Protein 1TXN (pdb70)

Solvent-accessible surface area: 22100 Å² total

Nearest PDB structures (foldseek):
  1txn-assembly1_A  TM=1.004E+00  e=2.581E-48  Saccharomyces cerevisiae
  1txn-assembly1_B  TM=9.729E-01  e=2.925E-44  Saccharomyces cerevisiae
  1tkl-assembly1_B  TM=8.774E-01  e=3.357E-36  Saccharomyces cerevisiae
  1tk1-assembly1_A  TM=9.554E-01  e=1.231E-33  Saccharomyces cerevisiae
  5eo6-assembly1_B  TM=8.050E-01  e=6.998E-17  Acinetobacter baumannii

B-factor: mean 20.1, std 9.76, range [6.48, 50.09]

InterPro domains:
  IPR001260 Coproporphyrinogen III oxidase, aerobic [PF01218] (15-326)
  IPR001260 Coproporphyrinogen III oxidase, aerobic [PIRSF000166] (9-328)
  IPR001260 Coproporphyrinogen III oxidase, aerobic [PR00073] (37-53)
  IPR001260 Coproporphyrinogen III oxidase, aerobic [PR00073] (55-76)
  IPR001260 Coproporphyrinogen III oxidase, aerobic [PR00073] (113-137)
  IPR001260 Coproporphyrinogen III oxidase, aerobic [PR00073] (149-171)
  IPR001260 Coproporphyrinogen III oxidase, aerobic [PR00073] (186-215)
  IPR001260 Coproporphyrinogen III oxidase, aerobic [PR00073] (258-285)
  IPR001260 Coproporphyrinogen III oxidase, aerobic [PR00073] (287-313)
  IPR001260 Coproporphyrinogen III oxidase, aerobic [PTHR10755] (9-327)
  IPR018375 Coproporphyrinogen III oxidase, conserved site [PS01021] (190-214)
  IPR036406 Oxygen-dependent coproporphyrinogen III oxidase superfamily [G3DSA:3.40.1500.10] (4-328)
  IPR036406 Oxygen-dependent coproporphyrinogen III oxidase superfamily [SSF102886] (9-327)

Secondary structure (DSSP, 8-state):
------TTS-TTT--HHHHHHHHHHHHHHHTTSSS---------S---SSS---EES-SSEEEE---EEEEEEEE-HHHHH--TT-TT------EEEEEEEE--EEESSTTSPEEEEEEEEEEEE-TTSSEEEEEEEEEEEEE-SS--HHHHHHHHHHHHHHHHTT-TTHHHHHEE-GGGGGGGGT-------EEEEEEEE-SS-HHHHH--HHHHHHHHHHHHHHHHTT-----HHHHHHHHHHHTHHHHH-/------SSS-TTT--HHHHHHHHHHHHHHHTTSSS---------S----SS---EES-SSEEEE---EEEEEEEE-HHHHH--TT-TT------EEEEEEEE--EEESSTTSPEEEEEEEEEEEE-TTSSEEEEEEEEEEEEE-SS--HHHHHHHHHHHHHHHHTT-TTHHHHHB--HHHHHHHH-----EEEEEEEE-SS-HHHHH--HHHHHHHHHHHHHHHHTT-----HHHHHHHHHHHTHHHHT-

Structure (mmCIF, N/CA/C/O backbone):
data_1TXN
#
_entry.id   1TXN
#
_cell.length_a   71.754
_cell.length_b   71.754
_cell.length_c   117.741
_cell.angle_alpha   90.00
_cell.angle_beta   90.00
_cell.angle_gamma   90.00
#
_symmetry.space_group_name_H-M   'P 41'
#
loop_
_entity.id
_entity.type
_entity.pdbx_description
1 polymer 'Coproporphyrinogen III oxidase'
2 non-polymer GLYCEROL
3 water water
#
loop_
_atom_site.group_PDB
_atom_site.id
_atom_site.type_symbol
_atom_site.label_atom_id
_atom_site.label_alt_id
_atom_site.label_comp_id
_atom_site.label_asym_id
_atom_site.label_entity_id
_atom_site.label_seq_id
_atom_site.pdbx_PDB_ins_code
_atom_site.Cartn_x
_atom_site.Cartn_y
_atom_site.Cartn_z
_atom_site.occupancy
_atom_site.B_iso_or_equiv
_atom_site.auth_seq_id
_atom_site.auth_comp_id
_atom_site.auth_asym_id
_atom_site.auth_atom_id
_atom_site.pdbx_PDB_model_num
ATOM 1 N N . PRO A 1 2 ? 55.258 13.796 28.583 1.00 37.62 2 PRO A N 1
ATOM 2 C CA . PRO A 1 2 ? 54.363 12.620 28.540 1.00 37.31 2 PRO A CA 1
ATOM 3 C C . PRO A 1 2 ? 53.832 12.385 27.126 1.00 37.81 2 PRO A C 1
ATOM 4 O O . PRO A 1 2 ? 54.565 12.549 26.149 1.00 38.47 2 PRO A O 1
ATOM 8 N N . ALA A 1 3 ? 52.558 12.018 27.010 1.00 38.04 3 ALA A N 1
ATOM 9 C CA . ALA A 1 3 ? 51.997 11.750 25.691 1.00 38.24 3 ALA A CA 1
ATOM 10 C C . ALA A 1 3 ? 50.502 12.008 25.485 1.00 38.33 3 ALA A C 1
ATOM 11 O O . ALA A 1 3 ? 49.918 11.498 24.529 1.00 40.38 3 ALA A O 1
ATOM 13 N N . PRO A 1 4 ? 49.857 12.801 26.360 1.00 38.27 4 PRO A N 1
ATOM 14 C CA . PRO A 1 4 ? 48.424 13.026 26.133 1.00 37.86 4 PRO A CA 1
ATOM 15 C C . PRO A 1 4 ? 48.125 14.006 24.994 1.00 38.11 4 PRO A C 1
ATOM 16 O O . PRO A 1 4 ? 48.977 14.810 24.605 1.00 38.20 4 PRO A O 1
ATOM 20 N N . GLN A 1 5 ? 46.907 13.927 24.464 1.00 38.06 5 GLN A N 1
ATOM 21 C CA . GLN A 1 5 ? 46.478 14.796 23.369 1.00 37.80 5 GLN A CA 1
ATOM 22 C C . GLN A 1 5 ? 45.619 15.939 23.906 1.00 37.64 5 GLN A C 1
ATOM 23 O O . GLN A 1 5 ? 45.221 15.924 25.070 1.00 38.98 5 GLN A O 1
ATOM 29 N N . ASP A 1 6 ? 45.332 16.925 23.060 1.00 37.70 6 ASP A N 1
ATOM 30 C CA . ASP A 1 6 ? 44.528 18.070 23.480 1.00 37.66 6 ASP A CA 1
ATOM 31 C C . ASP A 1 6 ? 43.724 18.799 22.397 1.00 38.02 6 ASP A C 1
ATOM 32 O O . ASP A 1 6 ? 42.701 19.414 22.702 1.00 38.58 6 ASP A O 1
ATOM 37 N N . PRO A 1 7 ? 44.167 18.750 21.128 1.00 38.07 7 PRO A N 1
ATOM 38 C CA . PRO A 1 7 ? 43.403 19.450 20.088 1.00 37.75 7 PRO A CA 1
ATOM 39 C C . PRO A 1 7 ? 41.955 18.992 19.881 1.00 38.46 7 PRO A C 1
ATOM 40 O O . PRO A 1 7 ? 41.623 17.813 20.036 1.00 39.57 7 PRO A O 1
ATOM 44 N N . ARG A 1 8 ? 41.102 19.952 19.532 1.00 38.38 8 ARG A N 1
ATOM 45 C CA . ARG A 1 8 ? 39.686 19.707 19.285 1.00 37.59 8 ARG A CA 1
ATOM 46 C C . ARG A 1 8 ? 39.471 19.266 17.844 1.00 36.66 8 ARG A C 1
ATOM 47 O O . ARG A 1 8 ? 38.723 19.892 17.093 1.00 37.98 8 ARG A O 1
ATOM 55 N N . ASN A 1 9 ? 40.138 18.179 17.472 1.00 34.68 9 ASN A N 1
ATOM 56 C CA . ASN A 1 9 ? 40.056 17.634 16.124 1.00 32.98 9 ASN A CA 1
ATOM 57 C C . ASN A 1 9 ? 39.607 16.176 16.180 1.00 30.04 9 ASN A C 1
ATOM 58 O O . ASN A 1 9 ? 38.784 15.735 15.379 1.00 31.21 9 ASN A O 1
ATOM 63 N N . LEU A 1 10 ? 40.155 15.435 17.136 1.00 27.11 10 LEU A N 1
ATOM 64 C CA . LEU A 1 10 ? 39.825 14.027 17.306 1.00 23.34 10 LEU A CA 1
ATOM 65 C C . LEU A 1 10 ? 38.418 13.846 17.856 1.00 20.42 10 LEU A C 1
ATOM 66 O O . LEU A 1 10 ? 37.833 14.779 18.399 1.00 18.65 10 LEU A O 1
ATOM 71 N N . PRO A 1 11 ? 37.855 12.636 17.718 1.00 18.07 11 PRO A N 1
ATOM 72 C CA . PRO A 1 11 ? 36.505 12.393 18.228 1.00 16.70 11 PRO A CA 1
ATOM 73 C C . PRO A 1 11 ? 36.478 12.635 19.733 1.00 15.07 11 PRO A C 1
ATOM 74 O O . PRO A 1 11 ? 37.488 12.452 20.415 1.00 14.93 11 PRO A O 1
ATOM 78 N N . ILE A 1 12 ? 35.325 13.051 20.241 1.00 15.27 12 ILE A N 1
ATOM 79 C CA . ILE A 1 12 ? 35.186 13.307 21.667 1.00 13.22 12 ILE A CA 1
ATOM 80 C C . ILE A 1 12 ? 35.589 12.093 22.493 1.00 12.46 12 ILE A C 1
ATOM 81 O O . ILE A 1 12 ? 36.244 12.233 23.530 1.00 12.12 12 ILE A O 1
ATOM 86 N N . ARG A 1 13 ? 35.217 10.899 22.039 1.00 11.83 13 ARG A N 1
ATOM 87 C CA . ARG A 1 13 ? 35.547 9.696 22.796 1.00 12.40 13 ARG A CA 1
ATOM 88 C C . ARG A 1 13 ? 37.037 9.515 23.021 1.00 12.07 13 ARG A C 1
ATOM 89 O O . ARG A 1 13 ? 37.446 9.077 24.096 1.00 12.44 13 ARG A O 1
ATOM 97 N N . GLN A 1 14 ? 37.848 9.850 22.019 1.00 13.10 14 GLN A N 1
ATOM 98 C CA . GLN A 1 14 ? 39.297 9.718 22.153 1.00 12.25 14 GLN A CA 1
ATOM 99 C C . GLN A 1 14 ? 39.876 10.827 23.017 1.00 11.67 14 GLN A C 1
ATOM 100 O O . GLN A 1 14 ? 40.804 10.590 23.782 1.00 11.86 14 GLN A O 1
ATOM 106 N N . GLN A 1 15 ? 39.326 12.034 22.904 1.00 11.59 15 GLN A N 1
ATOM 107 C CA . GLN A 1 15 ? 39.816 13.152 23.704 1.00 9.98 15 GLN A CA 1
ATOM 108 C C . GLN A 1 15 ? 39.510 12.920 25.180 1.00 8.71 15 GLN A C 1
ATOM 109 O O . GLN A 1 15 ? 40.339 13.196 26.050 1.00 9.56 15 GLN A O 1
ATOM 123 N N . GLU A 1 17 ? 38.989 9.967 26.693 1.00 9.67 17 GLU A N 1
ATOM 124 C CA . GLU A 1 17 ? 39.793 8.888 27.239 1.00 10.38 17 GLU A CA 1
ATOM 125 C C . GLU A 1 17 ? 41.187 9.410 27.557 1.00 10.22 17 GLU A C 1
ATOM 126 O O . GLU A 1 17 ? 41.750 9.089 28.597 1.00 9.88 17 GLU A O 1
ATOM 132 N N . ALA A 1 18 ? 41.737 10.230 26.668 1.00 10.13 18 ALA A N 1
ATOM 133 C CA . ALA A 1 18 ? 43.065 10.787 26.888 1.00 11.42 18 ALA A CA 1
ATOM 134 C C . ALA A 1 18 ? 43.077 11.666 28.134 1.00 9.84 18 ALA A C 1
ATOM 135 O O . ALA A 1 18 ? 44.015 11.615 28.931 1.00 12.65 18 ALA A O 1
ATOM 137 N N . LEU A 1 19 ? 42.030 12.467 28.298 1.00 9.94 19 LEU A N 1
ATOM 138 C CA . LEU A 1 19 ? 41.925 13.362 29.442 1.00 9.43 19 LEU A CA 1
ATOM 139 C C . LEU A 1 19 ? 41.917 12.607 30.770 1.00 8.89 19 LEU A C 1
ATOM 140 O O . LEU A 1 19 ? 42.705 12.907 31.669 1.00 10.50 19 LEU A O 1
ATOM 145 N N . ILE A 1 20 ? 41.038 11.619 30.901 1.00 9.91 20 ILE A N 1
ATOM 146 C CA . ILE A 1 20 ? 40.979 10.890 32.161 1.00 9.95 20 ILE A CA 1
ATOM 147 C C . ILE A 1 20 ? 42.241 10.101 32.457 1.00 9.20 20 ILE A C 1
ATOM 148 O O . ILE A 1 20 ? 42.634 9.981 33.611 1.00 10.91 20 ILE A O 1
ATOM 153 N N . ARG A 1 21 ? 42.895 9.572 31.427 1.00 10.55 21 ARG A N 1
ATOM 154 C CA . ARG A 1 21 ? 44.124 8.834 31.679 1.00 10.06 21 ARG A CA 1
ATOM 155 C C . ARG A 1 21 ? 45.204 9.799 32.153 1.00 11.32 21 ARG A C 1
ATOM 156 O O . ARG A 1 21 ? 45.991 9.466 33.036 1.00 12.04 21 ARG A O 1
ATOM 164 N N . ARG A 1 22 ? 45.225 11.003 31.586 1.00 12.49 22 ARG A N 1
ATOM 165 C CA . ARG A 1 22 ? 46.211 12.008 31.983 1.00 13.32 22 ARG A CA 1
ATOM 166 C C . ARG A 1 22 ? 45.950 12.441 33.421 1.00 11.98 22 ARG A C 1
ATOM 167 O O . ARG A 1 22 ? 46.873 12.573 34.227 1.00 11.35 22 ARG A O 1
ATOM 175 N N . LYS A 1 23 ? 44.680 12.663 33.744 1.00 10.83 23 LYS A N 1
ATOM 176 C CA . LYS A 1 23 ? 44.326 13.099 35.088 1.00 11.56 23 LYS A CA 1
ATOM 177 C C . LYS A 1 23 ? 44.535 12.016 36.137 1.00 11.21 23 LYS A C 1
ATOM 178 O O . LYS A 1 23 ? 44.815 12.319 37.298 1.00 11.62 23 LYS A O 1
ATOM 184 N N . GLN A 1 24 ? 44.397 10.753 35.740 1.00 11.29 24 GLN A N 1
ATOM 185 C CA . GLN A 1 24 ? 44.616 9.664 36.684 1.00 12.37 24 GLN A CA 1
ATOM 186 C C . GLN A 1 24 ? 46.068 9.741 37.133 1.00 12.90 24 GLN A C 1
ATOM 187 O O . GLN A 1 24 ? 46.362 9.609 38.316 1.00 12.25 24 GLN A O 1
ATOM 193 N N . ALA A 1 25 ? 46.970 9.969 36.182 1.00 12.38 25 ALA A N 1
ATOM 194 C CA . ALA A 1 25 ? 48.392 10.062 36.497 1.00 12.77 25 ALA A CA 1
ATOM 195 C C . ALA A 1 25 ? 48.701 11.327 37.289 1.00 13.33 25 ALA A C 1
ATOM 196 O O . ALA A 1 25 ? 49.470 11.290 38.250 1.00 14.10 25 ALA A O 1
ATOM 198 N N . GLU A 1 26 ? 48.102 12.446 36.890 1.00 13.00 26 GLU A N 1
ATOM 199 C CA . GLU A 1 26 ? 48.319 13.710 37.594 1.00 13.26 26 GLU A CA 1
ATOM 200 C C . GLU A 1 26 ? 47.858 13.613 39.041 1.00 12.43 26 GLU A C 1
ATOM 201 O O . GLU A 1 26 ? 48.560 14.035 39.964 1.00 12.41 26 GLU A O 1
ATOM 207 N N . ILE A 1 27 ? 46.662 13.063 39.228 1.00 12.03 27 ILE A N 1
ATOM 208 C CA . ILE A 1 27 ? 46.078 12.934 40.558 1.00 12.25 27 ILE A CA 1
ATOM 209 C C . ILE A 1 27 ? 46.837 11.987 41.476 1.00 12.88 27 ILE A C 1
ATOM 210 O O . ILE A 1 27 ? 47.063 12.304 42.639 1.00 14.21 27 ILE A O 1
ATOM 215 N N . THR A 1 28 ? 47.229 10.821 40.975 1.00 12.26 28 THR A N 1
ATOM 216 C CA . THR A 1 28 ? 47.970 9.907 41.832 1.00 13.38 28 THR A CA 1
ATOM 217 C C . THR A 1 28 ? 49.311 10.536 42.214 1.00 12.84 28 THR A C 1
ATOM 218 O O . THR A 1 28 ? 49.731 10.441 43.360 1.00 13.43 28 THR A O 1
ATOM 222 N N . GLN A 1 29 ? 49.972 11.198 41.267 1.00 14.79 29 GLN A N 1
ATOM 223 C CA . GLN A 1 29 ? 51.247 11.841 41.578 1.00 16.15 29 GLN A CA 1
ATOM 224 C C . GLN A 1 29 ? 51.040 12.956 42.605 1.00 16.55 29 GLN A C 1
ATOM 225 O O . GLN A 1 29 ? 51.840 13.124 43.535 1.00 15.05 29 GLN A O 1
ATOM 231 N N . GLY A 1 30 ? 49.959 13.712 42.433 1.00 14.53 30 GLY A N 1
ATOM 232 C CA . GLY A 1 30 ? 49.648 14.802 43.346 1.00 14.46 30 GLY A CA 1
ATOM 233 C C . GLY A 1 30 ? 49.425 14.330 44.769 1.00 12.68 30 GLY A C 1
ATOM 234 O O . GLY A 1 30 ? 49.936 14.919 45.721 1.00 13.70 30 GLY A O 1
ATOM 235 N N . LEU A 1 31 ? 48.655 13.261 44.918 1.00 12.47 31 LEU A N 1
ATOM 236 C CA . LEU A 1 31 ? 48.374 12.703 46.231 1.00 11.84 31 LEU A CA 1
ATOM 237 C C . LEU A 1 31 ? 49.647 12.121 46.844 1.00 12.91 31 LEU A C 1
ATOM 238 O O . LEU A 1 31 ? 49.885 12.262 48.041 1.00 12.83 31 LEU A O 1
ATOM 243 N N . GLU A 1 32 ? 50.466 11.476 46.017 1.00 13.02 32 GLU A N 1
ATOM 244 C CA . GLU A 1 32 ? 51.713 10.889 46.500 1.00 14.69 32 GLU A CA 1
ATOM 245 C C . GLU A 1 32 ? 52.670 11.974 46.991 1.00 15.20 32 GLU A C 1
ATOM 246 O O . GLU A 1 32 ? 53.512 11.719 47.848 1.00 16.29 32 GLU A O 1
ATOM 252 N N . SER A 1 33 ? 52.530 13.187 46.461 1.00 15.34 33 SER A N 1
ATOM 253 C CA . SER A 1 33 ? 53.416 14.280 46.855 1.00 16.07 33 SER A CA 1
ATOM 254 C C . SER A 1 33 ? 53.301 14.647 48.335 1.00 17.02 33 SER A C 1
ATOM 255 O O . SER A 1 33 ? 54.206 15.266 48.899 1.00 16.05 33 SER A O 1
ATOM 258 N N . ILE A 1 34 ? 52.194 14.277 48.969 1.00 15.05 34 ILE A N 1
ATOM 259 C CA . ILE A 1 34 ? 52.029 14.579 50.382 1.00 15.96 34 ILE A CA 1
ATOM 260 C C . ILE A 1 34 ? 51.881 13.323 51.234 1.00 16.59 34 ILE A C 1
ATOM 261 O O . ILE A 1 34 ? 51.318 13.361 52.328 1.00 16.59 34 ILE A O 1
ATOM 266 N N . ASP A 1 35 ? 52.397 12.210 50.717 1.00 17.29 35 ASP A N 1
ATOM 267 C CA . ASP A 1 35 ? 52.372 10.935 51.425 1.00 17.57 35 ASP A CA 1
ATOM 268 C C . ASP A 1 35 ? 53.782 10.352 51.308 1.00 18.00 35 ASP A C 1
ATOM 269 O O . ASP A 1 35 ? 54.671 10.993 50.744 1.00 18.16 35 ASP A O 1
ATOM 274 N N . THR A 1 36 ? 53.982 9.149 51.840 1.00 19.52 36 THR A N 1
ATOM 275 C CA . THR A 1 36 ? 55.285 8.493 51.784 1.00 19.85 36 THR A CA 1
ATOM 276 C C . THR A 1 36 ? 55.234 7.180 51.014 1.00 20.45 36 THR A C 1
ATOM 277 O O . THR A 1 36 ? 56.254 6.515 50.842 1.00 20.44 36 THR A O 1
ATOM 281 N N . VAL A 1 37 ? 54.042 6.806 50.561 1.00 20.87 37 VAL A N 1
ATOM 282 C CA . VAL A 1 37 ? 53.861 5.579 49.798 1.00 20.83 37 VAL A CA 1
ATOM 283 C C . VAL A 1 37 ? 53.383 5.926 48.396 1.00 20.14 37 VAL A C 1
ATOM 284 O O . VAL A 1 37 ? 52.986 7.063 48.132 1.00 21.47 37 VAL A O 1
ATOM 288 N N . LYS A 1 38 ? 53.411 4.939 47.506 1.00 20.73 38 LYS A N 1
ATOM 289 C CA . LYS A 1 38 ? 52.993 5.144 46.127 1.00 20.95 38 LYS A CA 1
ATOM 290 C C . LYS A 1 38 ? 51.794 4.281 45.761 1.00 20.98 38 LYS A C 1
ATOM 291 O O . LYS A 1 38 ? 51.533 3.254 46.390 1.00 21.02 38 LYS A O 1
ATOM 297 N N . PHE A 1 39 ? 51.057 4.708 44.744 1.00 21.06 39 PHE A N 1
ATOM 298 C CA . PHE A 1 39 ? 49.916 3.935 44.275 1.00 20.39 39 PHE A CA 1
ATOM 299 C C . PHE A 1 39 ? 50.483 2.757 43.497 1.00 21.41 39 PHE A C 1
ATOM 300 O O . PHE A 1 39 ? 51.546 2.872 42.893 1.00 21.28 39 PHE A O 1
ATOM 308 N N . HIS A 1 40 ? 49.771 1.637 43.504 1.00 23.19 40 HIS A N 1
ATOM 309 C CA . HIS A 1 40 ? 50.202 0.448 42.775 1.00 25.27 40 HIS A CA 1
ATOM 310 C C . HIS A 1 40 ? 48.992 -0.144 42.055 1.00 25.70 40 HIS A C 1
ATOM 311 O O . HIS A 1 40 ? 47.852 0.121 42.433 1.00 22.98 40 HIS A O 1
ATOM 318 N N . ALA A 1 41 ? 49.239 -0.945 41.023 1.00 27.30 41 ALA A N 1
ATOM 319 C CA . ALA A 1 41 ? 48.154 -1.553 40.258 1.00 29.93 41 ALA A CA 1
ATOM 320 C C . ALA A 1 41 ? 47.294 -2.498 41.091 1.00 32.01 41 ALA A C 1
ATOM 321 O O . ALA A 1 41 ? 47.779 -3.146 42.020 1.00 33.14 41 ALA A O 1
ATOM 323 N N . ASP A 1 42 ? 46.011 -2.565 40.746 1.00 34.09 42 ASP A N 1
ATOM 324 C CA . ASP A 1 42 ? 45.051 -3.423 41.433 1.00 36.57 42 ASP A CA 1
ATOM 325 C C . ASP A 1 42 ? 44.985 -4.752 40.687 1.00 37.38 42 ASP A C 1
ATOM 326 O O . ASP A 1 42 ? 44.109 -4.957 39.847 1.00 38.18 42 ASP A O 1
ATOM 331 N N . THR A 1 43 ? 45.921 -5.647 40.994 1.00 38.55 43 THR A N 1
ATOM 332 C CA . THR A 1 43 ? 45.986 -6.953 40.340 1.00 38.70 43 THR A CA 1
ATOM 333 C C . THR A 1 43 ? 45.301 -8.049 41.154 1.00 39.00 43 THR A C 1
ATOM 334 O O . THR A 1 43 ? 45.964 -8.926 41.713 1.00 40.42 43 THR A O 1
ATOM 338 N N . TRP A 1 44 ? 43.974 -8.000 41.214 1.00 38.92 44 TRP A N 1
ATOM 339 C CA . TRP A 1 44 ? 43.201 -8.995 41.952 1.00 39.00 44 TRP A CA 1
ATOM 340 C C . TRP A 1 44 ? 42.457 -9.942 41.013 1.00 39.49 44 TRP A C 1
ATOM 341 O O . TRP A 1 44 ? 41.861 -9.512 40.024 1.00 40.40 44 TRP A O 1
ATOM 352 N N . THR A 1 45 ? 42.488 -11.231 41.341 1.00 39.62 45 THR A N 1
ATOM 353 C CA . THR A 1 45 ? 41.837 -12.257 40.531 1.00 39.30 45 THR A CA 1
ATOM 354 C C . THR A 1 45 ? 40.384 -12.454 40.959 1.00 38.88 45 THR A C 1
ATOM 355 O O . THR A 1 45 ? 40.074 -13.359 41.738 1.00 39.39 45 THR A O 1
ATOM 359 N N . ARG A 1 46 ? 39.495 -11.608 40.445 1.00 38.81 46 ARG A N 1
ATOM 360 C CA . ARG A 1 46 ? 38.079 -11.689 40.788 1.00 38.38 46 ARG A CA 1
ATOM 361 C C . ARG A 1 46 ? 37.253 -12.255 39.632 1.00 38.56 46 ARG A C 1
ATOM 362 O O . ARG A 1 46 ? 37.794 -12.870 38.712 1.00 39.24 46 ARG A O 1
ATOM 370 N N . GLY A 1 47 ? 35.940 -12.044 39.689 1.00 38.64 47 GLY A N 1
ATOM 371 C CA . GLY A 1 47 ? 35.062 -12.537 38.643 1.00 37.79 47 GLY A CA 1
ATOM 372 C C . GLY A 1 47 ? 35.307 -11.839 37.319 1.00 37.72 47 GLY A C 1
ATOM 373 O O . GLY A 1 47 ? 35.629 -12.483 36.320 1.00 37.68 47 GLY A O 1
ATOM 374 N N . ASN A 1 48 ? 35.147 -10.518 37.312 1.00 37.76 48 ASN A N 1
ATOM 375 C CA . ASN A 1 48 ? 35.356 -9.712 36.114 1.00 38.25 48 ASN A CA 1
ATOM 376 C C . ASN A 1 48 ? 36.030 -8.391 36.458 1.00 38.54 48 ASN A C 1
ATOM 377 O O . ASN A 1 48 ? 35.539 -7.627 37.294 1.00 38.40 48 ASN A O 1
ATOM 382 N N . ASP A 1 49 ? 37.157 -8.130 35.803 1.00 39.10 49 ASP A N 1
ATOM 383 C CA . ASP A 1 49 ? 37.917 -6.906 36.022 1.00 39.55 49 ASP A CA 1
ATOM 384 C C . ASP A 1 49 ? 37.216 -5.702 35.400 1.00 39.92 49 ASP A C 1
ATOM 385 O O . ASP A 1 49 ? 37.220 -4.606 35.967 1.00 40.27 49 ASP A O 1
ATOM 390 N N . GLY A 1 50 ? 36.620 -5.911 34.230 1.00 40.14 50 GLY A N 1
ATOM 391 C CA . GLY A 1 50 ? 35.936 -4.833 33.542 1.00 39.67 50 GLY A CA 1
ATOM 392 C C . GLY A 1 50 ? 36.906 -3.739 33.137 1.00 39.41 50 GLY A C 1
ATOM 393 O O . GLY A 1 50 ? 38.122 -3.915 33.225 1.00 40.97 50 GLY A O 1
ATOM 394 N N . GLY A 1 51 ? 36.368 -2.610 32.685 1.00 39.55 51 GLY A N 1
ATOM 395 C CA . GLY A 1 51 ? 37.197 -1.485 32.286 1.00 38.92 51 GLY A CA 1
ATOM 396 C C . GLY A 1 51 ? 38.200 -1.746 31.177 1.00 39.15 51 GLY A C 1
ATOM 397 O O . GLY A 1 51 ? 38.447 -2.890 30.791 1.00 38.51 51 GLY A O 1
ATOM 398 N N . GLY A 1 52 ? 38.780 -0.665 30.665 1.00 38.55 52 GLY A N 1
ATOM 399 C CA . GLY A 1 52 ? 39.764 -0.774 29.603 1.00 39.50 52 GLY A CA 1
ATOM 400 C C . GLY A 1 52 ? 41.043 -0.044 29.968 1.00 39.36 52 GLY A C 1
ATOM 401 O O . GLY A 1 52 ? 41.942 0.114 29.140 1.00 40.92 52 GLY A O 1
ATOM 402 N N . GLY A 1 53 ? 41.118 0.405 31.218 1.00 38.19 53 GLY A N 1
ATOM 403 C CA . GLY A 1 53 ? 42.289 1.118 31.687 1.00 37.53 53 GLY A CA 1
ATOM 404 C C . GLY A 1 53 ? 42.929 0.416 32.867 1.00 37.50 53 GLY A C 1
ATOM 405 O O . GLY A 1 53 ? 43.100 -0.805 32.853 1.00 38.83 53 GLY A O 1
ATOM 406 N N . THR A 1 54 ? 43.272 1.179 33.898 1.00 35.08 54 THR A N 1
ATOM 407 C CA . THR A 1 54 ? 43.904 0.609 35.078 1.00 32.70 54 THR A CA 1
ATOM 408 C C . THR A 1 54 ? 43.308 1.111 36.386 1.00 29.81 54 THR A C 1
ATOM 409 O O . THR A 1 54 ? 42.692 2.178 36.441 1.00 25.81 54 THR A O 1
ATOM 413 N N . SER A 1 55 ? 43.499 0.320 37.437 1.00 27.06 55 SER A N 1
ATOM 414 C CA . SER A 1 55 ? 43.010 0.655 38.769 1.00 24.67 55 SER A CA 1
ATOM 415 C C . SER A 1 55 ? 44.207 0.807 39.704 1.00 23.85 55 SER A C 1
ATOM 416 O O . SER A 1 55 ? 44.835 -0.182 40.086 1.00 24.15 55 SER A O 1
ATOM 427 N N . VAL A 1 57 ? 45.816 1.732 43.286 1.00 17.49 57 VAL A N 1
ATOM 428 C CA . VAL A 1 57 ? 45.396 1.721 44.680 1.00 17.16 57 VAL A CA 1
ATOM 429 C C . VAL A 1 57 ? 46.517 2.120 45.631 1.00 16.84 57 VAL A C 1
ATOM 430 O O . VAL A 1 57 ? 47.679 1.777 45.416 1.00 18.10 57 VAL A O 1
ATOM 434 N N . ILE A 1 58 ? 46.160 2.857 46.675 1.00 16.50 58 ILE A N 1
ATOM 435 C CA . ILE A 1 58 ? 47.128 3.275 47.678 1.00 17.41 58 ILE A CA 1
ATOM 436 C C . ILE A 1 58 ? 46.645 2.684 48.995 1.00 18.96 58 ILE A C 1
ATOM 437 O O . ILE A 1 58 ? 45.444 2.585 49.233 1.00 19.92 58 ILE A O 1
ATOM 442 N N . GLN A 1 59 ? 47.573 2.274 49.849 1.00 20.59 59 GLN A N 1
ATOM 443 C CA . GLN A 1 59 ? 47.180 1.696 51.122 1.00 23.04 59 GLN A CA 1
ATOM 444 C C . GLN A 1 59 ? 48.261 1.797 52.184 1.00 23.20 59 GLN A C 1
ATOM 445 O O . GLN A 1 59 ? 49.452 1.739 51.883 1.00 23.29 59 GLN A O 1
ATOM 451 N N . ASP A 1 60 ? 47.823 1.953 53.428 1.00 23.73 60 ASP A N 1
ATOM 452 C CA . ASP A 1 60 ? 48.723 2.052 54.564 1.00 24.55 60 ASP A CA 1
ATOM 453 C C . ASP A 1 60 ? 49.774 3.145 54.402 1.00 22.72 60 ASP A C 1
ATOM 454 O O . ASP A 1 60 ? 50.948 2.942 54.714 1.00 21.92 60 ASP A O 1
ATOM 459 N N . GLY A 1 61 ? 49.357 4.302 53.898 1.00 20.73 61 GLY A N 1
ATOM 460 C CA . GLY A 1 61 ? 50.290 5.403 53.744 1.00 20.15 61 GLY A CA 1
ATOM 461 C C . GLY A 1 61 ? 50.356 6.163 55.055 1.00 19.39 61 GLY A C 1
ATOM 462 O O . GLY A 1 61 ? 49.666 5.812 56.010 1.00 18.98 61 GLY A O 1
ATOM 463 N N . THR A 1 62 ? 51.190 7.192 55.123 1.00 18.87 62 THR A N 1
ATOM 464 C CA . THR A 1 62 ? 51.283 7.983 56.339 1.00 19.04 62 THR A CA 1
ATOM 465 C C . THR A 1 62 ? 50.212 9.063 56.277 1.00 18.02 62 THR A C 1
ATOM 466 O O . THR A 1 62 ? 49.828 9.651 57.289 1.00 17.52 62 THR A O 1
ATOM 470 N N . THR A 1 63 ? 49.710 9.303 55.071 1.00 17.74 63 THR A N 1
ATOM 471 C CA . THR A 1 63 ? 48.679 10.306 54.868 1.00 14.61 63 THR A CA 1
ATOM 472 C C . THR A 1 63 ? 47.361 9.677 54.444 1.00 14.96 63 THR A C 1
ATOM 473 O O . THR A 1 63 ? 46.305 10.023 54.963 1.00 14.06 63 THR A O 1
ATOM 477 N N . PHE A 1 64 ? 47.427 8.744 53.502 1.00 13.63 64 PHE A N 1
ATOM 478 C CA . PHE A 1 64 ? 46.224 8.080 53.010 1.00 15.01 64 PHE A CA 1
ATOM 479 C C . PHE A 1 64 ? 46.194 6.608 53.402 1.00 16.62 64 PHE A C 1
ATOM 480 O O . PHE A 1 64 ? 47.090 5.840 53.048 1.00 16.89 64 PHE A O 1
ATOM 488 N N . GLU A 1 65 ? 45.148 6.237 54.136 1.00 16.42 65 GLU A N 1
ATOM 489 C CA . GLU A 1 65 ? 44.952 4.877 54.631 1.00 17.88 65 GLU A CA 1
ATOM 490 C C . GLU A 1 65 ? 44.537 3.893 53.541 1.00 17.47 65 GLU A C 1
ATOM 491 O O . GLU A 1 65 ? 45.079 2.794 53.449 1.00 16.80 65 GLU A O 1
ATOM 497 N N . LYS A 1 66 ? 43.567 4.290 52.726 1.00 15.55 66 LYS A N 1
ATOM 498 C CA . LYS A 1 66 ? 43.085 3.447 51.639 1.00 16.34 66 LYS A CA 1
ATOM 499 C C . LYS A 1 66 ? 42.610 4.391 50.540 1.00 15.88 66 LYS A C 1
ATOM 500 O O . LYS A 1 66 ? 42.121 5.482 50.822 1.00 16.21 66 LYS A O 1
ATOM 506 N N . GLY A 1 67 ? 42.763 3.981 49.290 1.00 14.88 67 GLY A N 1
ATOM 507 C CA . GLY A 1 67 ? 42.328 4.838 48.207 1.00 14.24 67 GLY A CA 1
ATOM 508 C C . GLY A 1 67 ? 42.519 4.216 46.846 1.00 13.88 67 GLY A C 1
ATOM 509 O O . GLY A 1 67 ? 43.368 3.342 46.659 1.00 13.15 67 GLY A O 1
ATOM 510 N N . GLY A 1 68 ? 41.722 4.662 45.885 1.00 12.15 68 GLY A N 1
ATOM 511 C CA . GLY A 1 68 ? 41.851 4.127 44.548 1.00 11.32 68 GLY A CA 1
ATOM 512 C C . GLY A 1 68 ? 41.445 5.120 43.483 1.00 10.33 68 GLY A C 1
ATOM 513 O O . GLY A 1 68 ? 40.604 5.987 43.709 1.00 10.52 68 GLY A O 1
ATOM 514 N N . VAL A 1 69 ? 42.066 4.996 42.320 1.00 10.20 69 VAL A N 1
ATOM 515 C CA . VAL A 1 69 ? 41.763 5.854 41.185 1.00 9.99 69 VAL A CA 1
ATOM 516 C C . VAL A 1 69 ? 41.691 4.911 40.007 1.00 11.53 69 VAL A C 1
ATOM 517 O O . VAL A 1 69 ? 42.673 4.257 39.655 1.00 12.33 69 VAL A O 1
ATOM 521 N N . ASN A 1 70 ? 40.516 4.845 39.398 1.00 10.91 70 ASN A N 1
ATOM 522 C CA . ASN A 1 70 ? 40.293 3.938 38.288 1.00 11.29 70 ASN A CA 1
ATOM 523 C C . ASN A 1 70 ? 39.845 4.597 37.002 1.00 11.71 70 ASN A C 1
ATOM 524 O O . ASN A 1 70 ? 39.145 5.604 37.013 1.00 11.48 70 ASN A O 1
ATOM 529 N N . VAL A 1 71 ? 40.268 4.010 35.891 1.00 11.77 71 VAL A N 1
ATOM 530 C CA . VAL A 1 71 ? 39.872 4.474 34.568 1.00 12.06 71 VAL A CA 1
ATOM 531 C C . VAL A 1 71 ? 39.350 3.229 33.862 1.00 11.72 71 VAL A C 1
ATOM 532 O O . VAL A 1 71 ? 40.042 2.205 33.788 1.00 12.45 71 VAL A O 1
ATOM 536 N N . SER A 1 72 ? 38.116 3.308 33.378 1.00 10.80 72 SER A N 1
ATOM 537 C CA . SER A 1 72 ? 37.502 2.193 32.671 1.00 11.78 72 SER A CA 1
ATOM 538 C C . SER A 1 72 ? 36.955 2.665 31.336 1.00 11.54 72 SER A C 1
ATOM 539 O O . SER A 1 72 ? 36.474 3.789 31.210 1.00 11.18 72 SER A O 1
ATOM 542 N N . VAL A 1 73 ? 37.051 1.800 30.333 1.00 12.01 73 VAL A N 1
ATOM 543 C CA . VAL A 1 73 ? 36.566 2.113 29.002 1.00 14.02 73 VAL A CA 1
ATOM 544 C C . VAL A 1 73 ? 35.771 0.904 28.540 1.00 16.01 73 VAL A C 1
ATOM 545 O O . VAL A 1 73 ? 36.141 -0.234 28.841 1.00 17.74 73 VAL A O 1
ATOM 549 N N . VAL A 1 74 ? 34.681 1.138 27.822 1.00 14.07 74 VAL A N 1
ATOM 550 C CA . VAL A 1 74 ? 33.870 0.025 27.347 1.00 14.75 74 VAL A CA 1
ATOM 551 C C . VAL A 1 74 ? 33.264 0.277 25.981 1.00 15.83 74 VAL A C 1
ATOM 552 O O . VAL A 1 74 ? 32.821 1.384 25.678 1.00 13.55 74 VAL A O 1
ATOM 556 N N . TYR A 1 75 ? 33.268 -0.766 25.155 1.00 14.03 75 TYR A N 1
ATOM 557 C CA . TYR A 1 75 ? 32.681 -0.721 23.819 1.00 15.95 75 TYR A CA 1
ATOM 558 C C . TYR A 1 75 ? 31.695 -1.863 23.771 1.00 17.96 75 TYR A C 1
ATOM 559 O O . TYR A 1 75 ? 31.869 -2.873 24.456 1.00 16.48 75 TYR A O 1
ATOM 568 N N . GLY A 1 76 ? 30.667 -1.722 22.949 1.00 19.35 76 GLY A N 1
ATOM 569 C CA . GLY A 1 76 ? 29.702 -2.792 22.850 1.00 22.69 76 GLY A CA 1
ATOM 570 C C . GLY A 1 76 ? 28.447 -2.357 22.147 1.00 24.24 76 GLY A C 1
ATOM 571 O O . GLY A 1 76 ? 28.376 -1.262 21.587 1.00 24.16 76 GLY A O 1
ATOM 572 N N . GLN A 1 77 ? 27.450 -3.227 22.174 1.00 26.61 77 GLN A N 1
ATOM 573 C CA . GLN A 1 77 ? 26.183 -2.933 21.540 1.00 28.60 77 GLN A CA 1
ATOM 574 C C . GLN A 1 77 ? 25.074 -3.038 22.568 1.00 29.14 77 GLN A C 1
ATOM 575 O O . GLN A 1 77 ? 24.975 -4.028 23.293 1.00 30.92 77 GLN A O 1
ATOM 581 N N . LEU A 1 78 ? 24.256 -1.995 22.644 1.00 29.49 78 LEU A N 1
ATOM 582 C CA . LEU A 1 78 ? 23.133 -1.963 23.568 1.00 29.26 78 LEU A CA 1
ATOM 583 C C . LEU A 1 78 ? 21.930 -2.571 22.857 1.00 29.91 78 LEU A C 1
ATOM 584 O O . LEU A 1 78 ? 21.437 -2.020 21.870 1.00 28.57 78 LEU A O 1
ATOM 589 N N . SER A 1 79 ? 21.474 -3.720 23.342 1.00 30.60 79 SER A N 1
ATOM 590 C CA . SER A 1 79 ? 20.325 -4.383 22.741 1.00 31.17 79 SER A CA 1
ATOM 591 C C . SER A 1 79 ? 19.108 -3.487 22.920 1.00 31.46 79 SER A C 1
ATOM 592 O O . SER A 1 79 ? 19.120 -2.571 23.744 1.00 31.87 79 SER A O 1
ATOM 595 N N . PRO A 1 80 ? 18.042 -3.728 22.142 1.00 31.10 80 PRO A N 1
ATOM 596 C CA . PRO A 1 80 ? 16.840 -2.902 22.272 1.00 31.69 80 PRO A CA 1
ATOM 597 C C . PRO A 1 80 ? 16.340 -2.865 23.716 1.00 31.19 80 PRO A C 1
ATOM 598 O O . PRO A 1 80 ? 15.903 -1.825 24.206 1.00 32.10 80 PRO A O 1
ATOM 602 N N . ALA A 1 81 ? 16.419 -4.003 24.397 1.00 31.93 81 ALA A N 1
ATOM 603 C CA . ALA A 1 81 ? 15.972 -4.099 25.784 1.00 31.55 81 ALA A CA 1
ATOM 604 C C . ALA A 1 81 ? 16.915 -3.348 26.721 1.00 31.87 81 ALA A C 1
ATOM 605 O O . ALA A 1 81 ? 16.492 -2.818 27.753 1.00 31.82 81 ALA A O 1
ATOM 607 N N . ALA A 1 82 ? 18.195 -3.307 26.364 1.00 31.51 82 ALA A N 1
ATOM 608 C CA . ALA A 1 82 ? 19.181 -2.611 27.181 1.00 31.11 82 ALA A CA 1
ATOM 609 C C . ALA A 1 82 ? 18.919 -1.113 27.094 1.00 30.71 82 ALA A C 1
ATOM 610 O O . ALA A 1 82 ? 18.905 -0.410 28.105 1.00 30.82 82 ALA A O 1
ATOM 612 N N . VAL A 1 83 ? 18.702 -0.631 25.875 1.00 31.27 83 VAL A N 1
ATOM 613 C CA . VAL A 1 83 ? 18.435 0.782 25.651 1.00 30.38 83 VAL A CA 1
ATOM 614 C C . VAL A 1 83 ? 17.168 1.211 26.382 1.00 31.84 83 VAL A C 1
ATOM 615 O O . VAL A 1 83 ? 17.102 2.299 26.950 1.00 30.93 83 VAL A O 1
ATOM 619 N N . SER A 1 84 ? 16.168 0.335 26.372 1.00 32.86 84 SER A N 1
ATOM 620 C CA . SER A 1 84 ? 14.889 0.616 27.009 1.00 34.98 84 SER A CA 1
ATOM 621 C C . SER A 1 84 ? 14.966 0.724 28.531 1.00 35.46 84 SER A C 1
ATOM 622 O O . SER A 1 84 ? 14.128 1.375 29.153 1.00 35.90 84 SER A O 1
ATOM 625 N N . ALA A 1 85 ? 15.969 0.090 29.128 1.00 36.85 85 ALA A N 1
ATOM 626 C CA . ALA A 1 85 ? 16.123 0.124 30.576 1.00 37.07 85 ALA A CA 1
ATOM 627 C C . ALA A 1 85 ? 16.878 1.358 31.068 1.00 37.78 85 ALA A C 1
ATOM 628 O O . ALA A 1 85 ? 17.029 1.554 32.273 1.00 37.50 85 ALA A O 1
ATOM 638 N N . LYS A 1 87 ? 16.489 4.673 29.188 1.00 37.61 87 LYS A N 1
ATOM 639 C CA . LYS A 1 87 ? 15.772 5.871 28.751 1.00 37.80 87 LYS A CA 1
ATOM 640 C C . LYS A 1 87 ? 15.224 6.714 29.906 1.00 37.67 87 LYS A C 1
ATOM 641 O O . LYS A 1 87 ? 15.152 7.939 29.812 1.00 38.27 87 LYS A O 1
ATOM 647 N N . ALA A 1 88 ? 14.845 6.047 30.991 1.00 38.16 88 ALA A N 1
ATOM 648 C CA . ALA A 1 88 ? 14.272 6.702 32.166 1.00 37.91 88 ALA A CA 1
ATOM 649 C C . ALA A 1 88 ? 14.895 8.029 32.602 1.00 38.14 88 ALA A C 1
ATOM 650 O O . ALA A 1 88 ? 14.179 8.931 33.036 1.00 39.85 88 ALA A O 1
ATOM 652 N N . ASP A 1 89 ? 16.214 8.161 32.499 1.00 37.46 89 ASP A N 1
ATOM 653 C CA . ASP A 1 89 ? 16.865 9.399 32.926 1.00 36.17 89 ASP A CA 1
ATOM 654 C C . ASP A 1 89 ? 17.821 10.021 31.912 1.00 34.58 89 ASP A C 1
ATOM 655 O O . ASP A 1 89 ? 18.777 10.704 32.283 1.00 33.76 89 ASP A O 1
ATOM 660 N N . HIS A 1 90 ? 17.562 9.786 30.633 1.00 31.84 90 HIS A N 1
ATOM 661 C CA . HIS A 1 90 ? 18.392 10.348 29.581 1.00 30.36 90 HIS A CA 1
ATOM 662 C C . HIS A 1 90 ? 17.452 10.933 28.537 1.00 30.35 90 HIS A C 1
ATOM 663 O O . HIS A 1 90 ? 16.854 10.213 27.737 1.00 30.56 90 HIS A O 1
ATOM 670 N N . LYS A 1 91 ? 17.323 12.256 28.582 1.00 29.56 91 LYS A N 1
ATOM 671 C CA . LYS A 1 91 ? 16.431 13.017 27.712 1.00 30.05 91 LYS A CA 1
ATOM 672 C C . LYS A 1 91 ? 16.498 12.745 26.213 1.00 30.13 91 LYS A C 1
ATOM 673 O O . LYS A 1 91 ? 15.491 12.885 25.518 1.00 30.80 91 LYS A O 1
ATOM 679 N N . ASN A 1 92 ? 17.666 12.360 25.708 1.00 29.54 92 ASN A N 1
ATOM 680 C CA . ASN A 1 92 ? 17.802 12.110 24.277 1.00 29.79 92 ASN A CA 1
ATOM 681 C C . ASN A 1 92 ? 18.081 10.666 23.870 1.00 29.36 92 ASN A C 1
ATOM 682 O O . ASN A 1 92 ? 18.291 10.386 22.690 1.00 30.09 92 ASN A O 1
ATOM 687 N N . LEU A 1 93 ? 18.083 9.752 24.833 1.00 30.66 93 LEU A N 1
ATOM 688 C CA . LEU A 1 93 ? 18.327 8.344 24.531 1.00 31.54 93 LEU A CA 1
ATOM 689 C C . LEU A 1 93 ? 17.049 7.732 23.959 1.00 33.31 93 LEU A C 1
ATOM 690 O O . LEU A 1 93 ? 16.040 7.636 24.660 1.00 33.04 93 LEU A O 1
ATOM 695 N N . ARG A 1 94 ? 17.090 7.323 22.691 1.00 34.60 94 ARG A N 1
ATOM 696 C CA . ARG A 1 94 ? 15.914 6.737 22.056 1.00 37.51 94 ARG A CA 1
ATOM 697 C C . ARG A 1 94 ? 16.106 5.276 21.650 1.00 38.39 94 ARG A C 1
ATOM 698 O O . ARG A 1 94 ? 17.233 4.800 21.493 1.00 38.33 94 ARG A O 1
ATOM 706 N N . LEU A 1 95 ? 14.983 4.581 21.481 1.00 39.62 95 LEU A N 1
ATOM 707 C CA . LEU A 1 95 ? 14.942 3.165 21.115 1.00 40.08 95 LEU A CA 1
ATOM 708 C C . LEU A 1 95 ? 15.895 2.711 20.004 1.00 40.38 95 LEU A C 1
ATOM 709 O O . LEU A 1 95 ? 16.705 1.804 20.211 1.00 40.80 95 LEU A O 1
ATOM 714 N N . PRO A 1 96 ? 15.807 3.321 18.810 1.00 40.69 96 PRO A N 1
ATOM 715 C CA . PRO A 1 96 ? 16.705 2.906 17.728 1.00 40.85 96 PRO A CA 1
ATOM 716 C C . PRO A 1 96 ? 18.155 3.324 17.958 1.00 41.12 96 PRO A C 1
ATOM 717 O O . PRO A 1 96 ? 19.084 2.644 17.517 1.00 41.19 96 PRO A O 1
ATOM 721 N N . ASP A 1 107 ? 17.751 -5.372 16.860 1.00 37.88 107 ASP A N 1
ATOM 722 C CA . ASP A 1 107 ? 18.989 -4.776 16.368 1.00 37.64 107 ASP A CA 1
ATOM 723 C C . ASP A 1 107 ? 19.491 -3.713 17.340 1.00 36.48 107 ASP A C 1
ATOM 724 O O . ASP A 1 107 ? 18.878 -2.655 17.491 1.00 35.96 107 ASP A O 1
ATOM 729 N N . GLY A 1 108 ? 20.613 -4.000 17.993 1.00 34.99 108 GLY A N 1
ATOM 730 C CA . GLY A 1 108 ? 21.167 -3.066 18.955 1.00 32.12 108 GLY A CA 1
ATOM 731 C C . GLY A 1 108 ? 22.003 -1.957 18.350 1.00 30.39 108 GLY A C 1
ATOM 732 O O . GLY A 1 108 ? 22.395 -2.016 17.183 1.00 31.40 108 GLY A O 1
ATOM 733 N N . VAL A 1 109 ? 22.273 -0.936 19.155 1.00 27.28 109 VAL A N 1
ATOM 734 C CA . VAL A 1 109 ? 23.073 0.194 18.715 1.00 24.90 109 VAL A CA 1
ATOM 735 C C . VAL A 1 109 ? 24.418 0.123 19.419 1.00 22.27 109 VAL A C 1
ATOM 736 O O . VAL A 1 109 ? 24.485 -0.188 20.606 1.00 22.10 109 VAL A O 1
ATOM 740 N N . LYS A 1 110 ? 25.489 0.395 18.684 1.00 21.34 110 LYS A N 1
ATOM 741 C CA . LYS A 1 110 ? 26.824 0.361 19.265 1.00 20.07 110 LYS A CA 1
ATOM 742 C C . LYS A 1 110 ? 27.003 1.551 20.191 1.00 18.95 110 LYS A C 1
ATOM 743 O O . LYS A 1 110 ? 26.412 2.606 19.972 1.00 16.16 110 LYS A O 1
ATOM 749 N N . PHE A 1 111 ? 27.818 1.380 21.224 1.00 16.72 111 PHE A N 1
ATOM 750 C CA . PHE A 1 111 ? 28.065 2.471 22.153 1.00 16.75 111 PHE A CA 1
ATOM 751 C C . PHE A 1 111 ? 29.477 2.426 22.703 1.00 16.05 111 PHE A C 1
ATOM 752 O O . PHE A 1 111 ? 30.170 1.416 22.603 1.00 16.49 111 PHE A O 1
ATOM 760 N N . PHE A 1 112 ? 29.890 3.544 23.283 1.00 13.66 112 PHE A N 1
ATOM 761 C CA . PHE A 1 112 ? 31.201 3.683 23.888 1.00 10.82 112 PHE A CA 1
ATOM 762 C C . PHE A 1 112 ? 30.989 4.475 25.166 1.00 9.73 112 PHE A C 1
ATOM 763 O O . PHE A 1 112 ? 30.139 5.360 25.211 1.00 10.47 112 PHE A O 1
ATOM 771 N N . ALA A 1 113 ? 31.749 4.148 26.202 1.00 10.53 113 ALA A N 1
ATOM 772 C CA . ALA A 1 113 ? 31.658 4.878 27.461 1.00 9.68 113 ALA A CA 1
ATOM 773 C C . ALA A 1 113 ? 32.995 4.764 28.165 1.00 10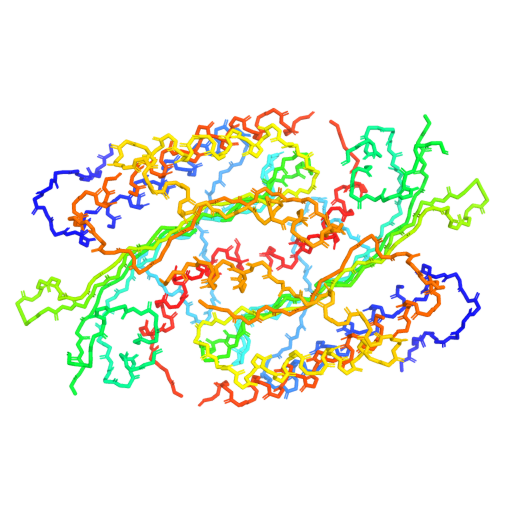.18 113 ALA A C 1
ATOM 774 O O . ALA A 1 113 ? 33.734 3.801 27.972 1.00 11.97 113 ALA A O 1
ATOM 776 N N . CYS A 1 114 ? 33.320 5.756 28.975 1.00 10.42 114 CYS A N 1
ATOM 777 C CA . CYS A 1 114 ? 34.567 5.722 29.714 1.00 9.07 114 CYS A CA 1
ATOM 778 C C . CYS A 1 114 ? 34.413 6.671 30.886 1.00 8.39 114 CYS A C 1
ATOM 779 O O . CYS A 1 114 ? 33.533 7.534 30.890 1.00 9.89 114 CYS A O 1
ATOM 782 N N . GLY A 1 115 ? 35.253 6.497 31.891 1.00 8.16 115 GLY A N 1
ATOM 783 C CA . GLY A 1 115 ? 35.161 7.368 33.042 1.00 8.77 115 GLY A CA 1
ATOM 784 C C . GLY A 1 115 ? 36.236 7.076 34.054 1.00 7.64 115 GLY A C 1
ATOM 785 O O . GLY A 1 115 ? 36.835 5.999 34.062 1.00 10.51 115 GLY A O 1
ATOM 786 N N . LEU A 1 116 ? 36.485 8.060 34.904 1.00 7.81 116 LEU A N 1
ATOM 787 C CA . LEU A 1 116 ? 37.457 7.927 35.967 1.00 7.68 116 LEU A CA 1
ATOM 788 C C . LEU A 1 116 ? 36.643 7.988 37.246 1.00 7.15 116 LEU A C 1
ATOM 789 O O . LEU A 1 116 ? 35.692 8.762 37.339 1.00 9.21 116 LEU A O 1
ATOM 794 N N . SER A 1 117 ? 36.979 7.138 38.210 1.00 9.60 117 SER A N 1
ATOM 795 C CA . SER A 1 117 ? 36.294 7.161 39.490 1.00 7.89 117 SER A CA 1
ATOM 796 C C . SER A 1 117 ? 37.366 7.015 40.550 1.00 9.32 117 SER A C 1
ATOM 797 O O . SER A 1 117 ? 38.396 6.383 40.323 1.00 10.34 117 SER A O 1
ATOM 808 N N . VAL A 1 119 ? 38.150 7.287 45.142 1.00 9.92 119 VAL A N 1
ATOM 809 C CA . VAL A 1 119 ? 37.745 7.501 46.516 1.00 8.33 119 VAL A CA 1
ATOM 810 C C . VAL A 1 119 ? 39.037 7.474 47.314 1.00 10.81 119 VAL A C 1
ATOM 811 O O . VAL A 1 119 ? 39.888 6.601 47.110 1.00 9.46 119 VAL A O 1
ATOM 815 N N . ILE A 1 120 ? 39.199 8.452 48.195 1.00 10.37 120 ILE A N 1
ATOM 816 C CA . ILE A 1 120 ? 40.402 8.544 49.016 1.00 10.20 120 ILE A CA 1
ATOM 817 C C . ILE A 1 120 ? 40.013 8.671 50.482 1.00 10.25 120 ILE A C 1
ATOM 818 O O . ILE A 1 120 ? 39.150 9.473 50.835 1.00 12.47 120 ILE A O 1
ATOM 823 N N . HIS A 1 121 ? 40.653 7.874 51.333 1.00 11.81 121 HIS A N 1
ATOM 824 C CA . HIS A 1 121 ? 40.387 7.901 52.767 1.00 12.55 121 HIS A CA 1
ATOM 825 C C . HIS A 1 121 ? 41.663 8.261 53.510 1.00 11.23 121 HIS A C 1
ATOM 826 O O . HIS A 1 121 ? 42.586 7.456 53.576 1.00 11.68 121 HIS A O 1
ATOM 833 N N . PRO A 1 122 ? 41.738 9.472 54.073 1.00 13.31 122 PRO A N 1
ATOM 834 C CA . PRO A 1 122 ? 42.964 9.821 54.797 1.00 11.57 122 PRO A CA 1
ATOM 835 C C . PRO A 1 122 ? 43.061 9.115 56.151 1.00 11.80 122 PRO A C 1
ATOM 836 O O . PRO A 1 122 ? 42.056 8.705 56.724 1.00 11.96 122 PRO A O 1
ATOM 840 N N . VAL A 1 123 ? 44.283 8.978 56.648 1.00 12.72 123 VAL A N 1
ATOM 841 C CA . VAL A 1 123 ? 44.533 8.342 57.936 1.00 13.83 123 VAL A CA 1
ATOM 842 C C . VAL A 1 123 ? 43.986 9.205 59.072 1.00 12.85 123 VAL A C 1
ATOM 843 O O . VAL A 1 123 ? 43.304 8.716 59.980 1.00 13.10 123 VAL A O 1
ATOM 847 N N . ASN A 1 124 ? 44.290 10.498 59.004 1.00 13.31 124 ASN A N 1
ATOM 848 C CA . ASN A 1 124 ? 43.880 11.455 60.022 1.00 12.91 124 ASN A CA 1
ATOM 849 C C . ASN A 1 124 ? 42.398 11.822 59.928 1.00 13.04 124 ASN A C 1
ATOM 850 O O . ASN A 1 124 ? 41.926 12.291 58.885 1.00 13.53 124 ASN A O 1
ATOM 855 N N . PRO A 1 125 ? 41.644 11.622 61.021 1.00 13.60 125 PRO A N 1
ATOM 856 C CA . PRO A 1 125 ? 40.214 11.950 61.010 1.00 13.08 125 PRO A CA 1
ATOM 857 C C . PRO A 1 125 ? 39.933 13.440 60.802 1.00 11.90 125 PRO A C 1
ATOM 858 O O . PRO A 1 125 ? 38.799 13.827 60.532 1.00 13.39 125 PRO A O 1
ATOM 862 N N . HIS A 1 126 ? 40.956 14.281 60.927 1.00 11.06 126 HIS A N 1
ATOM 863 C CA . HIS A 1 126 ? 40.756 15.710 60.719 1.00 10.02 126 HIS A CA 1
ATOM 864 C C . HIS A 1 126 ? 40.742 16.036 59.230 1.00 8.44 126 HIS A C 1
ATOM 865 O O . HIS A 1 126 ? 40.362 17.141 58.837 1.00 8.88 126 HIS A O 1
ATOM 872 N N . ALA A 1 127 ? 41.171 15.073 58.415 1.00 9.55 127 ALA A N 1
ATOM 873 C CA . ALA A 1 127 ? 41.186 15.220 56.959 1.00 9.07 127 ALA A CA 1
ATOM 874 C C . ALA A 1 127 ? 39.956 14.465 56.449 1.00 10.38 127 ALA A C 1
ATOM 875 O O . ALA A 1 127 ? 39.577 13.432 57.002 1.00 9.45 127 ALA A O 1
ATOM 877 N N . PRO A 1 128 ? 39.327 14.967 55.377 1.00 9.93 128 PRO A N 1
ATOM 878 C CA . PRO A 1 128 ? 38.132 14.340 54.818 1.00 9.81 128 PRO A CA 1
ATOM 879 C C . PRO A 1 128 ? 38.303 13.305 53.714 1.00 9.83 128 PRO A C 1
ATOM 880 O O . PRO A 1 128 ? 39.289 13.288 52.987 1.00 9.74 128 PRO A O 1
ATOM 884 N N . THR A 1 129 ? 37.298 12.447 53.603 1.00 11.14 129 THR A N 1
ATOM 885 C CA . THR A 1 129 ? 37.257 11.435 52.559 1.00 10.41 129 THR A CA 1
ATOM 886 C C . THR A 1 129 ? 36.740 12.179 51.334 1.00 9.94 129 THR A C 1
ATOM 887 O O . THR A 1 129 ? 36.009 13.165 51.470 1.00 11.63 129 THR A O 1
ATOM 891 N N . THR A 1 130 ? 37.110 11.728 50.142 1.00 8.75 130 THR A N 1
ATOM 892 C CA . THR A 1 130 ? 36.625 12.390 48.940 1.00 8.74 130 THR A CA 1
ATOM 893 C C . THR A 1 130 ? 36.260 11.361 47.880 1.00 8.17 130 THR A C 1
ATOM 894 O O . THR A 1 130 ? 36.855 10.287 47.820 1.00 9.57 130 THR A O 1
ATOM 898 N N . HIS A 1 131 ? 35.259 11.698 47.071 1.00 8.85 131 HIS A N 1
ATOM 899 C CA . HIS A 1 131 ? 34.810 10.861 45.963 1.00 10.19 131 HIS A CA 1
ATOM 900 C C . HIS A 1 131 ? 34.799 11.753 44.730 1.00 10.30 131 HIS A C 1
ATOM 901 O O . HIS A 1 131 ? 34.378 12.912 44.789 1.00 10.35 131 HIS A O 1
ATOM 908 N N . LEU A 1 132 ? 35.267 11.216 43.613 1.00 9.18 132 LEU A N 1
ATOM 909 C CA . LEU A 1 132 ? 35.281 11.978 42.371 1.00 9.17 132 LEU A CA 1
ATOM 910 C C . LEU A 1 132 ? 35.002 11.028 41.216 1.00 9.26 132 LEU A C 1
ATOM 911 O O . LEU A 1 132 ? 35.474 9.886 41.211 1.00 9.98 132 LEU A O 1
ATOM 916 N N . ASN A 1 133 ? 34.240 11.506 40.233 1.00 6.58 133 ASN A N 1
ATOM 917 C CA . ASN A 1 133 ? 33.877 10.684 39.090 1.00 6.48 133 ASN A CA 1
ATOM 918 C C . ASN A 1 133 ? 33.516 11.591 37.912 1.00 7.73 133 ASN A C 1
ATOM 919 O O . ASN A 1 133 ? 32.752 12.540 38.061 1.00 10.33 133 ASN A O 1
ATOM 924 N N . TYR A 1 134 ? 34.118 11.335 36.756 1.00 8.97 134 TYR A N 1
ATOM 925 C CA . TYR A 1 134 ? 33.797 12.089 35.545 1.00 7.75 134 TYR A CA 1
ATOM 926 C C . TYR A 1 134 ? 33.725 11.043 34.462 1.00 8.57 134 TYR A C 1
ATOM 927 O O . TYR A 1 134 ? 34.619 10.210 34.327 1.00 9.01 134 TYR A O 1
ATOM 936 N N . ARG A 1 135 ? 32.641 11.076 33.702 1.00 8.20 135 ARG A N 1
ATOM 937 C CA . ARG A 1 135 ? 32.423 10.068 32.676 1.00 8.55 135 ARG A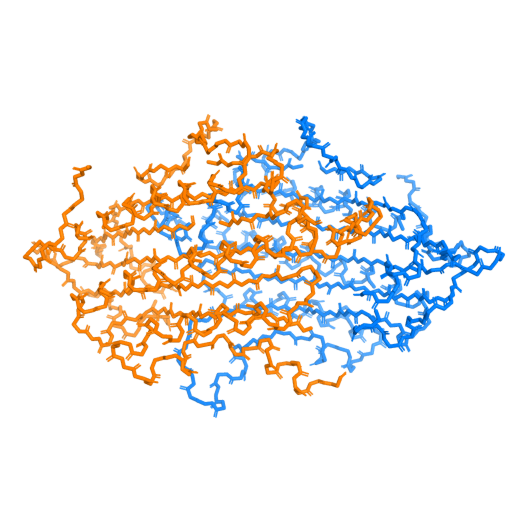 CA 1
ATOM 938 C C . ARG A 1 135 ? 31.742 10.601 31.424 1.00 7.29 135 ARG A C 1
ATOM 939 O O . ARG A 1 135 ? 31.187 11.704 31.412 1.00 10.27 135 ARG A O 1
ATOM 947 N N . TYR A 1 136 ? 31.770 9.777 30.384 1.00 9.45 136 TYR A N 1
ATOM 948 C CA . TYR A 1 136 ? 31.191 10.110 29.091 1.00 10.07 136 TYR A CA 1
ATOM 949 C C . TYR A 1 136 ? 30.561 8.858 28.490 1.00 10.55 136 TYR A C 1
ATOM 950 O O . TYR A 1 136 ? 31.093 7.756 28.641 1.00 9.79 136 TYR A O 1
ATOM 959 N N . PHE A 1 137 ? 29.438 9.043 27.805 1.00 10.23 137 PHE A N 1
ATOM 960 C CA . PHE A 1 137 ? 28.692 7.950 27.178 1.00 10.08 137 PHE A CA 1
ATOM 961 C C . PHE A 1 137 ? 28.190 8.394 25.810 1.00 10.85 137 PHE A C 1
ATOM 962 O O . PHE A 1 137 ? 27.777 9.540 25.636 1.00 9.80 137 PHE A O 1
ATOM 970 N N . GLU A 1 138 ? 28.230 7.497 24.832 1.00 9.94 138 GLU A N 1
ATOM 971 C CA . GLU A 1 138 ? 27.723 7.837 23.505 1.00 10.54 138 GLU A CA 1
ATOM 972 C C . GLU A 1 138 ? 27.295 6.603 22.737 1.00 13.24 138 GLU A C 1
ATOM 973 O O . GLU A 1 138 ? 27.939 5.554 22.816 1.00 13.00 138 GLU A O 1
ATOM 979 N N . THR A 1 139 ? 26.190 6.720 22.012 1.00 14.58 139 THR A N 1
ATOM 980 C CA . THR A 1 139 ? 25.746 5.623 21.162 1.00 14.67 139 THR A CA 1
ATOM 981 C C . THR A 1 139 ? 26.293 6.038 19.800 1.00 15.09 139 THR A C 1
ATOM 982 O O . THR A 1 139 ? 26.627 7.209 19.601 1.00 14.09 139 THR A O 1
ATOM 986 N N . TRP A 1 140 ? 26.391 5.098 18.864 1.00 13.94 140 TRP A N 1
ATOM 987 C CA . TRP A 1 140 ? 26.941 5.407 17.547 1.00 15.25 140 TRP A CA 1
ATOM 988 C C . TRP A 1 140 ? 25.967 5.386 16.379 1.00 15.04 140 TRP A C 1
ATOM 989 O O . TRP A 1 140 ? 25.007 4.617 16.364 1.00 16.41 140 TRP A O 1
ATOM 1000 N N . ASN A 1 141 ? 26.248 6.240 15.398 1.00 18.26 141 ASN A N 1
ATOM 1001 C CA . ASN A 1 141 ? 25.475 6.315 14.163 1.00 19.75 141 ASN A CA 1
ATOM 1002 C C . ASN A 1 141 ? 26.065 5.203 13.305 1.00 21.46 141 ASN A C 1
ATOM 1003 O O . ASN A 1 141 ? 27.025 4.554 13.712 1.00 19.70 141 ASN A O 1
ATOM 1008 N N . GLN A 1 142 ? 25.515 4.997 12.114 1.00 24.61 142 GLN A N 1
ATOM 1009 C CA . GLN A 1 142 ? 26.024 3.950 11.237 1.00 27.79 142 GLN A CA 1
ATOM 1010 C C . GLN A 1 142 ? 27.469 4.208 10.825 1.00 27.59 142 GLN A C 1
ATOM 1011 O O . GLN A 1 142 ? 28.255 3.270 10.668 1.00 29.12 142 GLN A O 1
ATOM 1017 N N . ASP A 1 143 ? 27.824 5.477 10.657 1.00 27.54 143 ASP A N 1
ATOM 1018 C CA . ASP A 1 143 ? 29.175 5.828 10.246 1.00 28.25 143 ASP A CA 1
ATOM 1019 C C . ASP A 1 143 ? 30.152 5.899 11.418 1.00 27.71 143 ASP A C 1
ATOM 1020 O O . ASP A 1 143 ? 31.311 6.283 11.250 1.00 28.54 143 ASP A O 1
ATOM 1025 N N . GLY A 1 144 ? 29.678 5.530 12.603 1.00 26.61 144 GLY A N 1
ATOM 1026 C CA . GLY A 1 144 ? 30.534 5.540 13.776 1.00 25.09 144 GLY A CA 1
ATOM 1027 C C . GLY A 1 144 ? 30.584 6.827 14.579 1.00 25.21 144 GLY A C 1
ATOM 1028 O O . GLY A 1 144 ? 31.268 6.887 15.599 1.00 24.67 144 GLY A O 1
ATOM 1029 N N . THR A 1 145 ? 29.872 7.859 14.139 1.00 23.08 145 THR A N 1
ATOM 1030 C CA . THR A 1 145 ? 29.877 9.125 14.861 1.00 22.46 145 THR A CA 1
ATOM 1031 C C . THR A 1 145 ? 28.875 9.087 16.015 1.00 19.97 145 THR A C 1
ATOM 1032 O O . THR A 1 145 ? 28.035 8.194 16.085 1.00 17.22 145 THR A O 1
ATOM 1036 N N . PRO A 1 146 ? 28.970 10.045 16.955 1.00 19.83 146 PRO A N 1
ATOM 1037 C CA . PRO A 1 146 ? 28.039 10.064 18.089 1.00 19.41 146 PRO A CA 1
ATOM 1038 C C . PRO A 1 146 ? 26.594 10.343 17.684 1.00 18.91 146 PRO A C 1
ATOM 1039 O O . PRO A 1 146 ? 26.335 11.224 16.865 1.00 19.36 146 PRO A O 1
ATOM 1043 N N . GLN A 1 147 ? 25.663 9.582 18.254 1.00 18.59 147 GLN A N 1
ATOM 1044 C CA . GLN A 1 147 ? 24.240 9.764 17.990 1.00 19.65 147 GLN A CA 1
ATOM 1045 C C . GLN A 1 147 ? 23.678 10.441 19.236 1.00 18.66 147 GLN A C 1
ATOM 1046 O O . GLN A 1 147 ? 23.333 11.624 19.209 1.00 21.33 147 GLN A O 1
ATOM 1052 N N . THR A 1 148 ? 23.599 9.683 20.326 1.00 17.23 148 THR A N 1
ATOM 1053 C CA . THR A 1 148 ? 23.135 10.206 21.607 1.00 16.82 148 THR A CA 1
ATOM 1054 C C . THR A 1 148 ? 24.348 10.168 22.531 1.00 16.08 148 THR A C 1
ATOM 1055 O O . THR A 1 148 ? 25.014 9.141 22.637 1.00 16.88 148 THR A O 1
ATOM 1059 N N . TRP A 1 149 ? 24.642 11.279 23.197 1.00 13.49 149 TRP A N 1
ATOM 1060 C CA . TRP A 1 149 ? 25.792 11.314 24.090 1.00 10.96 149 TRP A CA 1
ATOM 1061 C C . TRP A 1 149 ? 25.536 12.215 25.293 1.00 9.37 149 TRP A C 1
ATOM 1062 O O . TRP A 1 149 ? 24.611 13.020 25.289 1.00 11.02 149 TRP A O 1
ATOM 1073 N N . TRP A 1 150 ? 26.353 12.061 26.329 1.00 10.64 150 TRP A N 1
ATOM 1074 C CA . TRP A 1 150 ? 26.233 12.901 27.516 1.00 8.10 150 TRP A CA 1
ATOM 1075 C C . TRP A 1 150 ? 27.428 12.708 28.426 1.00 9.39 150 TRP A C 1
ATOM 1076 O O . TRP A 1 150 ? 28.147 11.719 28.323 1.00 8.11 150 TRP A O 1
ATOM 1087 N N . PHE A 1 151 ? 27.631 13.671 29.317 1.00 9.20 151 PHE A N 1
ATOM 1088 C CA . PHE A 1 151 ? 28.705 13.602 30.295 1.00 9.01 151 PHE A CA 1
ATOM 1089 C C . PHE A 1 151 ? 28.053 13.539 31.666 1.00 8.10 151 PHE A C 1
ATOM 1090 O O . PHE A 1 151 ? 26.917 13.981 31.848 1.00 9.99 151 PHE A O 1
ATOM 1098 N N . GLY A 1 152 ? 28.787 13.008 32.632 1.00 8.44 152 GLY A N 1
ATOM 1099 C CA . GLY A 1 152 ? 28.274 12.928 33.982 1.00 9.05 152 GLY A CA 1
ATOM 1100 C C . GLY A 1 152 ? 29.454 13.109 34.906 1.00 9.40 152 GLY A C 1
ATOM 1101 O O . GLY A 1 152 ? 30.594 12.875 34.513 1.00 9.37 152 GLY A O 1
ATOM 1102 N N . GLY A 1 153 ? 29.208 13.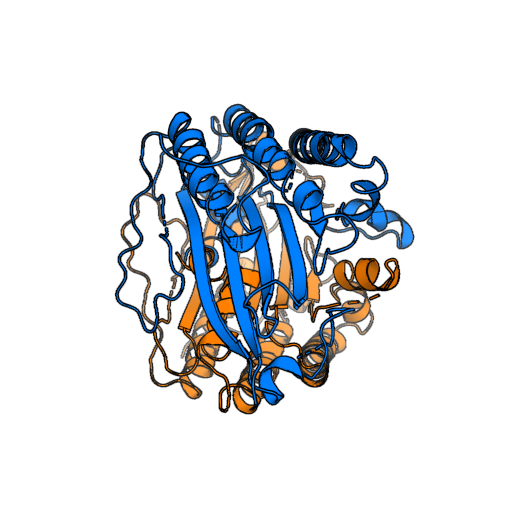544 36.130 1.00 11.25 153 GLY A N 1
ATOM 1103 C CA . GLY A 1 153 ? 30.336 13.705 37.014 1.00 11.80 153 GLY A CA 1
ATOM 1104 C C . GLY A 1 153 ? 30.027 14.373 38.326 1.00 11.28 153 GLY A C 1
ATOM 1105 O O . GLY A 1 153 ? 28.879 14.686 38.646 1.00 12.72 153 GLY A O 1
ATOM 1106 N N . GLY A 1 154 ? 31.078 14.572 39.099 1.00 13.24 154 GLY A N 1
ATOM 1107 C CA . GLY A 1 154 ? 30.915 15.208 40.384 1.00 13.90 154 GLY A CA 1
ATOM 1108 C C . GLY A 1 154 ? 32.063 14.892 41.305 1.00 12.23 154 GLY A C 1
ATOM 1109 O O . GLY A 1 154 ? 32.860 13.982 41.067 1.00 10.54 154 GLY A O 1
ATOM 1110 N N . ALA A 1 155 ? 32.151 15.665 42.372 1.00 10.64 155 ALA A N 1
ATOM 1111 C CA . ALA A 1 155 ? 33.203 15.469 43.342 1.00 7.93 155 ALA A CA 1
ATOM 1112 C C . ALA A 1 155 ? 32.662 15.994 44.639 1.00 7.75 155 ALA A C 1
ATOM 1113 O O . ALA A 1 155 ? 31.960 17.002 44.665 1.00 9.16 155 ALA A O 1
ATOM 1115 N N . ASP A 1 156 ? 32.958 15.297 45.718 1.00 8.89 156 ASP A N 1
ATOM 1116 C CA . ASP A 1 156 ? 32.483 15.745 47.006 1.00 8.79 156 ASP A CA 1
ATOM 1117 C C . ASP A 1 156 ? 33.420 15.337 48.114 1.00 8.66 156 ASP A C 1
ATOM 1118 O O . ASP A 1 156 ? 34.407 14.627 47.896 1.00 8.04 156 ASP A O 1
ATOM 1123 N N . LEU A 1 157 ? 33.122 15.827 49.309 1.00 8.22 157 LEU A N 1
ATOM 1124 C CA . LEU A 1 157 ? 33.902 15.486 50.483 1.00 8.62 157 LEU A CA 1
ATOM 1125 C C . LEU A 1 157 ? 32.937 14.921 51.513 1.00 9.64 157 LEU A C 1
ATOM 1126 O O . LEU A 1 157 ? 31.785 15.354 51.602 1.00 10.27 157 LEU A O 1
ATOM 1131 N N . THR A 1 158 ? 33.406 13.935 52.265 1.00 11.10 158 THR A N 1
ATOM 1132 C CA . THR A 1 158 ? 32.630 13.321 53.331 1.00 12.07 158 THR A CA 1
ATOM 1133 C C . THR A 1 158 ? 33.539 13.465 54.532 1.00 10.80 158 THR A C 1
ATOM 1134 O O . THR A 1 158 ? 34.512 12.730 54.675 1.00 13.55 158 THR A O 1
ATOM 1138 N N . PRO A 1 159 ? 33.239 14.421 55.412 1.00 10.98 159 PRO A N 1
ATOM 1139 C CA . PRO A 1 159 ? 34.100 14.600 56.577 1.00 11.86 159 PRO A CA 1
ATOM 1140 C C . PRO A 1 159 ? 33.888 13.629 57.716 1.00 11.43 159 PRO A C 1
ATOM 1141 O O . PRO A 1 159 ? 32.846 12.979 57.831 1.00 10.15 159 PRO A O 1
ATOM 1145 N N . SER A 1 160 ? 34.915 13.525 58.548 1.00 12.99 160 SER A N 1
ATOM 1146 C CA . SER A 1 160 ? 34.849 12.733 59.762 1.00 13.62 160 SER A CA 1
ATOM 1147 C C . SER A 1 160 ? 34.721 13.959 60.661 1.00 13.03 160 SER A C 1
ATOM 1148 O O . SER A 1 160 ? 33.606 14.400 60.942 1.00 13.83 160 SER A O 1
ATOM 1151 N N . TYR A 1 161 ? 35.838 14.547 61.081 1.00 13.91 161 TYR A N 1
ATOM 1152 C CA . TYR A 1 161 ? 35.737 15.784 61.855 1.00 12.79 161 TYR A CA 1
ATOM 1153 C C . TYR A 1 161 ? 35.432 16.836 60.797 1.00 13.97 161 TYR A C 1
ATOM 1154 O O . TYR A 1 161 ? 36.073 16.855 59.744 1.00 14.89 161 TYR A O 1
ATOM 1163 N N . LEU A 1 162 ? 34.462 17.705 61.073 1.00 13.54 162 LEU A N 1
ATOM 1164 C CA . LEU A 1 162 ? 34.048 18.732 60.118 1.00 14.00 162 LEU A CA 1
ATOM 1165 C C . LEU A 1 162 ? 34.708 20.097 60.261 1.00 13.85 162 LEU A C 1
ATOM 1166 O O . LEU A 1 162 ? 34.733 20.683 61.341 1.00 15.23 162 LEU A O 1
ATOM 1171 N N . TYR A 1 163 ? 35.227 20.599 59.149 1.00 14.52 163 TYR A N 1
ATOM 1172 C CA . TYR A 1 163 ? 35.852 21.915 59.104 1.00 14.12 163 TYR A CA 1
ATOM 1173 C C . TYR A 1 163 ? 35.152 22.689 58.001 1.00 14.41 163 TYR A C 1
ATOM 1174 O O . TYR A 1 163 ? 35.366 22.443 56.812 1.00 11.29 163 TYR A O 1
ATOM 1183 N N . GLU A 1 164 ? 34.285 23.613 58.397 1.00 15.11 164 GLU A N 1
ATOM 1184 C CA . GLU A 1 164 ? 33.539 24.394 57.425 1.00 17.21 164 GLU A CA 1
ATOM 1185 C C . GLU A 1 164 ? 34.419 25.134 56.422 1.00 15.08 164 GLU A C 1
ATOM 1186 O O . GLU A 1 164 ? 34.039 25.290 55.264 1.00 14.56 164 GLU A O 1
ATOM 1192 N N . GLU A 1 165 ? 35.594 25.581 56.858 1.00 15.04 165 GLU A N 1
ATOM 1193 C CA . GLU A 1 165 ? 36.508 26.293 55.967 1.00 14.69 165 GLU A CA 1
ATOM 1194 C C . GLU A 1 165 ? 36.974 25.391 54.829 1.00 13.33 165 GLU A C 1
ATOM 1195 O O . GLU A 1 165 ? 37.206 25.853 53.711 1.00 12.33 165 GLU A O 1
ATOM 1201 N N . ASP A 1 166 ? 37.119 24.104 55.118 1.00 11.91 166 ASP A N 1
ATOM 1202 C CA . ASP A 1 166 ? 37.571 23.169 54.098 1.00 11.03 166 ASP A CA 1
ATOM 1203 C C . ASP A 1 166 ? 36.477 22.960 53.065 1.00 10.45 166 ASP A C 1
ATOM 1204 O O . ASP A 1 166 ? 36.751 22.919 51.868 1.00 11.61 166 ASP A O 1
ATOM 1209 N N . GLY A 1 167 ? 35.235 22.843 53.529 1.00 11.27 167 GLY A N 1
ATOM 1210 C CA . GLY A 1 167 ? 34.127 22.661 52.606 1.00 12.25 167 GLY A CA 1
ATOM 1211 C C . GLY A 1 167 ? 33.984 23.884 51.721 1.00 12.18 167 GLY A C 1
ATOM 1212 O O . GLY A 1 167 ? 33.697 23.777 50.529 1.00 11.55 167 GLY A O 1
ATOM 1213 N N . GLN A 1 168 ? 34.205 25.058 52.301 1.00 12.91 168 GLN A N 1
ATOM 1214 C CA . GLN A 1 168 ? 34.099 26.295 51.546 1.00 13.07 168 GLN A CA 1
ATOM 1215 C C . GLN A 1 168 ? 35.135 26.372 50.431 1.00 12.26 168 GLN A C 1
ATOM 1216 O O . GLN A 1 168 ? 34.823 26.805 49.324 1.00 12.81 168 GLN A O 1
ATOM 1222 N N . LEU A 1 169 ? 36.363 25.950 50.720 1.00 11.10 169 LEU A N 1
ATOM 1223 C CA . LEU A 1 169 ? 37.428 25.988 49.720 1.00 10.90 169 LEU A CA 1
ATOM 1224 C C . LEU A 1 169 ? 37.135 25.019 48.588 1.00 8.75 169 LEU A C 1
ATOM 1225 O O . LEU A 1 169 ? 37.295 25.352 47.410 1.00 10.37 169 LEU A O 1
ATOM 1230 N N . PHE A 1 170 ? 36.720 23.813 48.955 1.00 9.15 170 PHE A N 1
ATOM 1231 C CA . PHE A 1 170 ? 36.403 22.792 47.971 1.00 8.59 170 PHE A CA 1
ATOM 1232 C C . PHE A 1 170 ? 35.337 23.333 47.020 1.00 7.06 170 PHE A C 1
ATOM 1233 O O . PHE A 1 170 ? 35.500 23.301 45.806 1.00 10.05 170 PHE A O 1
ATOM 1241 N N . HIS A 1 171 ? 34.251 23.845 47.584 1.00 9.70 171 HIS A N 1
ATOM 1242 C CA . HIS A 1 171 ? 33.167 24.401 46.780 1.00 10.03 171 HIS A CA 1
ATOM 1243 C C . HIS A 1 171 ? 33.623 25.605 45.962 1.00 10.16 171 HIS A C 1
ATOM 1244 O O . HIS A 1 171 ? 33.282 25.729 44.785 1.00 11.28 171 HIS A O 1
ATOM 1251 N N . GLN A 1 172 ? 34.406 26.486 46.575 1.00 11.86 172 GLN A N 1
ATOM 1252 C CA . GLN A 1 172 ? 34.871 27.678 45.872 1.00 12.32 172 GLN A CA 1
ATOM 1253 C C . GLN A 1 172 ? 35.678 27.369 44.613 1.00 13.15 172 GLN A C 1
ATOM 1254 O O . GLN A 1 172 ? 35.461 27.989 43.573 1.00 13.59 172 GLN A O 1
ATOM 1260 N N . LEU A 1 173 ? 36.598 26.410 44.693 1.00 12.01 173 LEU A N 1
ATOM 1261 C CA . LEU A 1 173 ? 37.406 26.084 43.525 1.00 12.25 173 LEU A CA 1
ATOM 1262 C C . LEU A 1 173 ? 36.606 25.389 42.427 1.00 11.36 173 LEU A C 1
ATOM 1263 O O . LEU A 1 173 ? 36.900 25.552 41.243 1.00 11.35 173 LEU A O 1
ATOM 1268 N N . HIS A 1 174 ? 35.591 24.618 42.807 1.00 9.48 174 HIS A N 1
ATOM 1269 C CA . HIS A 1 174 ? 34.771 23.966 41.796 1.00 10.19 174 HIS A CA 1
ATOM 1270 C C . HIS A 1 174 ? 33.854 25.012 41.176 1.00 10.44 174 HIS A C 1
ATOM 1271 O O . HIS A 1 174 ? 33.551 24.957 39.986 1.00 11.16 174 HIS A O 1
ATOM 1278 N N . LYS A 1 175 ? 33.421 25.976 41.981 1.00 10.22 175 LYS A N 1
ATOM 1279 C CA . LYS A 1 175 ? 32.580 27.048 41.463 1.00 11.68 175 LYS A CA 1
ATOM 1280 C C . LYS A 1 175 ? 33.417 27.839 40.448 1.00 14.19 175 LYS A C 1
ATOM 1281 O O . LYS A 1 175 ? 32.938 28.177 39.362 1.00 13.89 175 LYS A O 1
ATOM 1287 N N . ASP A 1 176 ? 34.673 28.121 40.795 1.00 14.07 176 ASP A N 1
ATOM 1288 C CA . ASP A 1 176 ? 35.551 28.865 39.892 1.00 15.06 176 ASP A CA 1
ATOM 1289 C C . ASP A 1 176 ? 35.696 28.136 38.558 1.00 14.26 176 ASP A C 1
ATOM 1290 O O . ASP A 1 176 ? 35.693 28.760 37.499 1.00 15.02 176 ASP A O 1
ATOM 1295 N N . ALA A 1 177 ? 35.834 26.814 38.609 1.00 13.52 177 ALA A N 1
ATOM 1296 C CA . ALA A 1 177 ? 35.987 26.030 37.388 1.00 12.67 177 ALA A CA 1
ATOM 1297 C C . ALA A 1 177 ? 34.751 26.132 36.498 1.00 12.37 177 ALA A C 1
ATOM 1298 O O . ALA A 1 177 ? 34.861 26.334 35.285 1.00 12.52 177 ALA A O 1
ATOM 1300 N N . LEU A 1 178 ? 33.573 26.003 37.099 1.00 12.74 178 LEU A N 1
ATOM 1301 C CA . LEU A 1 178 ? 32.333 26.073 36.336 1.00 11.17 178 LEU A CA 1
ATOM 1302 C C . LEU A 1 178 ? 32.066 27.490 35.835 1.00 14.07 178 LEU A C 1
ATOM 1303 O O . LEU A 1 178 ? 31.548 27.680 34.731 1.00 13.79 178 LEU A O 1
ATOM 1308 N N . ASP A 1 179 ? 32.431 28.483 36.638 1.00 14.38 179 ASP A N 1
ATOM 1309 C CA . ASP A 1 179 ? 32.218 29.875 36.255 1.00 16.28 179 ASP A CA 1
ATOM 1310 C C . ASP A 1 179 ? 32.939 30.250 34.964 1.00 17.45 179 ASP A C 1
ATOM 1311 O O . ASP A 1 179 ? 32.522 31.175 34.266 1.00 16.84 179 ASP A O 1
ATOM 1316 N N . LYS A 1 180 ? 34.009 29.528 34.641 1.00 17.70 180 LYS A N 1
ATOM 1317 C CA . LYS A 1 180 ? 34.764 29.801 33.419 1.00 19.66 180 LYS A CA 1
ATOM 1318 C C . LYS A 1 180 ? 33.938 29.495 32.175 1.00 20.51 180 LYS A C 1
ATOM 1319 O O . LYS A 1 180 ? 34.297 29.888 31.066 1.00 20.79 180 LYS A O 1
ATOM 1325 N N . HIS A 1 181 ? 32.832 28.788 32.368 1.00 18.37 181 HIS A N 1
ATOM 1326 C CA . HIS A 1 181 ? 31.966 28.412 31.260 1.00 18.49 181 HIS A CA 1
ATOM 1327 C C . HIS A 1 181 ? 30.608 29.098 31.323 1.00 19.48 181 HIS A C 1
ATOM 1328 O O . HIS A 1 181 ? 30.132 29.656 30.331 1.00 17.56 181 HIS A O 1
ATOM 1335 N N . ASP A 1 182 ? 29.989 29.059 32.496 1.00 18.86 182 ASP A N 1
ATOM 1336 C CA . ASP A 1 182 ? 28.682 29.669 32.687 1.00 18.39 182 ASP A CA 1
ATOM 1337 C C . ASP A 1 182 ? 28.412 29.770 34.179 1.00 18.38 182 ASP A C 1
ATOM 1338 O O . ASP A 1 182 ? 28.292 28.755 34.860 1.00 18.00 182 ASP A O 1
ATOM 1343 N N . THR A 1 183 ? 28.315 30.994 34.682 1.00 17.52 183 THR A N 1
ATOM 1344 C CA . THR A 1 183 ? 28.050 31.215 36.099 1.00 16.99 183 THR A CA 1
ATOM 1345 C C . THR A 1 183 ? 26.732 30.601 36.562 1.00 15.39 183 THR A C 1
ATOM 1346 O O . THR A 1 183 ? 26.452 30.550 37.761 1.00 14.65 183 THR A O 1
ATOM 1350 N N . ALA A 1 184 ? 25.921 30.134 35.620 1.00 15.63 184 ALA A N 1
ATOM 1351 C CA . ALA A 1 184 ? 24.641 29.530 35.966 1.00 14.76 184 ALA A CA 1
ATOM 1352 C C . ALA A 1 184 ? 24.789 28.052 36.326 1.00 14.41 184 ALA A C 1
ATOM 1353 O O . ALA A 1 184 ? 23.880 27.455 36.900 1.00 16.71 184 ALA A O 1
ATOM 1355 N N . LEU A 1 185 ? 25.938 27.468 36.001 1.00 13.50 185 LEU A N 1
ATOM 1356 C CA . LEU A 1 185 ? 26.159 26.050 36.267 1.00 12.20 185 LEU A CA 1
ATOM 1357 C C . LEU A 1 185 ? 26.374 25.642 37.723 1.00 11.97 185 LEU A C 1
ATOM 1358 O O . LEU A 1 185 ? 25.738 24.702 38.198 1.00 10.97 185 LEU A O 1
ATOM 1363 N N . TYR A 1 186 ? 27.250 26.336 38.440 1.00 12.72 186 TYR A N 1
ATOM 1364 C CA . TYR A 1 186 ? 27.508 25.964 39.825 1.00 12.02 186 TYR A CA 1
ATOM 1365 C C . TYR A 1 186 ? 26.269 25.946 40.739 1.00 13.44 186 TYR A C 1
ATOM 1366 O O . TYR A 1 186 ? 26.049 24.979 41.465 1.00 12.39 186 TYR A O 1
ATOM 1375 N N . PRO A 1 187 ? 25.456 27.019 40.732 1.00 14.39 187 PRO A N 1
ATOM 1376 C CA . PRO A 1 187 ? 24.263 27.039 41.588 1.00 15.07 187 PRO A CA 1
ATOM 1377 C C . PRO A 1 187 ? 23.352 25.850 41.304 1.00 14.16 187 PRO A C 1
ATOM 1378 O O . PRO A 1 187 ? 22.584 25.409 42.156 1.00 15.09 187 PRO A O 1
ATOM 1382 N N . ARG A 1 188 ? 23.459 25.337 40.086 1.00 14.60 188 ARG A N 1
ATOM 1383 C CA . ARG A 1 188 ? 22.661 24.221 39.629 1.00 15.46 188 ARG A CA 1
ATOM 1384 C C . ARG A 1 188 ? 23.255 22.854 39.986 1.00 15.25 188 ARG A C 1
ATOM 1385 O O . ARG A 1 188 ? 22.534 21.939 40.403 1.00 13.74 188 ARG A O 1
ATOM 1393 N N . PHE A 1 189 ? 24.569 22.725 39.825 1.00 13.85 189 PHE A N 1
ATOM 1394 C CA . PHE A 1 189 ? 25.269 21.473 40.103 1.00 12.35 189 PHE A CA 1
ATOM 1395 C C . PHE A 1 189 ? 25.612 21.285 41.578 1.00 12.95 189 PHE A C 1
ATOM 1396 O O . PHE A 1 189 ? 25.894 20.173 42.019 1.00 12.09 189 PHE A O 1
ATOM 1404 N N . LYS A 1 190 ? 25.596 22.375 42.334 1.00 11.26 190 LYS A N 1
ATOM 1405 C CA . LYS A 1 190 ? 25.917 22.322 43.753 1.00 13.09 190 LYS A CA 1
ATOM 1406 C C . LYS A 1 190 ? 24.938 21.445 44.517 1.00 13.46 190 LYS A C 1
ATOM 1407 O O . LYS A 1 190 ? 23.732 21.554 44.329 1.00 15.50 190 LYS A O 1
ATOM 1413 N N . LYS A 1 191 ? 25.458 20.582 45.384 1.00 13.77 191 LYS A N 1
ATOM 1414 C CA . LYS A 1 191 ? 24.600 19.740 46.208 1.00 14.78 191 LYS A CA 1
ATOM 1415 C C . LYS A 1 191 ? 25.125 19.768 47.645 1.00 15.34 191 LYS A C 1
ATOM 1416 O O . LYS A 1 191 ? 26.072 19.060 47.988 1.00 15.17 191 LYS A O 1
ATOM 1422 N N . TRP A 1 192 ? 24.510 20.610 48.474 1.00 14.07 192 TRP A N 1
ATOM 1423 C CA . TRP A 1 192 ? 24.894 20.747 49.877 1.00 13.79 192 TRP A CA 1
ATOM 1424 C C . TRP A 1 192 ? 23.602 20.798 50.685 1.00 15.66 192 TRP A C 1
ATOM 1425 O O . TRP A 1 192 ? 23.015 21.861 50.881 1.00 15.99 192 TRP A O 1
ATOM 1436 N N . CYS A 1 193 ? 23.169 19.628 51.142 1.00 15.57 193 CYS A N 1
ATOM 1437 C CA . CYS A 1 193 ? 21.929 19.485 51.894 1.00 15.37 193 CYS A CA 1
ATOM 1438 C C . CYS A 1 193 ? 21.762 20.449 53.058 1.00 16.46 193 CYS A C 1
ATOM 1439 O O . CYS A 1 193 ? 20.649 20.905 53.340 1.00 16.96 193 CYS A O 1
ATOM 1442 N N . ASP A 1 194 ? 22.867 20.755 53.729 1.00 16.35 194 ASP A N 1
ATOM 1443 C CA . ASP A 1 194 ? 22.864 21.664 54.867 1.00 16.97 194 ASP A CA 1
ATOM 1444 C C . ASP A 1 194 ? 22.156 22.981 54.548 1.00 18.27 194 ASP A C 1
ATOM 1445 O O . ASP A 1 194 ? 21.511 23.569 55.419 1.00 18.80 194 ASP A O 1
ATOM 1450 N N . GLU A 1 195 ? 22.284 23.443 53.306 1.00 18.94 195 GLU A N 1
ATOM 1451 C CA . GLU A 1 195 ? 21.652 24.692 52.876 1.00 20.71 195 GLU A CA 1
ATOM 1452 C C . GLU A 1 195 ? 20.136 24.683 53.007 1.00 19.82 195 GLU A C 1
ATOM 1453 O O . GLU A 1 195 ? 19.508 25.742 53.048 1.00 20.57 195 GLU A O 1
ATOM 1459 N N . TYR A 1 196 ? 19.537 23.501 53.056 1.00 19.41 196 TYR A N 1
ATOM 1460 C CA . TYR A 1 196 ? 18.085 23.440 53.128 1.00 20.38 196 TYR A CA 1
ATOM 1461 C C . TYR A 1 196 ? 17.521 22.929 54.439 1.00 18.77 196 TYR A C 1
ATOM 1462 O O . TYR A 1 196 ? 16.324 22.657 54.539 1.00 20.49 196 TYR A O 1
ATOM 1471 N N . PHE A 1 197 ? 18.376 22.814 55.449 1.00 17.91 197 PHE A N 1
ATOM 1472 C CA . PHE A 1 197 ? 17.926 22.359 56.757 1.00 17.25 197 PHE A CA 1
ATOM 1473 C C . PHE A 1 197 ? 16.893 23.351 57.286 1.00 18.79 197 PHE A C 1
ATOM 1474 O O . PHE A 1 197 ? 15.919 22.962 57.924 1.00 17.42 197 PHE A O 1
ATOM 1482 N N . TYR A 1 198 ? 17.109 24.632 56.999 1.00 19.85 198 TYR A N 1
ATOM 1483 C CA . TYR A 1 198 ? 16.229 25.701 57.482 1.00 23.01 198 TYR A CA 1
ATOM 1484 C C . TYR A 1 198 ? 14.741 25.599 57.149 1.00 23.14 198 TYR A C 1
ATOM 1485 O O . TYR A 1 198 ? 13.896 25.982 57.963 1.00 23.72 198 TYR A O 1
ATOM 1494 N N . ILE A 1 199 ? 14.418 25.087 55.968 1.00 22.34 199 ILE A N 1
ATOM 1495 C CA . ILE A 1 199 ? 13.028 24.980 55.541 1.00 23.60 199 ILE A CA 1
ATOM 1496 C C . ILE A 1 199 ? 12.125 24.223 56.509 1.00 23.27 199 ILE A C 1
ATOM 1497 O O . ILE A 1 199 ? 10.954 24.565 56.668 1.00 23.21 199 ILE A O 1
ATOM 1502 N N . THR A 1 200 ? 12.664 23.197 57.157 1.00 21.61 200 THR A N 1
ATOM 1503 C CA . THR A 1 200 ? 11.873 22.411 58.099 1.00 20.56 200 THR A CA 1
ATOM 1504 C C . THR A 1 200 ? 12.512 22.369 59.487 1.00 19.51 200 THR A C 1
ATOM 1505 O O . THR A 1 200 ? 12.251 21.455 60.271 1.00 20.43 200 THR A O 1
ATOM 1509 N N . HIS A 1 201 ? 13.327 23.373 59.794 1.00 18.38 201 HIS A N 1
ATOM 1510 C CA . HIS A 1 201 ? 14.017 23.449 61.079 1.00 18.95 201 HIS A C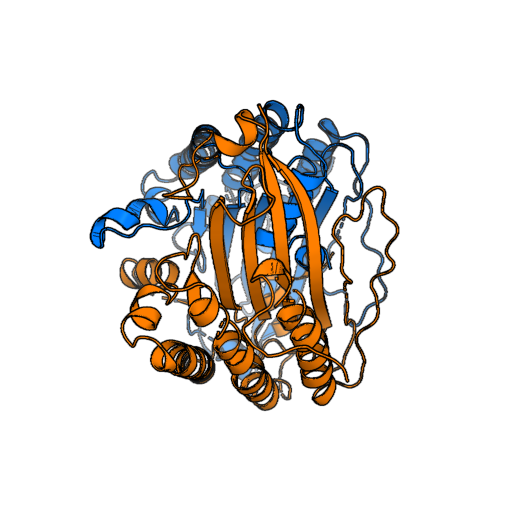A 1
ATOM 1511 C C . HIS A 1 201 ? 14.670 22.108 61.391 1.00 18.17 201 HIS A C 1
ATOM 1512 O O . HIS A 1 201 ? 14.661 21.633 62.528 1.00 18.36 201 HIS A O 1
ATOM 1519 N N . ARG A 1 202 ? 15.250 21.511 60.357 1.00 17.29 202 ARG A N 1
ATOM 1520 C CA . ARG A 1 202 ? 15.909 20.221 60.476 1.00 19.98 202 ARG A CA 1
ATOM 1521 C C . ARG A 1 202 ? 17.193 20.339 61.294 1.00 19.84 202 ARG A C 1
ATOM 1522 O O . ARG A 1 202 ? 18.030 21.208 61.046 1.00 19.18 202 ARG A O 1
ATOM 1530 N N . LYS A 1 203 ? 17.332 19.459 62.279 1.00 21.39 203 LYS A N 1
ATOM 1531 C CA . LYS A 1 203 ? 18.504 19.434 63.142 1.00 23.79 203 LYS A CA 1
ATOM 1532 C C . LYS A 1 203 ? 19.219 18.132 62.821 1.00 24.43 203 LYS A C 1
ATOM 1533 O O . LYS A 1 203 ? 18.910 17.090 63.401 1.00 26.47 203 LYS A O 1
ATOM 1539 N N . GLU A 1 204 ? 20.159 18.181 61.883 1.00 22.44 204 GLU A N 1
ATOM 1540 C CA . GLU A 1 204 ? 20.876 16.976 61.496 1.00 22.12 204 GLU A CA 1
ATOM 1541 C C . GLU A 1 204 ? 22.373 17.189 61.408 1.00 20.57 204 GLU A C 1
ATOM 1542 O O . GLU A 1 204 ? 22.854 18.321 61.417 1.00 19.84 204 GLU A O 1
ATOM 1548 N N . THR A 1 205 ? 23.104 16.085 61.318 1.00 19.67 205 THR A N 1
ATOM 1549 C CA . THR A 1 205 ? 24.553 16.135 61.239 1.00 19.08 205 THR A CA 1
ATOM 1550 C C . THR A 1 205 ? 25.012 16.929 60.029 1.00 18.20 205 THR A C 1
ATOM 1551 O O . THR A 1 205 ? 24.510 16.742 58.921 1.00 18.11 205 THR A O 1
ATOM 1555 N N . ARG A 1 206 ? 25.975 17.813 60.259 1.00 17.24 206 ARG A N 1
ATOM 1556 C CA . ARG A 1 206 ? 26.519 18.670 59.212 1.00 16.58 206 ARG A CA 1
ATOM 1557 C C . ARG A 1 206 ? 27.307 17.893 58.169 1.00 16.53 206 ARG A C 1
ATOM 1558 O O . ARG A 1 206 ? 27.857 16.830 58.459 1.00 17.03 206 ARG A O 1
ATOM 1566 N N . GLY A 1 207 ? 27.360 18.441 56.957 1.00 14.06 207 GLY A N 1
ATOM 1567 C CA . GLY A 1 207 ? 28.100 17.810 55.878 1.00 14.56 207 GLY A CA 1
ATOM 1568 C C . GLY A 1 207 ? 28.756 18.848 54.986 1.00 12.72 207 GLY A C 1
ATOM 1569 O O . GLY A 1 207 ? 28.657 20.048 55.249 1.00 13.19 207 GLY A O 1
ATOM 1570 N N . ILE A 1 208 ? 29.426 18.398 53.927 1.00 11.29 208 ILE A N 1
ATOM 1571 C CA . ILE A 1 208 ? 30.090 19.315 53.000 1.00 11.11 208 ILE A CA 1
ATOM 1572 C C . ILE A 1 208 ? 29.476 19.261 51.603 1.00 11.73 208 ILE A C 1
ATOM 1573 O O . ILE A 1 208 ? 29.292 20.288 50.953 1.00 12.16 208 ILE A O 1
ATOM 1578 N N . GLY A 1 209 ? 29.152 18.059 51.147 1.00 11.96 209 GLY A N 1
ATOM 1579 C CA . GLY A 1 209 ? 28.583 17.916 49.817 1.00 13.47 209 GLY A CA 1
ATOM 1580 C C . GLY A 1 209 ? 29.599 18.202 48.721 1.00 11.30 209 GLY A C 1
ATOM 1581 O O . GLY A 1 209 ? 30.796 17.986 48.893 1.00 12.29 209 GLY A O 1
ATOM 1582 N N . GLY A 1 210 ? 29.123 18.695 47.584 1.00 10.99 210 GLY A N 1
ATOM 1583 C CA . GLY A 1 210 ? 30.017 18.996 46.477 1.00 10.68 210 GLY A CA 1
ATOM 1584 C C . GLY A 1 210 ? 29.239 19.395 45.237 1.00 11.64 210 GLY A C 1
ATOM 1585 O O . GLY A 1 210 ? 28.229 20.097 45.344 1.00 10.98 210 GLY A O 1
ATOM 1586 N N . ILE A 1 211 ? 29.700 18.963 44.063 1.00 9.00 211 ILE A N 1
ATOM 1587 C CA . ILE A 1 211 ? 29.005 19.263 42.804 1.00 9.19 211 ILE A CA 1
ATOM 1588 C C . ILE A 1 211 ? 28.697 17.965 42.069 1.00 9.44 211 ILE A C 1
ATOM 1589 O O . ILE A 1 211 ? 29.476 17.015 42.121 1.00 10.98 211 ILE A O 1
ATOM 1594 N N . PHE A 1 212 ? 27.565 17.936 41.373 1.00 9.51 212 PHE A N 1
ATOM 1595 C CA . PHE A 1 212 ? 27.139 16.737 40.654 1.00 9.96 212 PHE A CA 1
ATOM 1596 C C . PHE A 1 212 ? 26.306 17.097 39.445 1.00 10.38 212 PHE A C 1
ATOM 1597 O O . PHE A 1 212 ? 25.490 18.012 39.501 1.00 9.00 212 PHE A O 1
ATOM 1605 N N . PHE A 1 213 ? 26.514 16.370 38.354 1.00 9.35 213 PHE A N 1
ATOM 1606 C CA . PHE A 1 213 ? 25.739 16.575 37.143 1.00 8.96 213 PHE A CA 1
ATOM 1607 C C . PHE A 1 213 ? 25.688 15.250 36.397 1.00 9.50 213 PHE A C 1
ATOM 1608 O O . PHE A 1 213 ? 26.574 14.411 36.556 1.00 10.28 213 PHE A O 1
ATOM 1616 N N . ASP A 1 214 ? 24.630 15.035 35.623 1.00 10.46 214 ASP A N 1
ATOM 1617 C CA . ASP A 1 214 ? 24.522 13.807 34.850 1.00 11.33 214 ASP A CA 1
ATOM 1618 C C . ASP A 1 214 ? 23.635 14.041 33.639 1.00 11.87 214 ASP A C 1
ATOM 1619 O O . ASP A 1 214 ? 22.854 14.994 33.616 1.00 10.63 214 ASP A O 1
ATOM 1624 N N . ASP A 1 215 ? 23.765 13.164 32.643 1.00 10.73 215 ASP A N 1
ATOM 1625 C CA . ASP A 1 215 ? 23.005 13.255 31.397 1.00 11.44 215 ASP A CA 1
ATOM 1626 C C . ASP A 1 215 ? 23.177 14.666 30.835 1.00 10.58 215 ASP A C 1
ATOM 1627 O O . ASP A 1 215 ? 22.276 15.221 30.203 1.00 11.37 215 ASP A O 1
ATOM 1632 N N . TYR A 1 216 ? 24.357 15.230 31.052 1.00 10.78 216 TYR A N 1
ATOM 1633 C CA . TYR A 1 216 ? 24.640 16.583 30.611 1.00 10.05 216 TYR A CA 1
ATOM 1634 C C . TYR A 1 216 ? 25.107 16.623 29.165 1.00 9.92 216 TYR A C 1
ATOM 1635 O O . TYR A 1 216 ? 26.198 16.153 28.838 1.00 9.87 216 TYR A O 1
ATOM 1644 N N . ASP A 1 217 ? 24.268 17.203 28.309 1.00 8.92 217 ASP A N 1
ATOM 1645 C CA . ASP A 1 217 ? 24.526 17.306 26.875 1.00 11.28 217 ASP A CA 1
ATOM 1646 C C . ASP A 1 217 ? 24.037 18.668 26.370 1.00 12.31 217 ASP A C 1
ATOM 1647 O O . ASP A 1 217 ? 23.754 18.838 25.186 1.00 12.23 217 ASP A O 1
ATOM 1652 N N . GLU A 1 218 ? 23.960 19.631 27.280 1.00 12.33 218 GLU A N 1
ATOM 1653 C CA . GLU A 1 218 ? 23.427 20.956 26.979 1.00 14.07 218 GLU A CA 1
ATOM 1654 C C . GLU A 1 218 ? 24.243 21.938 26.160 1.00 14.57 218 GLU A C 1
ATOM 1655 O O . GLU A 1 218 ? 23.692 22.923 25.659 1.00 14.92 218 GLU A O 1
ATOM 1661 N N . ARG A 1 219 ? 25.542 21.686 26.024 1.00 14.92 219 ARG A N 1
ATOM 1662 C CA . ARG A 1 219 ? 26.424 22.560 25.261 1.00 15.70 219 ARG A CA 1
ATOM 1663 C C . ARG A 1 219 ? 27.236 21.729 24.276 1.00 14.87 219 ARG A C 1
ATOM 1664 O O . ARG A 1 219 ? 27.102 20.508 24.240 1.00 15.70 219 ARG A O 1
ATOM 1672 N N . ASP A 1 220 ? 28.061 22.381 23.462 1.00 14.57 220 ASP A N 1
ATOM 1673 C CA . ASP A 1 220 ? 28.889 21.654 22.503 1.00 14.99 220 ASP A CA 1
ATOM 1674 C C . ASP A 1 220 ? 29.764 20.699 23.316 1.00 13.00 220 ASP A C 1
ATOM 1675 O O . ASP A 1 220 ? 30.319 21.085 24.349 1.00 11.85 220 ASP A O 1
ATOM 1680 N N . PRO A 1 221 ? 29.882 19.433 22.877 1.00 12.83 221 PRO A N 1
ATOM 1681 C CA . PRO A 1 221 ? 30.702 18.462 23.611 1.00 11.64 221 PRO A CA 1
ATOM 1682 C C . PRO A 1 221 ? 32.156 18.870 23.792 1.00 12.64 221 PRO A C 1
ATOM 1683 O O . PRO A 1 221 ? 32.802 18.459 24.755 1.00 12.75 221 PRO A O 1
ATOM 1687 N N . GLN A 1 222 ? 32.673 19.677 22.871 1.00 13.10 222 GLN A N 1
ATOM 1688 C CA . GLN A 1 222 ? 34.053 20.124 22.979 1.00 12.99 222 GLN A CA 1
ATOM 1689 C C . GLN A 1 222 ? 34.154 21.081 24.161 1.00 12.96 222 GLN A C 1
ATOM 1690 O O . GLN A 1 222 ? 35.164 21.108 24.858 1.00 13.49 222 GLN A O 1
ATOM 1696 N N . GLU A 1 223 ? 33.104 21.865 24.393 1.00 12.70 223 GLU A N 1
ATOM 1697 C CA . GLU A 1 223 ? 33.124 22.798 25.516 1.00 14.18 223 GLU A CA 1
ATOM 1698 C C . GLU A 1 223 ? 32.939 22.042 26.826 1.00 11.68 223 GLU A C 1
ATOM 1699 O O . GLU A 1 223 ? 33.562 22.380 27.832 1.00 11.81 223 GLU A O 1
ATOM 1705 N N . ILE A 1 224 ? 32.082 21.024 26.818 1.00 11.74 224 ILE A N 1
ATOM 1706 C CA . ILE A 1 224 ? 31.851 20.251 28.032 1.00 9.24 224 ILE A CA 1
ATOM 1707 C C . ILE A 1 224 ? 33.124 19.485 28.387 1.00 9.73 224 ILE A C 1
ATOM 1708 O O . ILE A 1 224 ? 33.433 19.305 29.561 1.00 10.68 224 ILE A O 1
ATOM 1713 N N . LEU A 1 225 ? 33.865 19.035 27.377 1.00 11.09 225 LEU A N 1
ATOM 1714 C CA . LEU A 1 225 ? 35.109 18.327 27.638 1.00 11.75 225 LEU A CA 1
ATOM 1715 C C . LEU A 1 225 ? 36.028 19.273 28.406 1.00 13.30 225 LEU A C 1
ATOM 1716 O O . LEU A 1 225 ? 36.692 18.872 29.357 1.00 12.93 225 LEU A O 1
ATOM 1721 N N . LYS A 1 226 ? 36.055 20.538 27.991 1.00 13.39 226 LYS A N 1
ATOM 1722 C CA . LYS A 1 226 ? 36.896 21.525 28.660 1.00 13.43 226 LYS A CA 1
ATOM 1723 C C . LYS A 1 226 ? 36.365 21.769 30.066 1.00 11.43 226 LYS A C 1
ATOM 1724 O O . LYS A 1 226 ? 37.137 21.941 31.015 1.00 11.58 226 LYS A O 1
ATOM 1738 N N . VAL A 1 228 ? 34.909 19.647 31.936 1.00 9.55 228 VAL A N 1
ATOM 1739 C CA . VAL A 1 228 ? 35.331 18.490 32.726 1.00 8.41 228 VAL A CA 1
ATOM 1740 C C . VAL A 1 228 ? 36.799 18.634 33.120 1.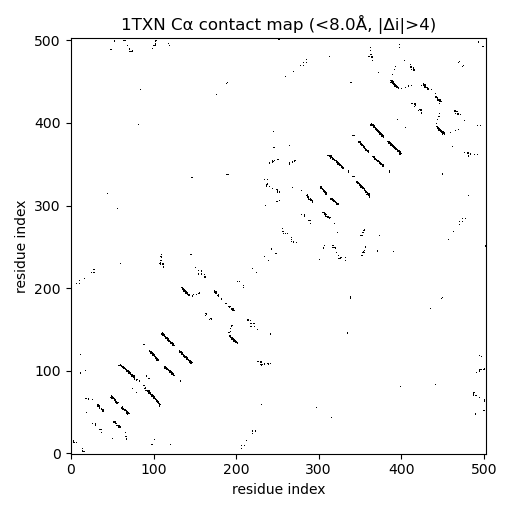00 8.36 228 VAL A C 1
ATOM 1741 O O . VAL A 1 228 ? 37.178 18.348 34.254 1.00 9.46 228 VAL A O 1
ATOM 1745 N N . GLU A 1 229 ? 37.624 19.081 32.181 1.00 9.05 229 GLU A N 1
ATOM 1746 C CA . GLU A 1 229 ? 39.037 19.270 32.479 1.00 9.42 229 GLU A CA 1
ATOM 1747 C C . GLU A 1 229 ? 39.184 20.324 33.581 1.00 9.01 229 GLU A C 1
ATOM 1748 O O . GLU A 1 229 ? 39.964 20.150 34.522 1.00 10.61 229 GLU A O 1
ATOM 1754 N N . ASP A 1 230 ? 38.426 21.412 33.477 1.00 10.51 230 ASP A N 1
ATOM 1755 C CA . ASP A 1 230 ? 38.495 22.461 34.488 1.00 11.49 230 ASP A CA 1
ATOM 1756 C C . ASP A 1 230 ? 38.038 21.946 35.850 1.00 11.16 230 ASP A C 1
ATOM 1757 O O . ASP A 1 230 ? 38.598 22.318 36.884 1.00 10.53 230 ASP A O 1
ATOM 1762 N N . CYS A 1 231 ? 37.016 21.095 35.857 1.00 10.62 231 CYS A N 1
ATOM 1763 C CA . CYS A 1 231 ? 36.529 20.535 37.112 1.00 10.64 231 CYS A CA 1
ATOM 1764 C C . CYS A 1 231 ? 37.612 19.638 37.706 1.00 10.66 231 CYS A C 1
ATOM 1765 O O . CYS A 1 231 ? 37.859 19.675 38.908 1.00 9.24 231 CYS A O 1
ATOM 1768 N N . PHE A 1 232 ? 38.262 18.840 36.862 1.00 10.68 232 PHE A N 1
ATOM 1769 C CA . PHE A 1 232 ? 39.349 17.976 37.324 1.00 10.10 232 PHE A CA 1
ATOM 1770 C C . PHE A 1 232 ? 40.409 18.828 38.018 1.00 10.79 232 PHE A C 1
ATOM 1771 O O . PHE A 1 232 ? 40.922 18.470 39.081 1.00 10.83 232 PHE A O 1
ATOM 1779 N N . ASP A 1 233 ? 40.737 19.960 37.407 1.00 8.88 233 ASP A N 1
ATOM 1780 C CA . ASP A 1 233 ? 41.766 20.841 37.947 1.00 12.44 233 ASP A CA 1
ATOM 1781 C C . ASP A 1 233 ? 41.370 21.594 39.208 1.00 11.07 233 ASP A C 1
ATOM 1782 O O . ASP A 1 233 ? 42.158 22.369 39.742 1.00 13.93 233 ASP A O 1
ATOM 1787 N N . ALA A 1 234 ? 40.154 21.376 39.691 1.00 11.43 234 ALA A N 1
ATOM 1788 C CA . ALA A 1 234 ? 39.734 22.036 40.919 1.00 11.21 234 ALA A CA 1
ATOM 1789 C C . ALA A 1 234 ? 40.025 21.083 42.068 1.00 11.16 234 ALA A C 1
ATOM 1790 O O . ALA A 1 234 ? 40.079 21.493 43.226 1.00 10.97 234 ALA A O 1
ATOM 1792 N N . PHE A 1 235 ? 40.239 19.811 41.732 1.00 12.00 235 PHE A N 1
ATOM 1793 C CA . PHE A 1 235 ? 40.491 18.787 42.740 1.00 10.21 235 PHE A CA 1
ATOM 1794 C C . PHE A 1 235 ? 41.770 18.882 43.568 1.00 10.63 235 PHE A C 1
ATOM 1795 O O . PHE A 1 235 ? 41.699 19.019 44.785 1.00 11.45 235 PHE A O 1
ATOM 1803 N N . LEU A 1 236 ? 42.932 18.771 42.926 1.00 10.61 236 LEU A N 1
ATOM 1804 C CA . LEU A 1 236 ? 44.195 18.823 43.661 1.00 13.11 236 LEU A CA 1
ATOM 1805 C C . LEU A 1 236 ? 44.425 20.111 44.431 1.00 14.74 236 LEU A C 1
ATOM 1806 O O . LEU A 1 236 ? 44.849 20.071 45.586 1.00 14.35 236 LEU A O 1
ATOM 1811 N N . PRO A 1 237 ? 44.156 21.271 43.807 1.00 12.90 237 PRO A N 1
ATOM 1812 C CA . PRO A 1 237 ? 44.368 22.536 44.514 1.00 15.32 237 PRO A CA 1
ATOM 1813 C C . PRO A 1 237 ? 43.533 22.624 45.781 1.00 15.47 237 PRO A C 1
ATOM 1814 O O . PRO A 1 237 ? 43.972 23.187 46.781 1.00 17.73 237 PRO A O 1
ATOM 1818 N N . SER A 1 238 ? 42.326 22.070 45.750 1.00 12.69 238 SER A N 1
ATOM 1819 C CA . SER A 1 238 ? 41.491 22.117 46.937 1.00 11.00 238 SER A CA 1
ATOM 1820 C C . SER A 1 238 ? 41.808 20.964 47.888 1.00 11.16 238 SER A C 1
ATOM 1821 O O . SER A 1 238 ? 42.079 21.196 49.068 1.00 9.37 238 SER A O 1
ATOM 1824 N N . TYR A 1 239 ? 41.803 19.729 47.387 1.00 8.70 239 TYR A N 1
ATOM 1825 C CA . TYR A 1 239 ? 42.059 18.590 48.259 1.00 9.95 239 TYR A CA 1
ATOM 1826 C C . TYR A 1 239 ? 43.452 18.543 48.886 1.00 9.32 239 TYR A C 1
ATOM 1827 O O . TYR A 1 239 ? 43.577 18.270 50.074 1.00 9.21 239 TYR A O 1
ATOM 1836 N N . LEU A 1 240 ? 44.502 18.801 48.112 1.00 10.77 240 LEU A N 1
ATOM 1837 C CA . LEU A 1 240 ? 45.843 18.765 48.701 1.00 11.29 240 LEU A CA 1
ATOM 1838 C C . LEU A 1 240 ? 45.971 19.867 49.748 1.00 10.60 240 LEU A C 1
ATOM 1839 O O . LEU A 1 240 ? 46.589 19.676 50.796 1.00 12.30 240 LEU A O 1
ATOM 1844 N N . THR A 1 241 ? 45.373 21.020 49.467 1.00 10.36 241 THR A N 1
ATOM 1845 C CA . THR A 1 241 ? 45.427 22.134 50.407 1.00 8.98 241 THR A CA 1
ATOM 1846 C C . THR A 1 241 ? 44.735 21.746 51.710 1.00 8.13 241 THR A C 1
ATOM 1847 O O . THR A 1 241 ? 45.257 21.974 52.800 1.00 9.45 241 THR A O 1
ATOM 1851 N N . ILE A 1 242 ? 43.558 21.147 51.588 1.00 7.85 242 ILE A N 1
ATOM 1852 C CA . ILE A 1 242 ? 42.806 20.713 52.756 1.00 8.91 242 ILE A CA 1
ATOM 1853 C C . ILE A 1 242 ? 43.552 19.645 53.554 1.00 7.42 242 ILE A C 1
ATOM 1854 O O . ILE A 1 242 ? 43.719 19.775 54.768 1.00 8.07 242 ILE A O 1
ATOM 1859 N N . VAL A 1 243 ? 44.015 18.592 52.881 1.00 8.49 243 VAL A N 1
ATOM 1860 C CA . VAL A 1 243 ? 44.706 17.517 53.588 1.00 9.42 243 VAL A CA 1
ATOM 1861 C C . VAL A 1 243 ? 45.975 18.009 54.276 1.00 10.72 243 VAL A C 1
ATOM 1862 O O . VAL A 1 243 ? 46.270 17.610 55.398 1.00 10.97 243 VAL A O 1
ATOM 1866 N N . LYS A 1 244 ? 46.719 18.883 53.612 1.00 11.17 244 LYS A N 1
ATOM 1867 C CA . LYS A 1 244 ? 47.945 19.401 54.210 1.00 13.49 244 LYS A CA 1
ATOM 1868 C C . LYS A 1 244 ? 47.694 20.139 55.530 1.00 12.23 244 LYS A C 1
ATOM 1869 O O . LYS A 1 244 ? 48.480 20.013 56.469 1.00 12.71 244 LYS A O 1
ATOM 1875 N N . ARG A 1 245 ? 46.600 20.893 55.605 1.00 10.58 245 ARG A N 1
ATOM 1876 C CA . ARG A 1 245 ? 46.275 21.656 56.811 1.00 11.71 245 ARG A CA 1
ATOM 1877 C C . ARG A 1 245 ? 45.584 20.830 57.901 1.00 10.59 245 ARG A C 1
ATOM 1878 O O . ARG A 1 245 ? 45.239 21.366 58.955 1.00 10.62 245 ARG A O 1
ATOM 1886 N N . ARG A 1 246 ? 45.382 19.539 57.655 1.00 9.61 246 ARG A N 1
ATOM 1887 C CA . ARG A 1 246 ? 44.713 18.677 58.635 1.00 9.73 246 ARG A CA 1
ATOM 1888 C C . ARG A 1 246 ? 45.465 17.392 58.979 1.00 11.03 246 ARG A C 1
ATOM 1889 O O . ARG A 1 246 ? 45.326 16.867 60.086 1.00 11.88 246 ARG A O 1
ATOM 1897 N N . LYS A 1 247 ? 46.256 16.884 58.039 1.00 8.81 247 LYS A N 1
ATOM 1898 C CA . LYS A 1 247 ? 46.946 15.610 58.234 1.00 9.60 247 LYS A CA 1
ATOM 1899 C C . LYS A 1 247 ? 47.901 15.494 59.407 1.00 11.15 247 LYS A C 1
ATOM 1900 O O . LYS A 1 247 ? 48.191 14.384 59.854 1.00 12.40 247 LYS A O 1
ATOM 1906 N N . ASP A 1 248 ? 48.384 16.616 59.918 1.00 10.90 248 ASP A N 1
ATOM 1907 C CA . ASP A 1 248 ? 49.306 16.542 61.040 1.00 14.14 248 ASP A CA 1
ATOM 1908 C C . ASP A 1 248 ? 48.710 17.000 62.363 1.00 14.53 248 ASP A C 1
ATOM 1909 O O . ASP A 1 248 ? 49.424 17.215 63.349 1.00 15.43 248 ASP A O 1
ATOM 1922 N N . PRO A 1 250 ? 46.897 16.557 65.843 1.00 15.63 250 PRO A N 1
ATOM 1923 C CA . PRO A 1 250 ? 46.899 15.457 66.807 1.00 15.77 250 PRO A CA 1
ATOM 1924 C C . PRO A 1 250 ? 45.561 14.744 66.918 1.00 15.98 250 PRO A C 1
ATOM 1925 O O . PRO A 1 250 ? 44.502 15.359 66.797 1.00 16.69 250 PRO A O 1
ATOM 1929 N N . TYR A 1 251 ? 45.625 13.437 67.140 1.00 15.25 251 TYR A N 1
ATOM 1930 C CA . TYR A 1 251 ? 44.432 12.623 67.321 1.00 16.26 251 TYR A CA 1
ATOM 1931 C C . TYR A 1 251 ? 44.860 11.298 67.925 1.00 15.70 251 TYR A C 1
ATOM 1932 O O . TYR A 1 251 ? 45.995 10.857 67.731 1.00 18.40 251 TYR A O 1
ATOM 1941 N N . THR A 1 252 ? 43.956 10.669 68.669 1.00 16.86 252 THR A N 1
ATOM 1942 C CA . THR A 1 252 ? 44.252 9.385 69.287 1.00 17.51 252 THR A CA 1
ATOM 1943 C C . THR A 1 252 ? 43.699 8.254 68.434 1.00 19.06 252 THR A C 1
ATOM 1944 O O . THR A 1 252 ? 42.803 8.455 67.609 1.00 17.72 252 THR A O 1
ATOM 1948 N N . LYS A 1 253 ? 44.244 7.062 68.633 1.00 18.63 253 LYS A N 1
ATOM 1949 C CA . LYS A 1 253 ? 43.803 5.892 67.896 1.00 19.75 253 LYS A CA 1
ATOM 1950 C C . LYS A 1 253 ? 42.294 5.723 68.064 1.00 19.46 253 LYS A C 1
ATOM 1951 O O . LYS A 1 253 ? 41.580 5.447 67.098 1.00 17.96 253 LYS A O 1
ATOM 1957 N N . GLU A 1 254 ? 41.822 5.904 69.293 1.00 18.59 254 GLU A N 1
ATOM 1958 C CA . GLU A 1 254 ? 40.404 5.765 69.608 1.00 19.46 254 GLU A CA 1
ATOM 1959 C C . GLU A 1 254 ? 39.517 6.751 68.841 1.00 18.28 254 GLU A C 1
ATOM 1960 O O . GLU A 1 254 ? 38.414 6.397 68.420 1.00 15.85 254 GLU A O 1
ATOM 1966 N N . GLU A 1 255 ? 39.984 7.986 68.672 1.00 16.31 255 GLU A N 1
ATOM 1967 C CA . GLU A 1 255 ? 39.213 8.986 67.929 1.00 18.12 255 GLU A CA 1
ATOM 1968 C C . GLU A 1 255 ? 39.042 8.506 66.499 1.00 17.62 255 GLU A C 1
ATOM 1969 O O . GLU A 1 255 ? 37.973 8.633 65.906 1.00 16.52 255 GLU A O 1
ATOM 1975 N N . GLN A 1 256 ? 40.123 7.969 65.946 1.00 16.69 256 GLN A N 1
ATOM 1976 C CA . GLN A 1 256 ? 40.119 7.455 64.588 1.00 17.58 256 GLN A CA 1
ATOM 1977 C C . GLN A 1 256 ? 39.130 6.298 64.492 1.00 16.53 256 GLN A C 1
ATOM 1978 O O . GLN A 1 256 ? 38.364 6.202 63.530 1.00 15.26 256 GLN A O 1
ATOM 1984 N N . GLN A 1 257 ? 39.141 5.427 65.500 1.00 16.09 257 GLN A N 1
ATOM 1985 C CA . GLN A 1 257 ? 38.245 4.274 65.517 1.00 16.40 257 GLN A CA 1
ATOM 1986 C C . GLN A 1 257 ? 36.774 4.687 65.547 1.00 14.83 257 GLN A C 1
ATOM 1987 O O . GLN A 1 257 ? 35.942 4.094 64.851 1.00 16.36 257 GLN A O 1
ATOM 1993 N N . TRP A 1 258 ? 36.450 5.698 66.348 1.00 13.76 258 TRP A N 1
ATOM 1994 C CA . TRP A 1 258 ? 35.068 6.171 66.423 1.00 13.16 258 TRP A CA 1
ATOM 1995 C C . TRP A 1 258 ? 34.638 6.728 65.070 1.00 14.06 258 TRP A C 1
ATOM 1996 O O . TRP A 1 258 ? 33.552 6.421 64.577 1.00 13.52 258 TRP A O 1
ATOM 2007 N N . GLN A 1 259 ? 35.492 7.540 64.456 1.00 14.48 259 GLN A N 1
ATOM 2008 C CA . GLN A 1 259 ? 35.143 8.105 63.157 1.00 14.16 259 GLN A CA 1
ATOM 2009 C C . GLN A 1 259 ? 34.924 6.994 62.139 1.00 15.85 259 GLN A C 1
ATOM 2010 O O . GLN A 1 259 ? 34.104 7.128 61.230 1.00 15.93 259 GLN A O 1
ATOM 2016 N N . ALA A 1 260 ? 35.649 5.892 62.304 1.00 15.33 260 ALA A N 1
ATOM 2017 C CA . ALA A 1 260 ? 35.513 4.752 61.404 1.00 14.71 260 ALA A CA 1
ATOM 2018 C C . ALA A 1 260 ? 34.169 4.071 61.657 1.00 16.27 260 ALA A C 1
ATOM 2019 O O . ALA A 1 260 ? 33.543 3.544 60.737 1.00 15.78 260 ALA A O 1
ATOM 2021 N N . ILE A 1 261 ? 33.732 4.086 62.911 1.00 15.63 261 ILE A N 1
ATOM 2022 C CA . ILE A 1 261 ? 32.460 3.477 63.273 1.00 16.74 261 ILE A CA 1
ATOM 2023 C C . ILE A 1 261 ? 31.276 4.277 62.729 1.00 17.94 261 ILE A C 1
ATOM 2024 O O . ILE A 1 261 ? 30.285 3.701 62.280 1.00 15.89 261 ILE A O 1
ATOM 2029 N N . ARG A 1 262 ? 31.364 5.601 62.764 1.00 18.38 262 ARG A N 1
ATOM 2030 C CA . ARG A 1 262 ? 30.251 6.398 62.267 1.00 21.78 262 ARG A CA 1
ATOM 2031 C C . ARG A 1 262 ? 30.212 6.480 60.748 1.00 23.09 262 ARG A C 1
ATOM 2032 O O . ARG A 1 262 ? 29.159 6.727 60.167 1.00 24.37 262 ARG A O 1
ATOM 2040 N N . ARG A 1 263 ? 31.355 6.254 60.106 1.00 23.86 263 ARG A N 1
ATOM 2041 C CA . ARG A 1 263 ? 31.426 6.300 58.651 1.00 25.13 263 ARG A CA 1
ATOM 2042 C C . ARG A 1 263 ? 31.533 4.919 58.008 1.00 26.28 263 ARG A C 1
ATOM 2043 O O . ARG A 1 263 ? 31.487 4.799 56.787 1.00 27.44 263 ARG A O 1
ATOM 2051 N N . GLY A 1 264 ? 31.672 3.879 58.826 1.00 27.92 264 GLY A N 1
ATOM 2052 C CA . GLY A 1 264 ? 31.794 2.530 58.292 1.00 29.61 264 GLY A CA 1
ATOM 2053 C C . GLY A 1 264 ? 32.981 2.402 57.351 1.00 32.01 264 GLY A C 1
ATOM 2054 O O . GLY A 1 264 ? 32.856 1.894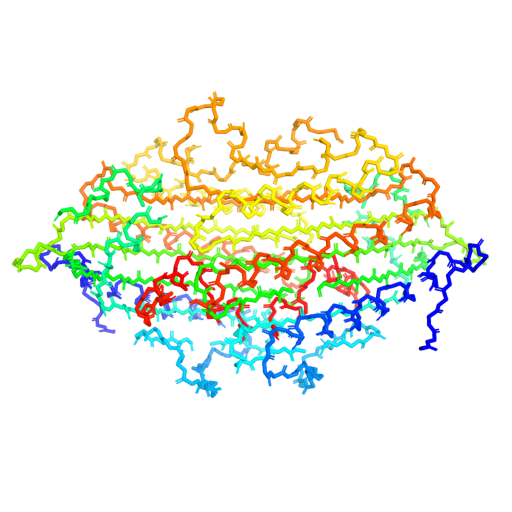 56.233 1.00 31.94 264 GLY A O 1
ATOM 2055 N N . ARG A 1 265 ? 34.142 2.855 57.814 1.00 32.19 265 ARG A N 1
ATOM 2056 C CA . ARG A 1 265 ? 35.367 2.823 57.023 1.00 34.00 265 ARG A CA 1
ATOM 2057 C C . ARG A 1 265 ? 35.875 1.454 56.583 1.00 34.70 265 ARG A C 1
ATOM 2058 O O . ARG A 1 265 ? 36.108 1.225 55.395 1.00 35.33 265 ARG A O 1
ATOM 2066 N N . TYR A 1 266 ? 36.064 0.555 57.543 1.00 34.96 266 TYR A N 1
ATOM 2067 C CA . TYR A 1 266 ? 36.580 -0.782 57.263 1.00 35.56 266 TYR A CA 1
ATOM 2068 C C . TYR A 1 266 ? 35.881 -1.497 56.109 1.00 35.63 266 TYR A C 1
ATOM 2069 O O . TYR A 1 266 ? 36.544 -2.103 55.262 1.00 36.28 266 TYR A O 1
ATOM 2078 N N . VAL A 1 267 ? 34.552 -1.426 56.069 1.00 35.35 267 VAL A N 1
ATOM 2079 C CA . VAL A 1 267 ? 33.795 -2.076 55.002 1.00 34.64 267 VAL A CA 1
ATOM 2080 C C . VAL A 1 267 ? 33.874 -1.275 53.708 1.00 35.52 267 VAL A C 1
ATOM 2081 O O . VAL A 1 267 ? 33.793 -1.840 52.620 1.00 35.57 267 VAL A O 1
ATOM 2085 N N . GLU A 1 268 ? 34.031 0.040 53.834 1.00 35.39 268 GLU A N 1
ATOM 2086 C CA . GLU A 1 268 ? 34.152 0.909 52.668 1.00 36.75 268 GLU A CA 1
ATOM 2087 C C . GLU A 1 268 ? 35.437 0.546 51.935 1.00 37.83 268 GLU A C 1
ATOM 2088 O O . GLU A 1 268 ? 35.531 0.675 50.711 1.00 38.44 268 GLU A O 1
ATOM 2094 N N . PHE A 1 269 ? 36.427 0.092 52.699 1.00 38.15 269 PHE A N 1
ATOM 2095 C CA . PHE A 1 269 ? 37.703 -0.321 52.135 1.00 38.93 269 PHE A CA 1
ATOM 2096 C C . PHE A 1 269 ? 37.485 -1.596 51.339 1.00 39.84 269 PHE A C 1
ATOM 2097 O O . PHE A 1 269 ? 37.944 -1.721 50.203 1.00 41.37 269 PHE A O 1
ATOM 2105 N N . ASN A 1 270 ? 36.782 -2.540 51.962 1.00 41.20 270 ASN A N 1
ATOM 2106 C CA . ASN A 1 270 ? 36.487 -3.841 51.368 1.00 41.95 270 ASN A CA 1
ATOM 2107 C C . ASN A 1 270 ? 37.745 -4.671 51.131 1.00 42.21 270 ASN A C 1
ATOM 2108 O O . ASN A 1 270 ? 37.840 -5.768 51.721 1.00 42.96 270 ASN A O 1
ATOM 2113 N N . PRO B 1 2 ? 22.895 -20.328 70.332 1.00 36.83 2 PRO B N 1
ATOM 2114 C CA . PRO B 1 2 ? 23.951 -19.304 70.511 1.00 37.02 2 PRO B CA 1
ATOM 2115 C C . PRO B 1 2 ? 23.964 -18.776 71.944 1.00 36.48 2 PRO B C 1
ATOM 2116 O O . PRO B 1 2 ? 23.616 -19.501 72.876 1.00 38.96 2 PRO B O 1
ATOM 2120 N N . ALA B 1 3 ? 24.353 -17.518 72.129 1.00 37.15 3 ALA B N 1
ATOM 2121 C CA . ALA B 1 3 ? 24.403 -16.960 73.475 1.00 37.44 3 ALA B CA 1
ATOM 2122 C C . ALA B 1 3 ? 24.255 -15.441 73.596 1.00 38.71 3 ALA B C 1
ATOM 2123 O O . ALA B 1 3 ? 24.936 -14.816 74.409 1.00 38.84 3 ALA B O 1
ATOM 2125 N N . PRO B 1 4 ? 23.370 -14.820 72.798 1.00 37.88 4 PRO B N 1
ATOM 2126 C CA . PRO B 1 4 ? 23.237 -13.365 72.931 1.00 37.50 4 PRO B CA 1
ATOM 2127 C C . PRO B 1 4 ? 22.312 -12.991 74.096 1.00 37.37 4 PRO B C 1
ATOM 2128 O O . PRO B 1 4 ? 21.285 -13.641 74.313 1.00 39.40 4 PRO B O 1
ATOM 2132 N N . GLN B 1 5 ? 22.678 -11.955 74.850 1.00 36.73 5 GLN B N 1
ATOM 2133 C CA . GLN B 1 5 ? 21.872 -11.510 75.990 1.00 37.29 5 GLN B CA 1
ATOM 2134 C C . GLN B 1 5 ? 20.728 -10.607 75.534 1.00 38.22 5 GLN B C 1
ATOM 2135 O O . GLN B 1 5 ? 20.886 -9.851 74.574 1.00 38.68 5 GLN B O 1
ATOM 2141 N N . ASP B 1 6 ? 19.587 -10.680 76.222 1.00 38.90 6 ASP B N 1
ATOM 2142 C CA . ASP B 1 6 ? 18.417 -9.882 75.851 1.00 39.43 6 ASP B CA 1
ATOM 2143 C C . ASP B 1 6 ? 17.528 -9.325 76.977 1.00 38.89 6 ASP B C 1
ATOM 2144 O O . ASP B 1 6 ? 16.334 -9.097 76.756 1.00 40.96 6 ASP B O 1
ATOM 2149 N N . PRO B 1 7 ? 18.075 -9.089 78.182 1.00 38.60 7 PRO B N 1
ATOM 2150 C CA . PRO B 1 7 ? 17.191 -8.553 79.229 1.00 38.04 7 PRO B CA 1
ATOM 2151 C C . PRO B 1 7 ? 16.947 -7.036 79.146 1.00 36.79 7 PRO B C 1
ATOM 2152 O O . PRO B 1 7 ? 16.499 -6.515 78.116 1.00 37.44 7 PRO B O 1
ATOM 2156 N N . ARG B 1 8 ? 17.241 -6.338 80.242 1.00 35.90 8 ARG B N 1
ATOM 2157 C CA . ARG B 1 8 ? 17.070 -4.891 80.337 1.00 34.93 8 ARG B CA 1
ATOM 2158 C C . ARG B 1 8 ? 17.868 -4.329 81.513 1.00 33.84 8 ARG B C 1
ATOM 2159 O O . ARG B 1 8 ? 17.849 -3.122 81.755 1.00 34.11 8 ARG B O 1
ATOM 2167 N N . ASN B 1 9 ? 18.558 -5.200 82.243 1.00 32.09 9 ASN B N 1
ATOM 2168 C CA . ASN B 1 9 ? 19.327 -4.778 83.409 1.00 30.44 9 ASN B CA 1
ATOM 2169 C C . ASN B 1 9 ? 20.767 -4.343 83.125 1.00 27.96 9 ASN B C 1
ATOM 2170 O O . ASN B 1 9 ? 21.296 -3.457 83.796 1.00 27.22 9 ASN B O 1
ATOM 2175 N N . LEU B 1 10 ? 21.410 -4.970 82.147 1.00 24.89 10 LEU B N 1
ATOM 2176 C CA . LEU B 1 10 ? 22.788 -4.619 81.828 1.00 21.42 10 LEU B CA 1
ATOM 2177 C C . LEU B 1 10 ? 22.921 -3.206 81.277 1.00 19.15 10 LEU B C 1
ATOM 2178 O O . LEU B 1 10 ? 21.966 -2.645 80.749 1.00 17.79 10 LEU B O 1
ATOM 2183 N N . PRO B 1 11 ? 24.114 -2.605 81.412 1.00 16.35 11 PRO B N 1
ATOM 2184 C CA . PRO B 1 11 ? 24.323 -1.250 80.893 1.00 15.82 11 PRO B CA 1
ATOM 2185 C C . PRO B 1 11 ? 24.030 -1.266 79.394 1.00 13.46 11 PRO B C 1
ATOM 2186 O O . PRO B 1 11 ? 24.215 -2.290 78.733 1.00 12.24 11 PRO B O 1
ATOM 2190 N N . ILE B 1 12 ? 23.581 -0.135 78.866 1.00 11.83 12 ILE B N 1
ATOM 2191 C CA . ILE B 1 12 ? 23.264 -0.025 77.447 1.00 11.85 12 ILE B CA 1
ATOM 2192 C C . ILE B 1 12 ? 24.437 -0.449 76.568 1.00 11.96 12 ILE B C 1
ATOM 2193 O O . ILE B 1 12 ? 24.250 -1.131 75.555 1.00 11.37 12 ILE B O 1
ATOM 2198 N N . ARG B 1 13 ? 25.646 -0.049 76.953 1.00 11.85 13 ARG B N 1
ATOM 2199 C CA . ARG B 1 13 ? 26.823 -0.393 76.171 1.00 12.21 13 ARG B CA 1
ATOM 2200 C C . ARG B 1 13 ? 26.982 -1.900 75.970 1.00 11.44 13 ARG B C 1
ATOM 2201 O O . ARG B 1 13 ? 27.361 -2.339 74.888 1.00 12.85 13 ARG B O 1
ATOM 2209 N N . GLN B 1 14 ? 26.695 -2.693 76.999 1.00 11.37 14 GLN B N 1
ATOM 2210 C CA . GLN B 1 14 ? 26.815 -4.142 76.879 1.00 10.30 14 GLN B CA 1
ATOM 2211 C C . GLN B 1 14 ? 25.696 -4.749 76.035 1.00 10.25 14 GLN B C 1
ATOM 2212 O O . GLN B 1 14 ? 25.934 -5.671 75.248 1.00 12.46 14 GLN B O 1
ATOM 2218 N N . GLN B 1 15 ? 24.479 -4.235 76.192 1.00 10.19 15 GLN B N 1
ATOM 2219 C CA . GLN B 1 15 ? 23.341 -4.743 75.429 1.00 10.86 15 GLN B CA 1
ATOM 2220 C C . GLN B 1 15 ? 23.530 -4.458 73.948 1.00 11.63 15 GLN B C 1
ATOM 2221 O O . GLN B 1 15 ? 23.234 -5.300 73.095 1.00 10.26 15 GLN B O 1
ATOM 2235 N N . GLU B 1 17 ? 26.415 -3.972 72.291 1.00 10.16 17 GLU B N 1
ATOM 2236 C CA . GLU B 1 17 ? 27.470 -4.782 71.693 1.00 10.05 17 GLU B CA 1
ATOM 2237 C C . GLU B 1 17 ? 26.947 -6.180 71.405 1.00 8.28 17 GLU B C 1
ATOM 2238 O O . GLU B 1 17 ? 27.240 -6.766 70.361 1.00 10.42 17 GLU B O 1
ATOM 2244 N N . ALA B 1 18 ? 26.170 -6.717 72.339 1.00 9.87 18 ALA B N 1
ATOM 2245 C CA . ALA B 1 18 ? 25.613 -8.048 72.167 1.00 10.59 18 ALA B CA 1
ATOM 2246 C C . ALA B 1 18 ? 24.667 -8.045 70.971 1.00 10.83 18 ALA B C 1
ATOM 2247 O O . ALA B 1 18 ? 24.675 -8.967 70.159 1.00 11.09 18 ALA B O 1
ATOM 2249 N N . LEU B 1 19 ? 23.863 -6.992 70.863 1.00 11.70 19 LEU B N 1
ATOM 2250 C CA . LEU B 1 19 ? 22.914 -6.878 69.760 1.00 11.44 19 LEU B CA 1
ATOM 2251 C C . LEU B 1 19 ? 23.596 -6.867 68.396 1.00 10.15 19 LEU B C 1
ATOM 2252 O O . LEU B 1 19 ? 23.196 -7.605 67.496 1.00 10.54 19 LEU B O 1
ATOM 2257 N N . ILE B 1 20 ? 24.621 -6.036 68.234 1.00 10.43 20 ILE B N 1
ATOM 2258 C CA . ILE B 1 20 ? 25.288 -5.960 66.940 1.00 9.89 20 ILE B CA 1
ATOM 2259 C C . ILE B 1 20 ? 26.076 -7.212 66.585 1.00 11.64 20 ILE B C 1
ATOM 2260 O O . ILE B 1 20 ? 26.160 -7.576 65.411 1.00 12.74 20 ILE B O 1
ATOM 2265 N N . ARG B 1 21 ? 26.643 -7.889 67.580 1.00 11.21 21 ARG B N 1
ATOM 2266 C CA . ARG B 1 21 ? 27.384 -9.112 67.285 1.00 12.23 21 ARG B CA 1
ATOM 2267 C C . ARG B 1 21 ? 26.404 -10.186 66.821 1.00 10.68 21 ARG B C 1
ATOM 2268 O O . ARG B 1 21 ? 26.708 -10.975 65.931 1.00 12.30 21 ARG B O 1
ATOM 2276 N N . ARG B 1 22 ? 25.222 -10.203 67.423 1.00 11.28 22 ARG B N 1
ATOM 2277 C CA . ARG B 1 22 ? 24.202 -11.176 67.054 1.00 13.46 22 ARG B CA 1
ATOM 2278 C C . ARG B 1 22 ? 23.715 -10.896 65.632 1.00 12.08 22 ARG B C 1
ATOM 2279 O O . ARG B 1 22 ? 23.597 -11.813 64.819 1.00 10.85 22 ARG B O 1
ATOM 2287 N N . LYS B 1 23 ? 23.441 -9.628 65.333 1.00 11.50 23 LYS B N 1
ATOM 2288 C CA . LYS B 1 23 ? 22.951 -9.272 64.007 1.00 11.14 23 LYS B CA 1
ATOM 2289 C C . LYS B 1 23 ? 23.982 -9.473 62.910 1.00 11.24 23 LYS B C 1
ATOM 2290 O O . LYS B 1 23 ? 23.624 -9.756 61.764 1.00 12.17 23 LYS B O 1
ATOM 2296 N N . GLN B 1 24 ? 25.260 -9.321 63.244 1.00 10.24 24 GLN B N 1
ATOM 2297 C CA . GLN B 1 24 ? 26.301 -9.536 62.249 1.00 11.63 24 GLN B CA 1
ATOM 2298 C C . GLN B 1 24 ? 26.205 -10.993 61.791 1.00 12.90 24 GLN B C 1
ATOM 2299 O O . GLN B 1 24 ? 26.265 -11.281 60.599 1.00 11.87 24 GLN B O 1
ATOM 2305 N N . ALA B 1 25 ? 26.033 -11.909 62.741 1.00 14.08 25 ALA B N 1
ATOM 2306 C CA . ALA B 1 25 ? 25.931 -13.330 62.409 1.00 13.73 25 ALA B CA 1
ATOM 2307 C C . ALA B 1 25 ? 24.648 -13.631 61.639 1.00 15.00 25 ALA B C 1
ATOM 2308 O O . ALA B 1 25 ? 24.656 -14.401 60.676 1.00 15.02 25 ALA B O 1
ATOM 2310 N N . GLU B 1 26 ? 23.547 -13.022 62.066 1.00 12.73 26 GLU B N 1
ATOM 2311 C CA . GLU B 1 26 ? 22.260 -13.232 61.415 1.00 13.62 26 GLU B CA 1
ATOM 2312 C C . GLU B 1 26 ? 22.254 -12.710 59.992 1.00 12.72 26 GLU B C 1
ATOM 2313 O O . GLU B 1 26 ? 21.744 -13.364 59.079 1.00 11.82 26 GLU B O 1
ATOM 2319 N N . ILE B 1 27 ? 22.825 -11.526 59.807 1.00 10.97 27 ILE B N 1
ATOM 2320 C CA . ILE B 1 27 ? 22.877 -10.914 58.486 1.00 11.76 27 ILE B CA 1
ATOM 2321 C C . ILE B 1 27 ? 23.780 -11.673 57.517 1.00 10.58 27 ILE B C 1
ATOM 2322 O O . ILE B 1 27 ? 23.388 -11.922 56.378 1.00 11.83 27 ILE B O 1
ATOM 2327 N N . THR B 1 28 ? 24.982 -12.043 57.950 1.00 11.48 28 THR B N 1
ATOM 2328 C CA . THR B 1 28 ? 25.867 -12.779 57.056 1.00 12.25 28 THR B CA 1
ATOM 2329 C C . THR B 1 28 ? 25.208 -14.098 56.664 1.00 12.36 28 THR B C 1
ATOM 2330 O O . THR B 1 28 ? 25.231 -14.483 55.495 1.00 13.45 28 THR B O 1
ATOM 2334 N N . GLN B 1 29 ? 24.606 -14.778 57.636 1.00 12.88 29 GLN B N 1
ATOM 2335 C CA . GLN B 1 29 ? 23.929 -16.040 57.355 1.00 15.23 29 GLN B CA 1
ATOM 2336 C C . GLN B 1 29 ? 22.797 -15.826 56.349 1.00 15.22 29 GLN B C 1
ATOM 2337 O O . GLN B 1 29 ? 22.633 -16.605 55.407 1.00 13.27 29 GLN B O 1
ATOM 2343 N N . GLY B 1 30 ? 22.017 -14.769 56.558 1.00 12.84 30 GLY B N 1
ATOM 2344 C CA . GLY B 1 30 ? 20.914 -14.469 55.663 1.00 12.82 30 GLY B CA 1
ATOM 2345 C C . GLY B 1 30 ? 21.360 -14.198 54.238 1.00 14.19 30 GLY B C 1
ATOM 2346 O O . GLY B 1 30 ? 20.775 -14.710 53.284 1.00 13.18 30 GLY B O 1
ATOM 2347 N N . LEU B 1 31 ? 22.397 -13.385 54.086 1.00 11.96 31 LEU B N 1
ATOM 2348 C CA . LEU B 1 31 ? 22.912 -13.062 52.764 1.00 12.66 31 LEU B CA 1
ATOM 2349 C C . LEU B 1 31 ? 23.457 -14.323 52.099 1.00 12.97 31 LEU B C 1
ATOM 2350 O O . LEU B 1 31 ? 23.250 -14.542 50.909 1.00 12.96 31 LEU B O 1
ATOM 2355 N N . GLU B 1 32 ? 24.138 -15.157 52.876 1.00 13.82 32 GLU B N 1
ATOM 2356 C CA . GLU B 1 32 ? 24.694 -16.398 52.346 1.00 15.64 32 GLU B CA 1
ATOM 2357 C C . GLU B 1 32 ? 23.606 -17.359 51.863 1.00 15.64 32 GLU B C 1
ATOM 2358 O O . GLU B 1 32 ? 23.857 -18.195 50.991 1.00 16.24 32 GLU B O 1
ATOM 2364 N N . SER B 1 33 ? 22.397 -17.232 52.408 1.00 15.94 33 SER B N 1
ATOM 2365 C CA . SER B 1 33 ? 21.308 -18.126 52.014 1.00 16.80 33 SER B CA 1
ATOM 2366 C C . SER B 1 33 ? 20.885 -17.934 50.562 1.00 16.95 33 SER B C 1
ATOM 2367 O O . SER B 1 33 ? 20.216 -18.797 49.990 1.00 19.11 33 SER B O 1
ATOM 2370 N N . ILE B 1 34 ? 21.258 -16.808 49.962 1.00 16.06 34 ILE B N 1
ATOM 2371 C CA . ILE B 1 34 ? 20.908 -16.583 48.568 1.00 15.71 34 ILE B CA 1
ATOM 2372 C C . ILE B 1 34 ? 22.127 -16.431 47.657 1.00 15.35 34 ILE B C 1
ATOM 2373 O O . ILE B 1 34 ? 22.031 -15.863 46.573 1.00 15.59 34 ILE B O 1
ATOM 2378 N N . ASP B 1 35 ? 23.268 -16.948 48.105 1.00 16.23 35 ASP B N 1
ATOM 2379 C CA . ASP B 1 35 ? 24.496 -16.913 47.317 1.00 17.14 35 ASP B CA 1
ATOM 2380 C C . ASP B 1 35 ? 25.087 -18.321 47.317 1.00 19.01 35 ASP B C 1
ATOM 2381 O O . ASP B 1 35 ? 24.478 -19.253 47.843 1.00 19.25 35 ASP B O 1
ATOM 2386 N N . THR B 1 36 ? 26.269 -18.473 46.731 1.00 20.13 36 THR B N 1
ATOM 2387 C CA . THR B 1 36 ? 26.922 -19.776 46.671 1.00 22.04 36 THR B CA 1
ATOM 2388 C C . THR B 1 36 ? 28.251 -19.780 47.410 1.00 22.11 36 THR B C 1
ATOM 2389 O O . THR B 1 36 ? 28.918 -20.813 47.495 1.00 24.19 36 THR B O 1
ATOM 2393 N N . VAL B 1 37 ? 28.641 -18.619 47.929 1.00 21.61 37 VAL B N 1
ATOM 2394 C CA . VAL B 1 37 ? 29.888 -18.487 48.678 1.00 21.16 37 VAL B CA 1
ATOM 2395 C C . VAL B 1 37 ? 29.583 -18.015 50.101 1.00 21.30 37 VAL B C 1
ATOM 2396 O O . VAL B 1 37 ? 28.451 -17.634 50.402 1.00 19.78 37 VAL B O 1
ATOM 2400 N N . LYS B 1 38 ? 30.591 -18.037 50.969 1.00 21.55 38 LYS B N 1
ATOM 2401 C CA . LYS B 1 38 ? 30.411 -17.634 52.363 1.00 21.82 38 LYS B CA 1
ATOM 2402 C C . LYS B 1 38 ? 31.285 -16.449 52.753 1.00 21.15 38 LYS B C 1
ATOM 2403 O O . LYS B 1 38 ? 32.270 -16.140 52.083 1.00 20.94 38 LYS B O 1
ATOM 2409 N N . PHE B 1 39 ? 30.917 -15.791 53.849 1.00 21.13 39 PHE B N 1
ATOM 2410 C CA . PHE B 1 39 ? 31.693 -14.672 54.360 1.00 20.28 39 PHE B CA 1
ATOM 2411 C C . PHE B 1 39 ? 32.899 -15.276 55.063 1.00 22.03 39 PHE B C 1
ATOM 2412 O O . PHE B 1 39 ? 32.837 -16.407 55.546 1.00 22.60 39 PHE B O 1
ATOM 2420 N N . HIS B 1 40 ? 33.985 -14.517 55.131 1.00 23.78 40 HIS B N 1
ATOM 2421 C CA . HIS B 1 40 ? 35.198 -14.975 55.794 1.00 26.81 40 HIS B CA 1
ATOM 2422 C C . HIS B 1 40 ? 35.818 -13.807 56.545 1.00 27.39 40 HIS B C 1
ATOM 2423 O O . HIS B 1 40 ? 35.677 -12.657 56.135 1.00 25.20 40 HIS B O 1
ATOM 2430 N N . ALA B 1 41 ? 36.497 -14.105 57.649 1.00 28.85 41 ALA B N 1
ATOM 2431 C CA . ALA B 1 41 ? 37.142 -13.073 58.452 1.00 31.19 41 ALA B CA 1
ATOM 2432 C C . ALA B 1 41 ? 38.153 -12.307 57.608 1.00 32.98 41 ALA B C 1
ATOM 2433 O O . ALA B 1 41 ? 38.890 -12.898 56.815 1.00 32.14 41 ALA B O 1
ATOM 2435 N N . ASP B 1 42 ? 38.181 -10.990 57.783 1.00 34.21 42 ASP B N 1
ATOM 2436 C CA . ASP B 1 42 ? 39.095 -10.128 57.043 1.00 36.63 42 ASP B CA 1
ATOM 2437 C C . ASP B 1 42 ? 40.427 -10.050 57.780 1.00 37.64 42 ASP B C 1
ATOM 2438 O O . ASP B 1 42 ? 40.611 -9.214 58.664 1.00 38.01 42 ASP B O 1
ATOM 2443 N N . THR B 1 43 ? 41.350 -10.935 57.413 1.00 39.13 43 THR B N 1
ATOM 2444 C CA . THR B 1 43 ? 42.670 -10.976 58.035 1.00 39.79 43 THR B CA 1
ATOM 2445 C C . THR B 1 43 ? 43.688 -10.250 57.159 1.00 40.54 43 THR B C 1
ATOM 2446 O O . THR B 1 43 ? 44.751 -10.785 56.832 1.00 41.31 43 THR B O 1
ATOM 2450 N N . TRP B 1 44 ? 43.341 -9.026 56.778 1.00 40.88 44 TRP B N 1
ATOM 2451 C CA . TRP B 1 44 ? 44.197 -8.186 55.946 1.00 40.50 44 TRP B CA 1
ATOM 2452 C C . TRP B 1 44 ? 45.310 -7.622 56.824 1.00 41.03 44 TRP B C 1
ATOM 2453 O O . TRP B 1 44 ? 45.078 -7.278 57.984 1.00 41.73 44 TRP B O 1
ATOM 2464 N N . THR B 1 45 ? 46.516 -7.530 56.268 1.00 40.65 45 THR B N 1
ATOM 2465 C CA . THR B 1 45 ? 47.659 -7.015 57.013 1.00 40.23 45 THR B CA 1
ATOM 2466 C C . THR B 1 45 ? 47.695 -5.490 57.060 1.00 39.84 45 THR B C 1
ATOM 2467 O O . THR B 1 45 ? 47.894 -4.831 56.038 1.00 40.21 45 THR B O 1
ATOM 2471 N N . ARG B 1 46 ? 47.501 -4.941 58.255 1.00 39.21 46 ARG B N 1
ATOM 2472 C CA . ARG B 1 46 ? 47.526 -3.497 58.461 1.00 38.99 46 ARG B CA 1
ATOM 2473 C C . ARG B 1 46 ? 48.536 -3.192 59.566 1.00 39.66 46 ARG B C 1
ATOM 2474 O O . ARG B 1 46 ? 49.252 -4.083 60.027 1.00 40.03 46 ARG B O 1
ATOM 2482 N N . GLY B 1 47 ? 48.593 -1.930 59.981 1.00 39.55 47 GLY B N 1
ATOM 2483 C CA . GLY B 1 47 ? 49.498 -1.540 61.047 1.00 39.09 47 GLY B CA 1
ATOM 2484 C C . GLY B 1 47 ? 48.665 -1.286 62.287 1.00 39.38 47 GLY B C 1
ATOM 2485 O O . GLY B 1 47 ? 49.040 -1.656 63.401 1.00 39.93 47 GLY B O 1
ATOM 2486 N N . ASN B 1 48 ? 47.516 -0.652 62.070 1.00 39.33 48 ASN B N 1
ATOM 2487 C CA . ASN B 1 48 ? 46.571 -0.326 63.133 1.00 39.60 48 ASN B CA 1
ATOM 2488 C C . ASN B 1 48 ? 45.161 -0.537 62.577 1.00 40.23 48 ASN B C 1
ATOM 2489 O O . ASN B 1 48 ? 44.437 0.424 62.305 1.00 40.46 48 ASN B O 1
ATOM 2494 N N . ASP B 1 49 ? 44.786 -1.802 62.405 1.00 40.71 49 ASP B N 1
ATOM 2495 C CA . ASP B 1 49 ? 43.475 -2.162 61.868 1.00 41.20 49 ASP B CA 1
ATOM 2496 C C . ASP B 1 49 ? 42.313 -1.542 62.639 1.00 42.06 49 ASP B C 1
ATOM 2497 O O . ASP B 1 49 ? 41.212 -1.395 62.104 1.00 43.03 49 ASP B O 1
ATOM 2502 N N . GLY B 1 50 ? 42.560 -1.180 63.895 1.00 41.94 50 GLY B N 1
ATOM 2503 C CA . GLY B 1 50 ? 41.520 -0.574 64.709 1.00 41.85 50 GLY B CA 1
ATOM 2504 C C . GLY B 1 50 ? 40.358 -1.503 65.006 1.00 42.04 50 GLY B C 1
ATOM 2505 O O . GLY B 1 50 ? 40.417 -2.699 64.715 1.00 42.47 50 GLY B O 1
ATOM 2506 N N . GLY B 1 51 ? 39.301 -0.952 65.597 1.00 42.21 51 GLY B N 1
ATOM 2507 C CA . GLY B 1 51 ? 38.130 -1.746 65.926 1.00 42.15 51 GLY B CA 1
ATOM 2508 C C . GLY B 1 51 ? 38.361 -2.751 67.039 1.00 42.51 51 GLY B C 1
ATOM 2509 O O . GLY B 1 51 ? 39.501 -3.004 67.437 1.00 42.05 51 GLY B O 1
ATOM 2510 N N . GLY B 1 52 ? 37.273 -3.325 67.547 1.00 41.96 52 GLY B N 1
ATOM 2511 C CA . GLY B 1 52 ? 37.381 -4.304 68.614 1.00 41.68 52 GLY B CA 1
ATOM 2512 C C . GLY B 1 52 ? 36.762 -5.634 68.228 1.00 40.77 52 GLY B C 1
ATOM 2513 O O . GLY B 1 52 ? 37.208 -6.693 68.675 1.00 42.82 52 GLY B O 1
ATOM 2514 N N . GLY B 1 53 ? 35.731 -5.579 67.392 1.00 39.71 53 GLY B N 1
ATOM 2515 C CA . GLY B 1 53 ? 35.067 -6.793 66.958 1.00 36.51 53 GLY B CA 1
ATOM 2516 C C . GLY B 1 53 ? 35.754 -7.454 65.777 1.00 35.45 53 GLY B C 1
ATOM 2517 O O . GLY B 1 53 ? 36.984 -7.541 65.726 1.00 35.50 53 GLY B O 1
ATOM 2518 N N . THR B 1 54 ? 34.957 -7.917 64.820 1.00 32.37 54 THR B N 1
ATOM 2519 C CA . THR B 1 54 ? 35.492 -8.582 63.639 1.00 29.49 54 THR B CA 1
ATOM 2520 C C . THR B 1 54 ? 34.897 -8.072 62.330 1.00 26.94 54 THR B C 1
ATOM 2521 O O . THR B 1 54 ? 33.784 -7.541 62.293 1.00 20.84 54 THR B O 1
ATOM 2525 N N . SER B 1 55 ? 35.657 -8.245 61.256 1.00 25.11 55 SER B N 1
ATOM 2526 C CA . SER B 1 55 ? 35.236 -7.823 59.930 1.00 24.82 55 SER B CA 1
ATOM 2527 C C . SER B 1 55 ? 35.024 -9.049 59.047 1.00 24.24 55 SER B C 1
ATOM 2528 O O . SER B 1 55 ? 35.948 -9.832 58.821 1.00 23.83 55 SER B O 1
ATOM 2539 N N . VAL B 1 57 ? 34.025 -10.545 55.346 1.00 20.65 57 VAL B N 1
ATOM 2540 C CA . VAL B 1 57 ? 33.991 -10.145 53.947 1.00 19.06 57 VAL B CA 1
ATOM 2541 C C . VAL B 1 57 ? 33.518 -11.262 53.024 1.00 18.29 57 VAL B C 1
ATOM 2542 O O . VAL B 1 57 ? 33.800 -12.436 53.254 1.00 17.16 57 VAL B O 1
ATOM 2546 N N . ILE B 1 58 ? 32.784 -10.883 51.985 1.00 17.03 58 ILE B N 1
ATOM 2547 C CA . ILE B 1 58 ? 32.295 -11.837 51.001 1.00 18.03 58 ILE B CA 1
ATOM 2548 C C . ILE B 1 58 ? 32.815 -11.336 49.661 1.00 19.00 58 ILE B C 1
ATOM 2549 O O . ILE B 1 58 ? 32.884 -10.129 49.426 1.00 18.45 58 ILE B O 1
ATOM 2554 N N . GLN B 1 59 ? 33.204 -12.250 48.785 1.00 20.10 59 GLN B N 1
ATOM 2555 C CA . GLN B 1 59 ? 33.712 -11.827 47.497 1.00 22.87 59 GLN B CA 1
ATOM 2556 C C . GLN B 1 59 ? 33.594 -12.885 46.422 1.00 22.26 59 GLN B C 1
ATOM 2557 O O . GLN B 1 59 ? 33.655 -14.081 46.700 1.00 21.88 59 GLN B O 1
ATOM 2563 N N . ASP B 1 60 ? 33.401 -12.419 45.195 1.00 23.46 60 ASP B N 1
ATOM 2564 C CA . ASP B 1 60 ? 33.299 -13.285 44.031 1.00 24.53 60 ASP B CA 1
ATOM 2565 C C . ASP B 1 60 ? 32.211 -14.345 44.143 1.00 23.71 60 ASP B C 1
ATOM 2566 O O . ASP B 1 60 ? 32.414 -15.499 43.759 1.00 24.57 60 ASP B O 1
ATOM 2571 N N . GLY B 1 61 ? 31.057 -13.956 44.676 1.00 20.80 61 GLY B N 1
ATOM 2572 C CA . GLY B 1 61 ? 29.957 -14.896 44.793 1.00 20.66 61 GLY B CA 1
ATOM 2573 C C . GLY B 1 61 ? 29.118 -14.836 43.531 1.00 19.45 61 GLY B C 1
ATOM 2574 O O . GLY B 1 61 ? 29.404 -14.034 42.643 1.00 20.62 61 GLY B O 1
ATOM 2575 N N . THR B 1 62 ? 28.095 -15.681 43.434 1.00 19.19 62 THR B N 1
ATOM 2576 C CA . THR B 1 62 ? 27.228 -15.668 42.264 1.00 17.98 62 THR B CA 1
ATOM 2577 C C . THR B 1 62 ? 26.158 -14.588 42.402 1.00 16.51 62 THR B C 1
ATOM 2578 O O . THR B 1 62 ? 25.564 -14.152 41.416 1.00 17.16 62 THR B O 1
ATOM 2582 N N . THR B 1 63 ? 25.923 -14.152 43.633 1.00 14.43 63 THR B N 1
ATOM 2583 C CA . THR B 1 63 ? 24.926 -13.117 43.887 1.00 13.85 63 THR B CA 1
ATOM 2584 C C . THR B 1 63 ? 25.562 -11.803 44.328 1.00 13.72 63 THR B C 1
ATOM 2585 O O . THR B 1 63 ? 25.172 -10.729 43.858 1.00 13.19 63 THR B O 1
ATOM 2589 N N . PHE B 1 64 ? 26.531 -11.894 45.235 1.00 13.22 64 PHE B N 1
ATOM 2590 C CA . PHE B 1 64 ? 27.218 -10.712 45.748 1.00 12.83 64 PHE B CA 1
ATOM 2591 C C . PHE B 1 64 ? 28.671 -10.716 45.294 1.00 13.54 64 PHE B C 1
ATOM 2592 O O . PHE B 1 64 ? 29.429 -11.641 45.592 1.00 13.58 64 PHE B O 1
ATOM 2600 N N . GLU B 1 65 ? 29.041 -9.673 44.564 1.00 15.54 65 GLU B N 1
ATOM 2601 C CA . GLU B 1 65 ? 30.390 -9.539 44.034 1.00 17.15 65 GLU B CA 1
ATOM 2602 C C . GLU B 1 65 ? 31.386 -9.166 45.118 1.00 16.98 65 GLU B C 1
ATOM 2603 O O . GLU B 1 65 ? 32.509 -9.677 45.153 1.00 17.17 65 GLU B O 1
ATOM 2609 N N . LYS B 1 66 ? 30.974 -8.273 46.006 1.00 14.29 66 LYS B N 1
ATOM 2610 C CA . LYS B 1 66 ? 31.839 -7.848 47.091 1.00 15.70 66 LYS B CA 1
ATOM 2611 C C . LYS B 1 66 ? 30.978 -7.274 48.201 1.00 14.95 66 LYS B C 1
ATOM 2612 O O . LYS B 1 66 ? 29.979 -6.606 47.940 1.00 13.02 66 LYS B O 1
ATOM 2618 N N . GLY B 1 67 ? 31.365 -7.541 49.438 1.00 14.78 67 GLY B N 1
ATOM 2619 C CA . GLY B 1 67 ? 30.595 -7.037 50.554 1.00 13.62 67 GLY B CA 1
ATOM 2620 C C . GLY B 1 67 ? 31.324 -7.217 51.862 1.00 13.85 67 GLY B C 1
ATOM 2621 O O . GLY B 1 67 ? 32.282 -7.984 51.956 1.00 13.29 67 GLY B O 1
ATOM 2622 N N . GLY B 1 68 ? 30.875 -6.497 52.879 1.00 11.72 68 GLY B N 1
ATOM 2623 C CA . GLY B 1 68 ? 31.507 -6.613 54.172 1.00 11.17 68 GLY B CA 1
ATOM 2624 C C . GLY B 1 68 ? 30.580 -6.195 55.291 1.00 10.71 68 GLY B C 1
ATOM 2625 O O . GLY B 1 68 ? 29.764 -5.290 55.127 1.00 12.00 68 GLY B O 1
ATOM 2626 N N . VAL B 1 69 ? 30.709 -6.867 56.426 1.00 11.22 69 VAL B N 1
ATOM 2627 C CA . VAL B 1 69 ? 29.911 -6.568 57.609 1.00 11.26 69 VAL B CA 1
ATOM 2628 C C . VAL B 1 69 ? 30.908 -6.519 58.759 1.00 11.43 69 VAL B C 1
ATOM 2629 O O . VAL B 1 69 ? 31.599 -7.503 59.044 1.00 13.32 69 VAL B O 1
ATOM 2633 N N . ASN B 1 70 ? 30.998 -5.361 59.403 1.00 11.72 70 ASN B N 1
ATOM 2634 C CA . ASN B 1 70 ? 31.937 -5.178 60.497 1.00 12.02 70 ASN B CA 1
ATOM 2635 C C . ASN B 1 70 ? 31.312 -4.751 61.815 1.00 13.31 70 ASN B C 1
ATOM 2636 O O . ASN B 1 70 ? 30.319 -4.026 61.850 1.00 12.75 70 ASN B O 1
ATOM 2641 N N . VAL B 1 71 ? 31.906 -5.228 62.900 1.00 11.23 71 VAL B N 1
ATOM 2642 C CA . VAL B 1 71 ? 31.488 -4.850 64.238 1.00 10.68 71 VAL B CA 1
ATOM 2643 C C . VAL B 1 71 ? 32.761 -4.309 64.866 1.00 10.17 71 VAL B C 1
ATOM 2644 O O . VAL B 1 71 ? 33.810 -4.942 64.799 1.00 13.15 71 VAL B O 1
ATOM 2648 N N . SER B 1 72 ? 32.673 -3.112 65.431 1.00 10.31 72 SER B N 1
ATOM 2649 C CA . SER B 1 72 ? 33.813 -2.479 66.072 1.00 11.89 72 SER B CA 1
ATOM 2650 C C . SER B 1 72 ? 33.376 -1.955 67.424 1.00 11.08 72 SER B C 1
ATOM 2651 O O . SER B 1 72 ? 32.255 -1.482 67.582 1.00 12.43 72 SER B O 1
ATOM 2654 N N . VAL B 1 73 ? 34.265 -2.069 68.401 1.00 11.50 73 VAL B N 1
ATOM 2655 C CA . VAL B 1 73 ? 34.003 -1.608 69.757 1.00 13.08 73 VAL B CA 1
ATOM 2656 C C . VAL B 1 73 ? 35.241 -0.828 70.161 1.00 12.33 73 VAL B C 1
ATOM 2657 O O . VAL B 1 73 ? 36.363 -1.268 69.895 1.00 13.91 73 VAL B O 1
ATOM 2661 N N . VAL B 1 74 ? 35.052 0.322 70.797 1.00 11.96 74 VAL B N 1
ATOM 2662 C CA . VAL B 1 74 ? 36.194 1.132 71.201 1.00 11.75 74 VAL B CA 1
ATOM 2663 C C . VAL B 1 74 ? 36.045 1.759 72.580 1.00 12.47 74 VAL B C 1
ATOM 2664 O O . VAL B 1 74 ? 34.961 2.200 72.964 1.00 12.61 74 VAL B O 1
ATOM 2668 N N . TYR B 1 75 ? 37.144 1.766 73.331 1.00 11.01 75 TYR B N 1
ATOM 2669 C CA . TYR B 1 75 ? 37.186 2.380 74.653 1.00 12.28 75 TYR B CA 1
ATOM 2670 C C . TYR B 1 75 ? 38.310 3.396 74.556 1.00 13.39 75 TYR B C 1
ATOM 2671 O O . TYR B 1 75 ? 39.422 3.052 74.155 1.00 14.70 75 TYR B O 1
ATOM 2680 N N . GLY B 1 76 ? 38.035 4.644 74.912 1.00 13.88 76 GLY B N 1
ATOM 2681 C CA . GLY B 1 76 ? 39.082 5.646 74.829 1.00 17.39 76 GLY B CA 1
ATOM 2682 C C . GLY B 1 76 ? 38.770 6.920 75.587 1.00 16.56 76 GLY B C 1
ATOM 2683 O O . GLY B 1 76 ? 38.003 6.913 76.546 1.00 16.90 76 GLY B O 1
ATOM 2684 N N . GLN B 1 77 ? 39.382 8.018 75.157 1.00 20.00 77 GLN B N 1
ATOM 2685 C CA . GLN B 1 77 ? 39.157 9.312 75.786 1.00 22.31 77 GLN B CA 1
ATOM 2686 C C . GLN B 1 77 ? 39.084 10.420 74.747 1.00 21.51 77 GLN B C 1
ATOM 2687 O O . GLN B 1 77 ? 39.805 10.403 73.748 1.00 21.79 77 GLN B O 1
ATOM 2693 N N . LEU B 1 78 ? 38.196 11.377 74.990 1.00 21.96 78 LEU B N 1
ATOM 2694 C CA . LEU B 1 78 ? 38.023 12.520 74.107 1.00 22.56 78 LEU B CA 1
ATOM 2695 C C . LEU B 1 78 ? 38.712 13.712 74.744 1.00 23.44 78 LEU B C 1
ATOM 2696 O O . LEU B 1 78 ? 38.400 14.084 75.878 1.00 23.36 78 LEU B O 1
ATOM 2701 N N . SER B 1 79 ? 39.656 14.301 74.018 1.00 24.30 79 SER B N 1
ATOM 2702 C CA . SER B 1 79 ? 40.380 15.466 74.501 1.00 25.57 79 SER B CA 1
ATOM 2703 C C . SER B 1 79 ? 39.456 16.662 74.322 1.00 26.06 79 SER B C 1
ATOM 2704 O O . SER B 1 79 ? 38.467 16.583 73.592 1.00 24.93 79 SER B O 1
ATOM 2707 N N . PRO B 1 80 ? 39.760 17.783 74.991 1.00 26.85 80 PRO B N 1
ATOM 2708 C CA . PRO B 1 80 ? 38.922 18.978 74.866 1.00 28.04 80 PRO B CA 1
ATOM 2709 C C . PRO B 1 80 ? 38.784 19.405 73.404 1.00 29.50 80 PRO B C 1
ATOM 2710 O O . PRO B 1 80 ? 37.752 19.942 72.994 1.00 29.28 80 PRO B O 1
ATOM 2714 N N . ALA B 1 81 ? 39.831 19.156 72.623 1.00 29.11 81 ALA B N 1
ATOM 2715 C CA . ALA B 1 81 ? 39.832 19.513 71.209 1.00 28.95 81 ALA B CA 1
ATOM 2716 C C . ALA B 1 81 ? 38.871 18.635 70.419 1.00 27.56 81 ALA B C 1
ATOM 2717 O O . ALA B 1 81 ? 38.135 19.121 69.560 1.00 27.06 81 ALA B O 1
ATOM 2719 N N . ALA B 1 82 ? 38.880 17.338 70.712 1.00 26.05 82 ALA B N 1
ATOM 2720 C CA . ALA B 1 82 ? 38.002 16.399 70.026 1.00 23.90 82 ALA B CA 1
ATOM 2721 C C . ALA B 1 82 ? 36.545 16.754 70.310 1.00 22.63 82 ALA B C 1
ATOM 2722 O O . ALA B 1 82 ? 35.705 16.747 69.409 1.00 22.84 82 ALA B O 1
ATOM 2724 N N . VAL B 1 83 ? 36.249 17.063 71.565 1.00 22.03 83 VAL B N 1
ATOM 2725 C CA . VAL B 1 83 ? 34.896 17.427 71.942 1.00 22.93 83 VAL B CA 1
ATOM 2726 C C . VAL B 1 83 ? 34.455 18.664 71.171 1.00 23.95 83 VAL B C 1
ATOM 2727 O O . VAL B 1 83 ? 33.341 18.720 70.651 1.00 23.90 83 VAL B O 1
ATOM 2731 N N . SER B 1 84 ? 35.341 19.650 71.093 1.00 24.17 84 SER B N 1
ATOM 2732 C CA . SER B 1 84 ? 35.053 20.894 70.388 1.00 26.35 84 SER B CA 1
ATOM 2733 C C . SER B 1 84 ? 34.677 20.666 68.925 1.00 25.44 84 SER B C 1
ATOM 2734 O O . SER B 1 84 ? 33.825 21.361 68.379 1.00 26.09 84 SER B O 1
ATOM 2737 N N . ALA B 1 85 ? 35.315 19.688 68.295 1.00 26.02 85 ALA B N 1
ATOM 2738 C CA . ALA B 1 85 ? 35.042 19.385 66.895 1.00 25.54 85 ALA B CA 1
ATOM 2739 C C . ALA B 1 85 ? 33.718 18.648 66.704 1.00 25.45 85 ALA B C 1
ATOM 2740 O O . ALA B 1 85 ? 33.114 18.715 65.635 1.00 26.75 85 ALA B O 1
ATOM 2750 N N . LYS B 1 87 ? 31.035 18.936 69.059 1.00 22.22 87 LYS B N 1
ATOM 2751 C CA . LYS B 1 87 ? 29.966 19.719 69.679 1.00 22.89 87 LYS B CA 1
ATOM 2752 C C . LYS B 1 87 ? 28.761 20.132 68.830 1.00 20.77 87 LYS B C 1
ATOM 2753 O O . LYS B 1 87 ? 27.624 19.921 69.234 1.00 20.91 87 LYS B O 1
ATOM 2759 N N . ALA B 1 88 ? 29.004 20.721 67.665 1.00 20.41 88 ALA B N 1
ATOM 2760 C CA . ALA B 1 88 ? 27.916 21.188 66.808 1.00 20.12 88 ALA B CA 1
ATOM 2761 C C . ALA B 1 88 ? 26.954 20.116 66.293 1.00 18.79 88 ALA B C 1
ATOM 2762 O O . ALA B 1 88 ? 25.833 20.435 65.892 1.00 21.95 88 ALA B O 1
ATOM 2764 N N . ASP B 1 89 ? 27.378 18.856 66.297 1.00 18.08 89 ASP B N 1
ATOM 2765 C CA . ASP B 1 89 ? 26.516 17.773 65.827 1.00 16.83 89 ASP B CA 1
ATOM 2766 C C . ASP B 1 89 ? 25.882 16.991 66.961 1.00 16.91 89 ASP B C 1
ATOM 2767 O O . ASP B 1 89 ? 25.090 16.080 66.724 1.00 14.86 89 ASP B O 1
ATOM 2772 N N . HIS B 1 90 ? 26.227 17.342 68.193 1.00 16.18 90 HIS B N 1
ATOM 2773 C CA . HIS B 1 90 ? 25.681 16.639 69.343 1.00 15.95 90 HIS B CA 1
ATOM 2774 C C . HIS B 1 90 ? 25.201 17.645 70.385 1.00 16.63 90 HIS B C 1
ATOM 2775 O O . HIS B 1 90 ? 25.989 18.261 71.094 1.00 17.19 90 HIS B O 1
ATOM 2782 N N . LYS B 1 91 ? 23.881 17.804 70.439 1.00 16.39 91 LYS B N 1
ATOM 2783 C CA . LYS B 1 91 ? 23.210 18.763 71.316 1.00 16.82 91 LYS B CA 1
ATOM 2784 C C . LYS B 1 91 ? 23.534 18.711 72.804 1.00 17.02 91 LYS B C 1
ATOM 2785 O O . LYS B 1 91 ? 23.382 19.715 73.505 1.00 16.43 91 LYS B O 1
ATOM 2791 N N . ASN B 1 92 ? 23.969 17.558 73.295 1.00 15.58 92 ASN B N 1
ATOM 2792 C CA . ASN B 1 92 ? 24.268 17.435 74.719 1.00 16.99 92 ASN B CA 1
ATOM 2793 C C . ASN B 1 92 ? 25.732 17.209 75.057 1.00 18.14 92 ASN B C 1
ATOM 2794 O O . ASN B 1 92 ? 26.090 17.100 76.229 1.00 19.23 92 ASN B O 1
ATOM 2799 N N . LEU B 1 93 ? 26.584 17.142 74.044 1.00 19.76 93 LEU B N 1
ATOM 2800 C CA . LEU B 1 93 ? 27.999 16.926 74.301 1.00 22.41 93 LEU B CA 1
ATOM 2801 C C . LEU B 1 93 ? 28.621 18.193 74.879 1.00 26.36 93 LEU B C 1
ATOM 2802 O O . LEU B 1 93 ? 28.753 19.203 74.187 1.00 27.12 93 LEU B O 1
ATOM 2807 N N . ARG B 1 94 ? 28.985 18.128 76.157 1.00 28.63 94 ARG B N 1
ATOM 2808 C CA . ARG B 1 94 ? 29.600 19.247 76.866 1.00 33.11 94 ARG B CA 1
ATOM 2809 C C . ARG B 1 94 ? 30.989 18.838 77.351 1.00 34.30 94 ARG B C 1
ATOM 2810 O O . ARG B 1 94 ? 31.163 17.755 77.907 1.00 36.04 94 ARG B O 1
ATOM 2818 N N . LEU B 1 95 ? 31.973 19.709 77.146 1.00 36.44 95 LEU B N 1
ATOM 2819 C CA . LEU B 1 95 ? 33.345 19.424 77.561 1.00 37.80 95 LEU B CA 1
ATOM 2820 C C . LEU B 1 95 ? 33.465 19.002 79.024 1.00 38.51 95 LEU B C 1
ATOM 2821 O O . LEU B 1 95 ? 34.126 18.011 79.335 1.00 39.18 95 LEU B O 1
ATOM 2826 N N . PRO B 1 96 ? 32.842 19.756 79.944 1.00 39.00 96 PRO B N 1
ATOM 2827 C CA . PRO B 1 96 ? 32.925 19.392 81.363 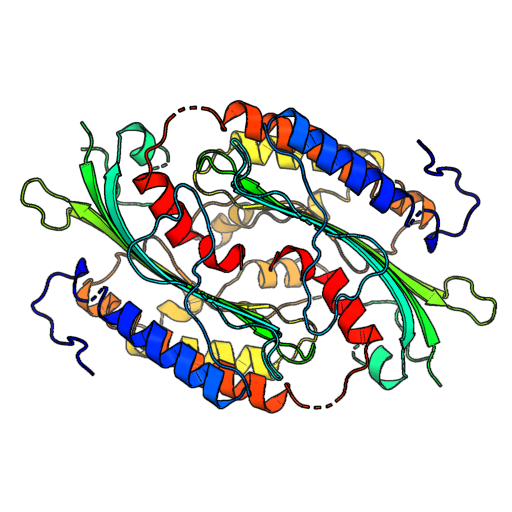1.00 39.65 96 PRO B CA 1
ATOM 2828 C C . PRO B 1 96 ? 32.250 18.053 81.659 1.00 40.23 96 PRO B C 1
ATOM 2829 O O . PRO B 1 96 ? 32.807 17.201 82.355 1.00 40.88 96 PRO B O 1
ATOM 2833 N N . ASP B 1 107 ? 41.138 18.634 80.592 1.00 38.48 107 ASP B N 1
ATOM 2834 C CA . ASP B 1 107 ? 40.779 17.335 81.151 1.00 37.56 107 ASP B CA 1
ATOM 2835 C C . ASP B 1 107 ? 39.970 16.510 80.154 1.00 35.68 107 ASP B C 1
ATOM 2836 O O . ASP B 1 107 ? 38.888 16.917 79.730 1.00 36.80 107 ASP B O 1
ATOM 2841 N N . GLY B 1 108 ? 40.501 15.351 79.782 1.00 33.33 108 GLY B N 1
ATOM 2842 C CA . GLY B 1 108 ? 39.806 14.495 78.840 1.00 29.85 108 GLY B CA 1
ATOM 2843 C C . GLY B 1 108 ? 38.697 13.708 79.510 1.00 28.15 108 GLY B C 1
ATOM 2844 O O . GLY B 1 108 ? 38.678 13.569 80.732 1.00 28.19 108 GLY B O 1
ATOM 2845 N N . VAL B 1 109 ? 37.768 13.195 78.711 1.00 25.88 109 VAL B N 1
ATOM 2846 C CA . VAL B 1 109 ? 36.658 12.410 79.237 1.00 22.39 109 VAL B CA 1
ATOM 2847 C C . VAL B 1 109 ? 36.653 11.041 78.566 1.00 18.80 109 VAL B C 1
ATOM 2848 O O . VAL B 1 109 ? 36.855 10.933 77.355 1.00 17.57 109 VAL B O 1
ATOM 2852 N N . LYS B 1 110 ? 36.438 9.997 79.358 1.00 17.00 110 LYS B N 1
ATOM 2853 C CA . LYS B 1 110 ? 36.417 8.643 78.823 1.00 16.53 110 LYS B CA 1
ATOM 2854 C C . LYS B 1 110 ? 35.143 8.388 78.039 1.00 14.87 110 LYS B C 1
ATOM 2855 O O . LYS B 1 110 ? 34.110 8.995 78.307 1.00 15.84 110 LYS B O 1
ATOM 2861 N N . PHE B 1 111 ? 35.221 7.496 77.059 1.00 14.02 111 PHE B N 1
ATOM 2862 C CA . PHE B 1 111 ? 34.044 7.164 76.275 1.00 12.41 111 PHE B CA 1
ATOM 2863 C C . PHE B 1 111 ? 34.081 5.728 75.787 1.00 12.57 111 PHE B C 1
ATOM 2864 O O . PHE B 1 111 ? 35.118 5.055 75.825 1.00 12.30 111 PHE B O 1
ATOM 2872 N N . PHE B 1 112 ? 32.921 5.264 75.350 1.00 11.11 112 PHE B N 1
ATOM 2873 C CA . PHE B 1 112 ? 32.775 3.930 74.798 1.00 8.59 112 PHE B CA 1
ATOM 2874 C C . PHE B 1 112 ? 31.925 4.120 73.561 1.00 8.83 112 PHE B C 1
ATOM 2875 O O . PHE B 1 112 ? 31.068 4.990 73.527 1.00 10.34 112 PHE B O 1
ATOM 2883 N N . ALA B 1 113 ? 32.170 3.308 72.547 1.00 9.49 113 ALA B N 1
ATOM 2884 C CA . ALA B 1 113 ? 31.374 3.379 71.336 1.00 8.51 113 ALA B CA 1
ATOM 2885 C C . ALA B 1 113 ? 31.459 2.036 70.655 1.00 10.48 113 ALA B C 1
ATOM 2886 O O . ALA B 1 113 ? 32.445 1.319 70.797 1.00 11.99 113 ALA B O 1
ATOM 2888 N N . CYS B 1 114 ? 30.412 1.684 69.928 1.00 8.83 114 CYS B N 1
ATOM 2889 C CA . CYS B 1 114 ? 30.422 0.433 69.199 1.00 9.04 114 CYS B CA 1
ATOM 2890 C C . CYS B 1 114 ? 29.422 0.552 68.072 1.00 9.18 114 CYS B C 1
ATOM 2891 O O . CYS B 1 114 ? 28.508 1.377 68.117 1.00 9.56 114 CYS B O 1
ATOM 2894 N N . GLY B 1 115 ? 29.612 -0.250 67.042 1.00 7.48 115 GLY B N 1
ATOM 2895 C CA . GLY B 1 115 ? 28.680 -0.179 65.944 1.00 6.92 115 GLY B CA 1
ATOM 2896 C C . GLY B 1 115 ? 28.944 -1.218 64.898 1.00 8.32 115 GLY B C 1
ATOM 2897 O O . GLY B 1 115 ? 30.031 -1.793 64.827 1.00 9.18 115 GLY B O 1
ATOM 2898 N N . LEU B 1 116 ? 27.917 -1.476 64.102 1.00 8.63 116 LEU B N 1
ATOM 2899 C CA . LEU B 1 116 ? 28.008 -2.416 62.999 1.00 6.72 116 LEU B CA 1
ATOM 2900 C C . LEU B 1 116 ? 27.869 -1.589 61.731 1.00 8.23 116 LEU B C 1
ATOM 2901 O O . LEU B 1 116 ? 27.044 -0.679 61.665 1.00 10.21 116 LEU B O 1
ATOM 2906 N N . SER B 1 117 ? 28.700 -1.877 60.736 1.00 8.72 117 SER B N 1
ATOM 2907 C CA . SER B 1 117 ? 28.615 -1.170 59.466 1.00 9.37 117 SER B CA 1
ATOM 2908 C C . SER B 1 117 ? 28.737 -2.205 58.375 1.00 9.79 117 SER B C 1
ATOM 2909 O O . SER B 1 117 ? 29.457 -3.197 58.522 1.00 10.65 117 SER B O 1
ATOM 2920 N N . VAL B 1 119 ? 28.280 -2.929 53.812 1.00 8.70 119 VAL B N 1
ATOM 2921 C CA . VAL B 1 119 ? 28.035 -2.494 52.449 1.00 9.35 119 VAL B CA 1
ATOM 2922 C C . VAL B 1 119 ? 28.045 -3.764 51.612 1.00 8.71 119 VAL B C 1
ATOM 2923 O O . VAL B 1 119 ? 28.926 -4.601 51.771 1.00 11.12 119 VAL B O 1
ATOM 2927 N N . ILE B 1 120 ? 27.052 -3.916 50.741 1.00 9.76 120 ILE B N 1
ATOM 2928 C CA . ILE B 1 120 ? 26.960 -5.113 49.908 1.00 9.84 120 ILE B CA 1
ATOM 2929 C C . ILE B 1 120 ? 26.732 -4.701 48.463 1.00 10.14 120 ILE B C 1
ATOM 2930 O O . ILE B 1 120 ? 25.840 -3.905 48.181 1.00 10.04 120 ILE B O 1
ATOM 2935 N N . HIS B 1 121 ? 27.535 -5.248 47.551 1.00 9.17 121 HIS B N 1
ATOM 2936 C CA . HIS B 1 121 ? 27.412 -4.930 46.131 1.00 12.22 121 HIS B CA 1
ATOM 2937 C C . HIS B 1 121 ? 27.035 -6.161 45.323 1.00 11.41 121 HIS B C 1
ATOM 2938 O O . HIS B 1 121 ? 27.853 -7.065 45.151 1.00 11.93 121 HIS B O 1
ATOM 2945 N N . PRO B 1 122 ? 25.799 -6.210 44.802 1.00 12.51 122 PRO B N 1
ATOM 2946 C CA . PRO B 1 122 ? 25.397 -7.379 44.013 1.00 11.45 122 PRO B CA 1
ATOM 2947 C C . PRO B 1 122 ? 26.108 -7.460 42.665 1.00 12.56 122 PRO B C 1
ATOM 2948 O O . PRO B 1 122 ? 26.522 -6.442 42.097 1.00 11.84 122 PRO B O 1
ATOM 2952 N N . VAL B 1 123 ? 26.232 -8.681 42.160 1.00 12.18 123 VAL B N 1
ATOM 2953 C CA . VAL B 1 123 ? 26.856 -8.934 40.864 1.00 12.43 123 VAL B CA 1
ATOM 2954 C C . VAL B 1 123 ? 25.966 -8.362 39.761 1.00 12.78 123 VAL B C 1
ATOM 2955 O O . VAL B 1 123 ? 26.427 -7.649 38.869 1.00 12.95 123 VAL B O 1
ATOM 2959 N N . ASN B 1 124 ? 24.679 -8.673 39.849 1.00 11.51 124 ASN B N 1
ATOM 2960 C CA . ASN B 1 124 ? 23.696 -8.245 38.861 1.00 12.08 124 ASN B CA 1
ATOM 2961 C C . ASN B 1 124 ? 23.291 -6.776 39.003 1.00 12.33 124 ASN B C 1
ATOM 2962 O O . ASN B 1 124 ? 22.799 -6.353 40.053 1.00 12.09 124 ASN B O 1
ATOM 2967 N N . PRO B 1 125 ? 23.473 -5.981 37.937 1.00 12.94 125 PRO B N 1
ATOM 2968 C CA . PRO B 1 125 ? 23.117 -4.559 37.974 1.00 12.64 125 PRO B CA 1
ATOM 2969 C C . PRO B 1 125 ? 21.647 -4.271 38.284 1.00 12.42 125 PRO B C 1
ATOM 2970 O O . PRO B 1 125 ? 21.293 -3.149 38.649 1.00 12.83 125 PRO B O 1
ATOM 2974 N N . HIS B 1 126 ? 20.786 -5.274 38.132 1.00 11.03 126 HIS B N 1
ATOM 2975 C CA . HIS B 1 126 ? 19.370 -5.083 38.421 1.00 11.57 126 HIS B CA 1
ATOM 2976 C C . HIS B 1 126 ? 19.106 -5.110 39.924 1.00 9.53 126 HIS B C 1
ATOM 2977 O O . HIS B 1 126 ? 18.051 -4.669 40.381 1.00 11.82 126 HIS B O 1
ATOM 2984 N N . ALA B 1 127 ? 20.065 -5.639 40.676 1.00 11.16 127 ALA B N 1
ATOM 2985 C CA . ALA B 1 127 ? 19.967 -5.705 42.133 1.00 10.64 127 ALA B CA 1
ATOM 2986 C C . ALA B 1 127 ? 20.729 -4.483 42.650 1.00 11.59 127 ALA B C 1
ATOM 2987 O O . ALA B 1 127 ? 21.737 -4.088 42.067 1.00 13.36 127 ALA B O 1
ATOM 2989 N N . PRO B 1 128 ? 20.275 -3.884 43.761 1.00 11.10 128 PRO B N 1
ATOM 2990 C CA . PRO B 1 128 ? 20.934 -2.702 44.311 1.00 10.31 128 PRO B CA 1
ATOM 2991 C C . PRO B 1 128 ? 21.982 -2.911 45.400 1.00 9.92 128 PRO B C 1
ATOM 2992 O O . PRO B 1 128 ? 21.955 -3.894 46.137 1.00 10.30 128 PRO B O 1
ATOM 2996 N N . THR B 1 129 ? 22.897 -1.951 45.480 1.00 10.85 129 THR B N 1
ATOM 2997 C CA . THR B 1 129 ? 23.934 -1.925 46.504 1.00 9.70 129 THR B CA 1
ATOM 2998 C C . THR B 1 129 ? 23.191 -1.438 47.740 1.00 9.61 129 THR B C 1
ATOM 2999 O O . THR B 1 129 ? 22.204 -0.707 47.623 1.00 10.12 129 THR B O 1
ATOM 3003 N N . THR B 1 130 ? 23.640 -1.858 48.918 1.00 9.22 130 THR B N 1
ATOM 3004 C CA . THR B 1 130 ? 23.015 -1.407 50.157 1.00 8.83 130 THR B CA 1
ATOM 3005 C C . THR B 1 130 ? 24.076 -1.067 51.191 1.00 10.09 130 THR B C 1
ATOM 3006 O O . THR B 1 130 ? 25.164 -1.655 51.198 1.00 8.75 130 THR B O 1
ATOM 3010 N N . HIS B 1 131 ? 23.760 -0.091 52.037 1.00 8.63 131 HIS B N 1
ATOM 3011 C CA . HIS B 1 131 ? 24.644 0.328 53.120 1.00 8.92 131 HIS B CA 1
ATOM 3012 C C . HIS B 1 131 ? 23.787 0.305 54.375 1.00 8.93 131 HIS B C 1
ATOM 3013 O O . HIS B 1 131 ? 22.622 0.704 54.339 1.00 10.66 131 HIS B O 1
ATOM 3020 N N . LEU B 1 132 ? 24.362 -0.150 55.480 1.00 7.60 132 LEU B N 1
ATOM 3021 C CA . LEU B 1 132 ? 23.638 -0.200 56.738 1.00 7.60 132 LEU B CA 1
ATOM 3022 C C . LEU B 1 132 ? 24.622 0.063 57.870 1.00 7.45 132 LEU B C 1
ATOM 3023 O O . LEU B 1 132 ? 25.767 -0.395 57.835 1.00 7.68 132 LEU B O 1
ATOM 3028 N N . ASN B 1 133 ? 24.173 0.807 58.874 1.00 7.89 133 ASN B N 1
ATOM 3029 C CA . ASN B 1 133 ? 25.034 1.161 59.993 1.00 7.03 133 ASN B CA 1
ATOM 3030 C C . ASN B 1 133 ? 24.178 1.511 61.205 1.00 7.88 133 ASN B C 1
ATOM 3031 O O . ASN B 1 133 ? 23.235 2.293 61.092 1.00 9.78 133 ASN B O 1
ATOM 3036 N N . TYR B 1 134 ? 24.481 0.893 62.345 1.00 8.34 134 TYR B N 1
ATOM 3037 C CA . TYR B 1 134 ? 23.797 1.192 63.604 1.00 7.32 134 TYR B CA 1
ATOM 3038 C C . TYR B 1 134 ? 24.895 1.273 64.645 1.00 8.24 134 TYR B C 1
ATOM 3039 O O . TYR B 1 134 ? 25.741 0.383 64.747 1.00 9.43 134 TYR B O 1
ATOM 3048 N N . ARG B 1 135 ? 24.894 2.357 65.408 1.00 7.03 135 ARG B N 1
ATOM 3049 C CA . ARG B 1 135 ? 25.944 2.573 66.390 1.00 9.21 135 ARG B CA 1
ATOM 3050 C C . ARG B 1 135 ? 25.465 3.280 67.646 1.00 9.38 135 ARG B C 1
ATOM 3051 O O . ARG B 1 135 ? 24.395 3.890 67.669 1.00 9.28 135 ARG B O 1
ATOM 3059 N N . TYR B 1 136 ? 26.301 3.207 68.678 1.00 10.18 136 TYR B N 1
ATOM 3060 C CA . TYR B 1 136 ? 26.031 3.819 69.967 1.00 10.67 136 TYR B CA 1
ATOM 3061 C C . TYR B 1 136 ? 27.300 4.462 70.517 1.00 10.32 136 TYR B C 1
ATOM 3062 O O . TYR B 1 136 ? 28.388 3.904 70.382 1.00 9.83 136 TYR B O 1
ATOM 3071 N N . PHE B 1 137 ? 27.153 5.621 71.150 1.00 9.25 137 PHE B N 1
ATOM 3072 C CA . PHE B 1 137 ? 28.286 6.341 71.719 1.00 10.96 137 PHE B CA 1
ATOM 3073 C C . PHE B 1 137 ? 27.921 6.889 73.096 1.00 10.73 137 PHE B C 1
ATOM 3074 O O . PHE B 1 137 ? 26.799 7.329 73.311 1.00 10.70 137 PHE B O 1
ATOM 3082 N N . GLU B 1 138 ? 28.864 6.861 74.034 1.00 10.96 138 GLU B N 1
ATOM 3083 C CA . GLU B 1 138 ? 28.605 7.419 75.356 1.00 10.31 138 GLU B CA 1
ATOM 3084 C C . GLU B 1 138 ? 29.894 7.904 75.998 1.00 12.03 138 GLU B C 1
ATOM 3085 O O . GLU B 1 138 ? 30.930 7.264 75.866 1.00 11.11 138 GLU B O 1
ATOM 3091 N N . THR B 1 139 ? 29.838 9.059 76.651 1.00 11.98 139 THR B N 1
ATOM 3092 C CA . THR B 1 139 ? 31.005 9.546 77.379 1.00 12.73 139 THR B CA 1
ATOM 3093 C C . THR B 1 139 ? 30.723 9.019 78.777 1.00 12.82 139 THR B C 1
ATOM 3094 O O . THR B 1 139 ? 29.585 8.641 79.080 1.00 12.67 139 THR B O 1
ATOM 3098 N N . TRP B 1 140 ? 31.738 8.977 79.631 1.00 13.08 140 TRP B N 1
ATOM 3099 C CA . TRP B 1 140 ? 31.547 8.444 80.975 1.00 13.59 140 TRP B CA 1
ATOM 3100 C C . TRP B 1 140 ? 31.659 9.459 82.099 1.00 13.99 140 TRP B C 1
ATOM 3101 O O . TRP B 1 140 ? 32.445 10.401 82.026 1.00 14.65 140 TRP B O 1
ATOM 3112 N N . ASN B 1 141 ? 30.860 9.245 83.138 1.00 15.45 141 ASN B N 1
ATOM 3113 C CA . ASN B 1 141 ? 30.897 10.073 84.338 1.00 18.05 141 ASN B CA 1
ATOM 3114 C C . ASN B 1 141 ? 32.098 9.519 85.096 1.00 20.33 141 ASN B C 1
ATOM 3115 O O . ASN B 1 141 ? 32.649 8.489 84.711 1.00 18.71 141 ASN B O 1
ATOM 3120 N N . GLN B 1 142 ? 32.490 10.185 86.175 1.00 22.11 142 GLN B N 1
ATOM 3121 C CA . GLN B 1 142 ? 33.622 9.730 86.973 1.00 25.15 142 GLN B CA 1
ATOM 3122 C C . GLN B 1 142 ? 33.437 8.281 87.423 1.00 24.32 142 GLN B C 1
ATOM 3123 O O . GLN B 1 142 ? 34.401 7.520 87.507 1.00 25.80 142 GLN B O 1
ATOM 3129 N N . ASP B 1 143 ? 32.194 7.901 87.700 1.00 24.19 143 ASP B N 1
ATOM 3130 C CA . ASP B 1 143 ? 31.893 6.552 88.168 1.00 24.75 143 ASP B CA 1
ATOM 3131 C C . ASP B 1 143 ? 31.692 5.531 87.051 1.00 24.04 143 ASP B C 1
ATOM 3132 O O . ASP B 1 143 ? 31.316 4.391 87.312 1.00 23.32 143 ASP B O 1
ATOM 3137 N N . GLY B 1 144 ? 31.934 5.943 85.811 1.00 22.98 144 GLY B N 1
ATOM 3138 C CA . GLY B 1 144 ? 31.798 5.028 84.690 1.00 22.05 144 GLY B CA 1
ATOM 3139 C C . GLY B 1 144 ? 30.415 4.869 84.084 1.00 21.19 144 GLY B C 1
ATOM 3140 O O . GLY B 1 144 ? 30.249 4.107 83.132 1.00 20.69 144 GLY B O 1
ATOM 3141 N N . THR B 1 145 ? 29.424 5.566 84.630 1.00 19.39 145 THR B N 1
ATOM 3142 C CA . THR B 1 145 ? 28.068 5.484 84.105 1.00 19.04 145 THR B CA 1
ATOM 3143 C C . THR B 1 145 ? 27.954 6.460 82.922 1.00 16.34 145 THR B C 1
ATOM 3144 O O . THR B 1 145 ? 28.748 7.389 82.805 1.00 14.49 145 THR B O 1
ATOM 3148 N N . PRO B 1 146 ? 26.976 6.253 82.022 1.00 15.70 146 PRO B N 1
ATOM 3149 C CA . PRO B 1 146 ? 26.836 7.152 80.871 1.00 15.25 146 PRO B CA 1
ATOM 3150 C C . PRO B 1 146 ? 26.530 8.603 81.220 1.00 14.18 146 PRO B C 1
ATOM 3151 O O . PRO B 1 146 ? 25.634 8.884 82.015 1.00 14.50 146 PRO B O 1
ATOM 3155 N N . GLN B 1 147 ? 27.276 9.519 80.611 1.00 12.74 147 GLN B N 1
ATOM 3156 C CA . GLN B 1 147 ? 27.074 10.946 80.826 1.00 14.03 147 GLN B CA 1
ATOM 3157 C C . GLN B 1 147 ? 26.291 11.416 79.607 1.00 14.31 147 GLN B C 1
ATOM 3158 O O . GLN B 1 147 ? 25.081 11.614 79.683 1.00 15.91 147 GLN B O 1
ATOM 3164 N N . THR B 1 148 ? 26.986 11.579 78.485 1.00 12.97 148 THR B N 1
ATOM 3165 C CA . THR B 1 148 ? 26.336 11.994 77.246 1.00 13.40 148 THR B CA 1
ATOM 3166 C C . THR B 1 148 ? 26.352 10.793 76.307 1.00 12.99 148 THR B C 1
ATOM 3167 O O . THR B 1 148 ? 27.406 10.209 76.064 1.00 15.18 148 THR B O 1
ATOM 3171 N N . TRP B 1 149 ? 25.189 10.427 75.780 1.00 11.73 149 TRP B N 1
ATOM 3172 C CA . TRP B 1 149 ? 25.111 9.283 74.879 1.00 8.20 149 TRP B CA 1
ATOM 3173 C C . TRP B 1 149 ? 24.139 9.543 73.734 1.00 9.84 149 TRP B C 1
ATOM 3174 O O . TRP B 1 149 ? 23.321 10.456 73.798 1.00 10.19 149 TRP B O 1
ATOM 3185 N N . TRP B 1 150 ? 24.235 8.721 72.693 1.00 9.49 150 TRP B N 1
ATOM 3186 C CA . TRP B 1 150 ? 23.338 8.823 71.548 1.00 7.84 150 TRP B CA 1
ATOM 3187 C C . TRP B 1 150 ? 23.495 7.610 70.651 1.00 7.50 150 TRP B C 1
ATOM 3188 O O . TRP B 1 150 ? 24.484 6.872 70.744 1.00 9.13 150 TRP B O 1
ATOM 3199 N N . PHE B 1 151 ? 22.490 7.397 69.808 1.00 8.39 151 PHE B N 1
ATOM 3200 C CA . PHE B 1 151 ? 22.511 6.314 68.834 1.00 7.15 151 PHE B CA 1
ATOM 3201 C C . PHE B 1 151 ? 22.505 6.966 67.458 1.00 7.35 151 PHE B C 1
ATOM 3202 O O . PHE B 1 151 ? 22.057 8.105 67.294 1.00 9.42 151 PHE B O 1
ATOM 3210 N N . GLY B 1 152 ? 22.984 6.234 66.461 1.00 7.79 152 GLY B N 1
ATOM 3211 C CA . GLY B 1 152 ? 22.987 6.769 65.116 1.00 7.50 152 GLY B CA 1
ATOM 3212 C C . GLY B 1 152 ? 22.916 5.618 64.147 1.00 9.12 152 GLY B C 1
ATOM 3213 O O . GLY B 1 152 ? 23.124 4.467 64.534 1.00 11.05 152 GLY B O 1
ATOM 3214 N N . GLY B 1 153 ? 22.616 5.909 62.889 1.00 9.26 153 GLY B N 1
ATOM 3215 C CA . GLY B 1 153 ? 22.560 4.835 61.921 1.00 10.59 153 GLY B CA 1
ATOM 3216 C C . GLY B 1 153 ? 21.432 4.918 60.918 1.00 10.27 153 GLY B C 1
ATOM 3217 O O . GLY B 1 153 ? 20.861 5.979 60.697 1.00 10.20 153 GLY B O 1
ATOM 3218 N N . GLY B 1 154 ? 21.129 3.777 60.309 1.00 9.04 154 GLY B N 1
ATOM 3219 C CA . GLY B 1 154 ? 20.073 3.705 59.317 1.00 11.82 154 GLY B CA 1
ATOM 3220 C C . GLY B 1 154 ? 20.512 2.771 58.211 1.00 10.46 154 GLY B C 1
ATOM 3221 O O . GLY B 1 154 ? 21.509 2.059 58.351 1.00 9.77 154 GLY B O 1
ATOM 3222 N N . ALA B 1 155 ? 19.780 2.772 57.104 1.00 9.23 155 ALA B N 1
ATOM 3223 C CA . ALA B 1 155 ? 20.121 1.906 55.985 1.00 8.84 155 ALA B CA 1
ATOM 3224 C C . ALA B 1 155 ? 19.547 2.486 54.719 1.00 9.38 155 ALA B C 1
ATOM 3225 O O . ALA B 1 155 ? 18.557 3.217 54.745 1.00 8.71 155 ALA B O 1
ATOM 3227 N N . ASP B 1 156 ? 20.167 2.148 53.602 1.00 10.46 156 ASP B N 1
ATOM 3228 C CA . ASP B 1 156 ? 19.710 2.666 52.336 1.00 9.73 156 ASP B CA 1
ATOM 3229 C C . ASP B 1 156 ? 20.122 1.776 51.189 1.00 10.47 156 ASP B C 1
ATOM 3230 O O . ASP B 1 156 ? 20.883 0.822 51.358 1.00 7.18 156 ASP B O 1
ATOM 3235 N N . LEU B 1 157 ? 19.581 2.099 50.024 1.00 10.34 157 LEU B N 1
ATOM 3236 C CA . LEU B 1 157 ? 19.865 1.378 48.799 1.00 9.84 157 LEU B CA 1
ATOM 3237 C C . LEU B 1 157 ? 20.376 2.366 47.765 1.00 9.94 157 LEU B C 1
ATOM 3238 O O . LEU B 1 157 ? 19.919 3.505 47.710 1.00 11.25 157 LEU B O 1
ATOM 3243 N N . THR B 1 158 ? 21.335 1.925 46.958 1.00 8.65 158 THR B N 1
ATOM 3244 C CA . THR B 1 158 ? 21.894 2.741 45.890 1.00 12.92 158 THR B CA 1
ATOM 3245 C C . THR B 1 158 ? 21.760 1.869 44.655 1.00 12.32 158 THR B C 1
ATOM 3246 O O . THR B 1 158 ? 22.583 0.993 44.406 1.00 14.54 158 THR B O 1
ATOM 3250 N N . PRO B 1 159 ? 20.710 2.101 43.868 1.00 13.85 159 PRO B N 1
ATOM 3251 C CA . PRO B 1 159 ? 20.491 1.303 42.665 1.00 14.19 159 PRO B CA 1
ATOM 3252 C C . PRO B 1 159 ? 21.351 1.653 41.464 1.00 14.74 159 PRO B C 1
ATOM 3253 O O . PRO B 1 159 ? 21.858 2.769 41.343 1.00 15.24 159 PRO B O 1
ATOM 3257 N N . SER B 1 160 ? 21.531 0.661 40.599 1.00 13.72 160 SER B N 1
ATOM 3258 C CA . SER B 1 160 ? 22.226 0.839 39.335 1.00 14.25 160 SER B CA 1
ATOM 3259 C C . SER B 1 160 ? 20.950 1.033 38.521 1.00 13.31 160 SER B C 1
ATOM 3260 O O . SER B 1 160 ? 20.585 2.158 38.206 1.00 15.39 160 SER B O 1
ATOM 3263 N N . TYR B 1 161 ? 20.250 -0.057 38.214 1.00 14.86 161 TYR B N 1
ATOM 3264 C CA . TYR B 1 161 ? 18.963 0.058 37.537 1.00 14.93 161 TYR B CA 1
ATOM 3265 C C . TYR B 1 161 ? 17.949 0.274 38.651 1.00 15.20 161 TYR B C 1
ATOM 3266 O O . TYR B 1 161 ? 17.905 -0.494 39.611 1.00 15.22 161 TYR B O 1
ATOM 3275 N N . LEU B 1 162 ? 17.132 1.312 38.516 1.00 16.09 162 LEU B N 1
ATOM 3276 C CA . LEU B 1 162 ? 16.141 1.653 39.529 1.00 17.48 162 LEU B CA 1
ATOM 3277 C C . LEU B 1 162 ? 14.776 0.983 39.373 1.00 16.48 162 LEU B C 1
ATOM 3278 O O . LEU B 1 162 ? 14.168 1.011 38.299 1.00 16.11 162 LEU B O 1
ATOM 3283 N N . TYR B 1 163 ? 14.309 0.373 40.459 1.00 15.02 163 TYR B N 1
ATOM 3284 C CA . TYR B 1 163 ? 13.004 -0.288 40.495 1.00 14.06 163 TYR B CA 1
ATOM 3285 C C . TYR B 1 163 ? 12.202 0.305 41.653 1.00 13.86 163 TYR B C 1
ATOM 3286 O O . TYR B 1 163 ? 12.480 0.022 42.818 1.00 14.13 163 TYR B O 1
ATOM 3295 N N . GLU B 1 164 ? 11.212 1.128 41.326 1.00 15.95 164 GLU B N 1
ATOM 3296 C CA . GLU B 1 164 ? 10.383 1.779 42.339 1.00 16.80 164 GLU B CA 1
ATOM 3297 C C . GLU B 1 164 ? 9.795 0.832 43.384 1.00 15.87 164 GLU B C 1
ATOM 3298 O O . GLU B 1 164 ? 9.792 1.153 44.575 1.00 15.46 164 GLU B O 1
ATOM 3304 N N . GLU B 1 165 ? 9.294 -0.321 42.946 1.00 14.28 165 GLU B N 1
ATOM 3305 C CA . GLU B 1 165 ? 8.704 -1.281 43.873 1.00 12.97 165 GLU B CA 1
ATOM 3306 C C . GLU B 1 165 ? 9.699 -1.712 44.943 1.00 11.07 165 GLU B C 1
ATOM 3307 O O . GLU B 1 165 ? 9.315 -1.958 46.088 1.00 11.48 165 GLU B O 1
ATOM 3313 N N . ASP B 1 166 ? 10.970 -1.813 44.563 1.00 11.79 166 ASP B N 1
ATOM 3314 C CA . ASP B 1 166 ? 12.010 -2.214 45.500 1.00 11.19 166 ASP B CA 1
ATOM 3315 C C . ASP B 1 166 ? 12.227 -1.117 46.544 1.00 10.80 166 ASP B C 1
ATOM 3316 O O . ASP B 1 166 ? 12.326 -1.393 47.746 1.00 11.93 166 ASP B O 1
ATOM 3321 N N . GLY B 1 167 ? 12.297 0.125 46.081 1.00 10.10 167 GLY B N 1
ATOM 3322 C CA . GLY B 1 167 ? 12.474 1.231 47.002 1.00 11.83 167 GLY B CA 1
ATOM 3323 C C . GLY B 1 167 ? 11.287 1.317 47.939 1.00 12.20 167 GLY B C 1
ATOM 3324 O O . GLY B 1 167 ? 11.442 1.605 49.124 1.00 13.17 167 GLY B O 1
ATOM 3325 N N . GLN B 1 168 ? 10.095 1.059 47.408 1.00 12.25 168 GLN B N 1
ATOM 3326 C CA . GLN B 1 168 ? 8.879 1.108 48.209 1.00 14.59 168 GLN B CA 1
ATOM 3327 C C . GLN B 1 168 ? 8.865 0.048 49.297 1.00 12.76 168 GLN B C 1
ATOM 3328 O O . GLN B 1 168 ? 8.460 0.327 50.423 1.00 12.32 168 GLN B O 1
ATOM 3334 N N . LEU B 1 169 ? 9.316 -1.162 48.973 1.00 11.11 169 LEU B N 1
ATOM 3335 C CA . LEU B 1 169 ? 9.329 -2.238 49.958 1.00 11.31 169 LEU B CA 1
ATOM 3336 C C . LEU B 1 169 ? 10.341 -1.936 51.057 1.00 9.83 169 LEU B C 1
ATOM 3337 O O . LEU B 1 169 ? 10.059 -2.098 52.240 1.00 10.75 169 LEU B O 1
ATOM 3342 N N . PHE B 1 170 ? 11.519 -1.487 50.649 1.00 10.46 170 PHE B N 1
ATOM 3343 C CA . PHE B 1 170 ? 12.581 -1.164 51.594 1.00 9.93 170 PHE B CA 1
ATOM 3344 C C . PHE B 1 170 ? 12.077 -0.120 52.592 1.00 9.88 170 PHE B C 1
ATOM 3345 O O . PHE B 1 170 ? 12.200 -0.288 53.807 1.00 9.45 170 PHE B O 1
ATOM 3353 N N . HIS B 1 171 ? 11.501 0.955 52.074 1.00 9.43 171 HIS B N 1
ATOM 3354 C CA . HIS B 1 171 ? 10.976 2.011 52.929 1.00 10.71 171 HIS B CA 1
ATOM 3355 C C . HIS B 1 171 ? 9.827 1.522 53.805 1.00 11.42 171 HIS B C 1
ATOM 3356 O O . HIS B 1 171 ? 9.763 1.847 54.988 1.00 12.44 171 HIS B O 1
ATOM 3363 N N . GLN B 1 172 ? 8.929 0.726 53.236 1.00 12.36 172 GLN B N 1
ATOM 3364 C CA . GLN B 1 172 ? 7.789 0.225 54.001 1.00 14.75 172 GLN B CA 1
ATOM 3365 C C . GLN B 1 172 ? 8.178 -0.583 55.236 1.00 13.85 172 GLN B C 1
ATOM 3366 O O . GLN B 1 172 ? 7.609 -0.392 56.315 1.00 12.43 172 GLN B O 1
ATOM 3372 N N . LEU B 1 173 ? 9.138 -1.490 55.089 1.00 12.66 173 LEU B N 1
ATOM 3373 C CA . LEU B 1 173 ? 9.549 -2.307 56.222 1.00 12.34 173 LEU B CA 1
ATOM 3374 C C . LEU B 1 173 ? 10.280 -1.490 57.286 1.00 11.22 173 LEU B C 1
ATOM 3375 O O . LEU B 1 173 ? 10.151 -1.767 58.479 1.00 13.20 173 LEU B O 1
ATOM 3380 N N . HIS B 1 174 ? 11.044 -0.488 56.868 1.00 10.91 174 HIS B N 1
ATOM 3381 C CA . HIS B 1 174 ? 11.745 0.346 57.841 1.00 11.71 174 HIS B CA 1
ATOM 3382 C C . HIS B 1 174 ? 10.719 1.247 58.534 1.00 10.98 174 HIS B C 1
ATOM 3383 O O . HIS B 1 174 ? 10.833 1.537 59.735 1.00 10.03 174 HIS B O 1
ATOM 3390 N N . LYS B 1 175 ? 9.703 1.667 57.785 1.00 11.02 175 LYS B N 1
ATOM 3391 C CA . LYS B 1 175 ? 8.644 2.484 58.355 1.00 12.10 175 LYS B CA 1
ATOM 3392 C C . LYS B 1 175 ? 7.917 1.638 59.403 1.00 13.44 175 LYS B C 1
ATOM 3393 O O . LYS B 1 175 ? 7.638 2.109 60.504 1.00 14.29 175 LYS B O 1
ATOM 3399 N N . ASP B 1 176 ? 7.622 0.384 59.064 1.00 14.59 176 ASP B N 1
ATOM 3400 C CA . ASP B 1 176 ? 6.936 -0.501 60.005 1.00 15.25 176 ASP B CA 1
ATOM 3401 C C . ASP B 1 176 ? 7.756 -0.677 61.280 1.00 15.51 176 ASP B C 1
ATOM 3402 O O . ASP B 1 176 ? 7.202 -0.747 62.375 1.00 16.40 176 ASP B O 1
ATOM 3407 N N . ALA B 1 177 ? 9.077 -0.760 61.132 1.00 15.27 177 ALA B N 1
ATOM 3408 C CA . ALA B 1 177 ? 9.962 -0.919 62.281 1.00 14.13 177 ALA B CA 1
ATOM 3409 C C . ALA B 1 177 ? 9.866 0.292 63.202 1.00 13.65 177 ALA B C 1
ATOM 3410 O O . ALA B 1 177 ? 9.678 0.153 64.414 1.00 14.35 177 ALA B O 1
ATOM 3412 N N . LEU B 1 178 ? 9.985 1.482 62.623 1.00 12.01 178 LEU B N 1
ATOM 3413 C CA . LEU B 1 178 ? 9.919 2.715 63.404 1.00 11.89 178 LEU B CA 1
ATOM 3414 C C . LEU B 1 178 ? 8.530 2.976 63.981 1.00 13.66 178 LEU B C 1
ATOM 3415 O O . LEU B 1 178 ? 8.405 3.524 65.074 1.00 13.64 178 LEU B O 1
ATOM 3420 N N . ASP B 1 179 ? 7.493 2.578 63.250 1.00 13.39 179 ASP B N 1
ATOM 3421 C CA . ASP B 1 179 ? 6.117 2.775 63.708 1.00 15.38 179 ASP B CA 1
ATOM 3422 C C . ASP B 1 179 ? 5.788 2.001 64.978 1.00 16.33 179 ASP B C 1
ATOM 3423 O O . ASP B 1 179 ? 4.823 2.324 65.673 1.00 17.87 179 ASP B O 1
ATOM 3428 N N . LYS B 1 180 ? 6.582 0.981 65.281 1.00 16.12 180 LYS B N 1
ATOM 3429 C CA . LYS B 1 180 ? 6.362 0.184 66.485 1.00 17.55 180 LYS B CA 1
ATOM 3430 C C . LYS B 1 180 ? 6.723 0.981 67.732 1.00 18.44 180 LYS B C 1
ATOM 3431 O O . LYS B 1 180 ? 6.457 0.547 68.858 1.00 19.82 180 LYS B O 1
ATOM 3437 N N . HIS B 1 181 ? 7.327 2.147 67.526 1.00 16.93 181 HIS B N 1
ATOM 3438 C CA . HIS B 1 181 ? 7.756 2.992 68.631 1.00 15.88 181 HIS B CA 1
ATOM 3439 C C . HIS B 1 181 ? 7.094 4.363 68.626 1.00 17.09 181 HIS B C 1
ATOM 3440 O O . HIS B 1 181 ? 6.597 4.828 69.653 1.00 18.05 181 HIS B O 1
ATOM 3447 N N . ASP B 1 182 ? 7.088 5.006 67.466 1.00 14.80 182 ASP B N 1
ATOM 3448 C CA . ASP B 1 182 ? 6.510 6.337 67.332 1.00 16.81 182 ASP B CA 1
ATOM 3449 C C . ASP B 1 182 ? 6.326 6.624 65.848 1.00 16.33 182 ASP B C 1
ATOM 3450 O O . ASP B 1 182 ? 7.303 6.733 65.107 1.00 16.30 182 ASP B O 1
ATOM 3455 N N . THR B 1 183 ? 5.077 6.747 65.411 1.00 14.60 183 THR B N 1
ATOM 3456 C CA . THR B 1 183 ? 4.796 6.999 64.003 1.00 14.64 183 THR B CA 1
ATOM 3457 C C . THR B 1 183 ? 5.373 8.301 63.470 1.00 14.67 183 THR B C 1
ATOM 3458 O O . THR B 1 183 ? 5.347 8.548 62.264 1.00 14.69 183 THR B O 1
ATOM 3462 N N . ALA B 1 184 ? 5.904 9.132 64.361 1.00 15.08 184 ALA B N 1
ATOM 3463 C CA . ALA B 1 184 ? 6.495 10.399 63.946 1.00 16.12 184 ALA B CA 1
ATOM 3464 C C . ALA B 1 184 ? 7.955 10.223 63.536 1.00 14.89 184 ALA B C 1
ATOM 3465 O O . ALA B 1 184 ? 8.556 11.132 62.962 1.00 16.57 184 ALA B O 1
ATOM 3467 N N . LEU B 1 185 ? 8.522 9.055 63.824 1.00 13.01 185 LEU B N 1
ATOM 3468 C CA . LEU B 1 185 ? 9.925 8.801 63.509 1.00 12.72 185 LEU B CA 1
ATOM 3469 C C . LEU B 1 185 ? 10.257 8.598 62.029 1.00 12.42 185 LEU B C 1
ATOM 3470 O O . LEU B 1 185 ? 11.174 9.237 61.509 1.00 12.15 185 LEU B O 1
ATOM 3475 N N . TYR B 1 186 ? 9.518 7.732 61.341 1.00 11.89 186 TYR B N 1
ATOM 3476 C CA . TYR B 1 186 ? 9.817 7.485 59.937 1.00 12.38 186 TYR B CA 1
ATOM 3477 C C . TYR B 1 186 ? 9.807 8.728 59.037 1.00 11.93 186 TYR B C 1
ATOM 3478 O O . TYR B 1 186 ? 10.760 8.966 58.296 1.00 11.74 186 TYR B O 1
ATOM 3487 N N . PRO B 1 187 ? 8.732 9.534 59.079 1.00 13.68 187 PRO B N 1
ATOM 3488 C CA . PRO B 1 187 ? 8.699 10.730 58.227 1.00 14.94 187 PRO B CA 1
ATOM 3489 C C . PRO B 1 187 ? 9.913 11.640 58.429 1.00 14.51 187 PRO B C 1
ATOM 3490 O O . PRO B 1 187 ? 10.354 12.317 57.497 1.00 15.00 187 PRO B O 1
ATOM 3494 N N . ARG B 1 188 ? 10.443 11.654 59.649 1.00 12.85 188 ARG B N 1
ATOM 3495 C CA . ARG B 1 188 ? 11.598 12.486 59.968 1.00 13.54 188 ARG B CA 1
ATOM 3496 C C . ARG B 1 188 ? 12.918 11.825 59.584 1.00 11.70 188 ARG B C 1
ATOM 3497 O O . ARG B 1 188 ? 13.826 12.491 59.078 1.00 12.18 188 ARG B O 1
ATOM 3505 N N . PHE B 1 189 ? 13.020 10.521 59.833 1.00 10.10 189 PHE B N 1
ATOM 3506 C CA . PHE B 1 189 ? 14.244 9.775 59.544 1.00 11.32 189 PHE B CA 1
ATOM 3507 C C . PHE B 1 189 ? 14.429 9.432 58.075 1.00 11.41 189 PHE B C 1
ATOM 3508 O O . PHE B 1 189 ? 15.531 9.088 57.648 1.00 10.32 189 PHE B O 1
ATOM 3516 N N . LYS B 1 190 ? 13.357 9.505 57.298 1.00 11.92 190 LYS B N 1
ATOM 3517 C CA . LYS B 1 190 ? 13.462 9.195 55.873 1.00 11.96 190 LYS B CA 1
ATOM 3518 C C . LYS B 1 190 ? 14.473 10.123 55.211 1.00 11.86 190 LYS B C 1
ATOM 3519 O O . LYS B 1 190 ? 14.439 11.338 55.417 1.00 11.93 190 LYS B O 1
ATOM 3525 N N . LYS B 1 191 ? 15.392 9.561 54.432 1.00 11.27 191 LYS B N 1
ATOM 3526 C CA . LYS B 1 191 ? 16.367 10.402 53.751 1.00 11.69 191 LYS B CA 1
ATOM 3527 C C . LYS B 1 191 ? 15.564 11.285 52.802 1.00 12.72 191 LYS B C 1
ATOM 3528 O O . LYS B 1 191 ? 14.775 10.799 51.994 1.00 16.30 191 LYS B O 1
ATOM 3534 N N . TRP B 1 192 ? 15.777 12.591 52.911 1.00 15.68 192 TRP B N 1
ATOM 3535 C CA . TRP B 1 192 ? 15.016 13.568 52.138 1.00 15.92 192 TRP B CA 1
ATOM 3536 C C . TRP B 1 192 ? 15.769 14.413 51.120 1.00 17.51 192 TRP B C 1
ATOM 3537 O O . TRP B 1 192 ? 15.176 14.898 50.159 1.00 18.76 192 TRP B O 1
ATOM 3548 N N . CYS B 1 193 ? 17.061 14.610 51.335 1.00 17.65 193 CYS B N 1
ATOM 3549 C CA . CYS B 1 193 ? 17.836 15.471 50.451 1.00 19.94 193 CYS B CA 1
ATOM 3550 C C . CYS B 1 193 ? 17.844 15.174 48.956 1.00 20.29 193 CYS B C 1
ATOM 3551 O O . CYS B 1 193 ? 17.542 16.058 48.150 1.00 20.16 193 CYS B O 1
ATOM 3554 N N . ASP B 1 194 ? 18.192 13.953 48.566 1.00 21.71 194 ASP B N 1
ATOM 3555 C CA . ASP B 1 194 ? 18.222 13.638 47.142 1.00 24.48 194 ASP B CA 1
ATOM 3556 C C . ASP B 1 194 ? 16.865 13.829 46.495 1.00 25.24 194 ASP B C 1
ATOM 3557 O O . ASP B 1 194 ? 16.769 14.332 45.377 1.00 26.27 194 ASP B O 1
ATOM 3562 N N . GLU B 1 195 ? 15.816 13.433 47.202 1.00 26.30 195 GLU B N 1
ATOM 3563 C CA . GLU B 1 195 ? 14.466 13.575 46.680 1.00 28.86 195 GLU B CA 1
ATOM 3564 C C . GLU B 1 195 ? 14.151 15.056 46.499 1.00 29.11 195 GLU B C 1
ATOM 3565 O O . GLU B 1 195 ? 13.518 15.454 45.517 1.00 28.72 195 GLU B O 1
ATOM 3571 N N . TYR B 1 196 ? 14.603 15.873 47.445 1.00 28.96 196 TYR B N 1
ATOM 3572 C CA . TYR B 1 196 ? 14.364 17.305 47.370 1.00 29.29 196 TYR B CA 1
ATOM 3573 C C . TYR B 1 196 ? 15.010 17.874 46.109 1.00 29.87 196 TYR B C 1
ATOM 3574 O O . TYR B 1 196 ? 14.365 18.583 45.337 1.00 29.41 196 TYR B O 1
ATOM 3583 N N . PHE B 1 197 ? 16.282 17.554 45.896 1.00 30.55 197 PHE B N 1
ATOM 3584 C CA . PHE B 1 197 ? 16.979 18.049 44.716 1.00 30.59 197 PHE B CA 1
ATOM 3585 C C . PHE B 1 197 ? 16.356 17.529 43.426 1.00 31.36 197 PHE B C 1
ATOM 3586 O O . PHE B 1 197 ? 16.420 18.193 42.393 1.00 31.40 197 PHE B O 1
ATOM 3594 N N . TYR B 1 198 ? 15.760 16.342 43.489 1.00 32.01 198 TYR B N 1
ATOM 3595 C CA . TYR B 1 198 ? 15.111 15.742 42.323 1.00 33.32 198 TYR B CA 1
ATOM 3596 C C . TYR B 1 198 ? 13.872 16.544 41.936 1.00 34.17 198 TYR B C 1
ATOM 3597 O O . TYR B 1 198 ? 13.581 16.726 40.754 1.00 35.03 198 TYR B O 1
ATOM 3606 N N . ILE B 1 199 ? 13.146 17.019 42.942 1.00 34.53 199 ILE B N 1
ATOM 3607 C CA . ILE B 1 199 ? 11.932 17.792 42.715 1.00 35.19 199 ILE B CA 1
ATOM 3608 C C . ILE B 1 199 ? 12.249 19.214 42.276 1.00 35.29 199 ILE B C 1
ATOM 3609 O O . ILE B 1 199 ? 11.768 19.676 41.241 1.00 35.61 199 ILE B O 1
ATOM 3614 N N . THR B 1 200 ? 13.061 19.904 43.072 1.00 35.19 200 THR B N 1
ATOM 3615 C CA . THR B 1 200 ? 13.439 21.288 42.790 1.00 35.36 200 THR B CA 1
ATOM 3616 C C . THR B 1 200 ? 14.095 21.464 41.426 1.00 35.93 200 THR B C 1
ATOM 3617 O O . THR B 1 200 ? 14.121 22.568 40.879 1.00 36.59 200 THR B O 1
ATOM 3621 N N . HIS B 1 201 ? 14.634 20.378 40.884 1.00 37.13 201 HIS B N 1
ATOM 3622 C CA . HIS B 1 201 ? 15.272 20.418 39.575 1.00 37.71 201 HIS B CA 1
ATOM 3623 C C . HIS B 1 201 ? 14.367 19.689 38.595 1.00 38.52 201 HIS B C 1
ATOM 3624 O O . HIS B 1 201 ? 13.632 18.781 38.984 1.00 40.37 201 HIS B O 1
ATOM 3631 N N . ARG B 1 202 ? 14.413 20.085 37.327 1.00 38.97 202 ARG B N 1
ATOM 3632 C CA . ARG B 1 202 ? 13.573 19.451 36.317 1.00 38.63 202 ARG B CA 1
ATOM 3633 C C . ARG B 1 202 ? 14.252 18.205 35.758 1.00 38.06 202 ARG B C 1
ATOM 3634 O O . ARG B 1 202 ? 15.247 18.297 35.037 1.00 38.60 202 ARG B O 1
ATOM 3642 N N . ARG B 1 206 ? 17.588 10.060 39.914 1.00 36.42 206 ARG B N 1
ATOM 3643 C CA . ARG B 1 206 ? 16.631 9.544 40.883 1.00 35.14 206 ARG B CA 1
ATOM 3644 C C . ARG B 1 206 ? 17.310 8.486 41.746 1.00 33.42 206 ARG B C 1
ATOM 3645 O O . ARG B 1 206 ? 18.329 7.911 41.351 1.00 35.19 206 ARG B O 1
ATOM 3653 N N . GLY B 1 207 ? 16.742 8.230 42.919 1.00 30.07 207 GLY B N 1
ATOM 3654 C CA . GLY B 1 207 ? 17.317 7.241 43.811 1.00 24.22 207 GLY B CA 1
ATOM 3655 C C . GLY B 1 207 ? 16.281 6.556 44.678 1.00 21.60 207 GLY B C 1
ATOM 3656 O O . GLY B 1 207 ? 15.079 6.704 44.463 1.00 21.00 207 GLY B O 1
ATOM 3657 N N . ILE B 1 208 ? 16.754 5.804 45.667 1.00 17.34 208 ILE B N 1
ATOM 3658 C CA . ILE B 1 208 ? 15.883 5.078 46.581 1.00 16.64 208 ILE B CA 1
ATOM 3659 C C . ILE B 1 208 ? 16.009 5.631 47.998 1.00 14.56 208 ILE B C 1
ATOM 3660 O O . ILE B 1 208 ? 15.010 5.862 48.677 1.00 15.11 208 ILE B O 1
ATOM 3665 N N . GLY B 1 209 ? 17.242 5.841 48.442 1.00 14.70 209 GLY B N 1
ATOM 3666 C CA . GLY B 1 209 ? 17.456 6.363 49.780 1.00 13.06 209 GLY B CA 1
ATOM 3667 C C . GLY B 1 209 ? 17.172 5.338 50.862 1.00 11.74 209 GLY B C 1
ATOM 3668 O O . GLY B 1 209 ? 17.477 4.162 50.706 1.00 10.01 209 GLY B O 1
ATOM 3669 N N . GLY B 1 210 ? 16.575 5.791 51.959 1.00 9.89 210 GLY B N 1
ATOM 3670 C CA . GLY B 1 210 ? 16.268 4.909 53.069 1.00 8.75 210 GLY B CA 1
ATOM 3671 C C . GLY B 1 210 ? 16.043 5.757 54.306 1.00 9.67 210 GLY B C 1
ATOM 3672 O O . GLY B 1 210 ? 15.337 6.762 54.241 1.00 11.05 210 GLY B O 1
ATOM 3673 N N . ILE B 1 211 ? 16.624 5.361 55.434 1.00 8.60 211 ILE B N 1
ATOM 3674 C CA . ILE B 1 211 ? 16.471 6.141 56.664 1.00 7.81 211 ILE B CA 1
ATOM 3675 C C . ILE B 1 211 ? 17.828 6.479 57.261 1.00 8.20 211 ILE B C 1
ATOM 3676 O O . ILE B 1 211 ? 18.820 5.793 57.014 1.00 9.46 211 ILE B O 1
ATOM 3681 N N . PHE B 1 212 ? 17.863 7.542 58.053 1.00 8.87 212 PHE B N 1
ATOM 3682 C CA . PHE B 1 212 ? 19.088 7.956 58.711 1.00 10.37 212 PHE B CA 1
ATOM 3683 C C . PHE B 1 212 ? 18.775 8.822 59.910 1.00 10.21 212 PHE B C 1
ATOM 3684 O O . PHE B 1 212 ? 17.901 9.684 59.857 1.00 11.59 212 PHE B O 1
ATOM 3692 N N . PHE B 1 213 ? 19.495 8.583 60.997 1.00 9.42 213 PHE B N 1
ATOM 3693 C CA . PHE B 1 213 ? 19.330 9.369 62.201 1.00 8.58 213 PHE B CA 1
ATOM 3694 C C . PHE B 1 213 ? 20.665 9.407 62.915 1.00 9.00 213 PHE B C 1
ATOM 3695 O O . PHE B 1 213 ? 21.485 8.505 62.758 1.00 10.01 213 PHE B O 1
ATOM 3703 N N . ASP B 1 214 ? 20.895 10.464 63.683 1.00 9.52 214 ASP B N 1
ATOM 3704 C CA . ASP B 1 214 ? 22.141 10.592 64.429 1.00 8.43 214 ASP B CA 1
ATOM 3705 C C . ASP B 1 214 ? 21.889 11.492 65.628 1.00 10.33 214 ASP B C 1
ATOM 3706 O O . ASP B 1 214 ? 20.906 12.233 65.651 1.00 10.66 214 ASP B O 1
ATOM 3711 N N . ASP B 1 215 ? 22.778 11.415 66.617 1.00 9.45 215 ASP B N 1
ATOM 3712 C CA . ASP B 1 215 ? 22.664 12.181 67.858 1.00 9.77 215 ASP B CA 1
ATOM 3713 C C . ASP B 1 215 ? 21.288 11.925 68.463 1.00 9.69 215 ASP B C 1
ATOM 3714 O O . ASP B 1 215 ? 20.713 12.785 69.143 1.00 11.78 215 ASP B O 1
ATOM 3719 N N . TYR B 1 216 ? 20.771 10.725 68.221 1.00 8.76 216 TYR B N 1
ATOM 3720 C CA . TYR B 1 216 ? 19.448 10.370 68.703 1.00 9.20 216 TYR B CA 1
ATOM 3721 C C . TYR B 1 216 ? 19.488 9.900 70.154 1.00 9.06 216 TYR B C 1
ATOM 3722 O O . TYR B 1 216 ? 19.918 8.783 70.449 1.00 9.23 216 TYR B O 1
ATOM 3731 N N . ASP B 1 217 ? 19.008 10.769 71.043 1.00 10.97 217 ASP B N 1
ATOM 3732 C CA . ASP B 1 217 ? 18.996 10.543 72.492 1.00 11.59 217 ASP B CA 1
ATOM 3733 C C . ASP B 1 217 ? 17.656 11.000 73.083 1.00 12.51 217 ASP B C 1
ATOM 3734 O O . ASP B 1 217 ? 17.548 11.261 74.284 1.00 12.17 217 ASP B O 1
ATOM 3739 N N . GLU B 1 218 ? 16.640 11.074 72.234 1.00 12.18 218 GLU B N 1
ATOM 3740 C CA . GLU B 1 218 ? 15.330 11.589 72.622 1.00 13.46 218 GLU B CA 1
ATOM 3741 C C . GLU B 1 218 ? 14.368 10.716 73.414 1.00 14.46 218 GLU B C 1
ATOM 3742 O O . GLU B 1 218 ? 13.290 11.179 73.794 1.00 16.13 218 GLU B O 1
ATOM 3748 N N . ARG B 1 219 ? 14.743 9.468 73.663 1.00 14.00 219 ARG B N 1
ATOM 3749 C CA . ARG B 1 219 ? 13.889 8.551 74.411 1.00 14.90 219 ARG B CA 1
ATOM 3750 C C . ARG B 1 219 ? 14.738 7.705 75.346 1.00 15.37 219 ARG B C 1
ATOM 3751 O O . ARG B 1 219 ? 15.960 7.787 75.319 1.00 14.45 219 ARG B O 1
ATOM 3759 N N . ASP B 1 220 ? 14.087 6.905 76.185 1.00 15.76 220 ASP B N 1
ATOM 3760 C CA . ASP B 1 220 ? 14.810 6.037 77.099 1.00 15.19 220 ASP B CA 1
ATOM 3761 C C . ASP B 1 220 ? 15.746 5.191 76.231 1.00 14.96 220 ASP B C 1
ATOM 3762 O O . ASP B 1 220 ? 15.315 4.611 75.230 1.00 15.22 220 ASP B O 1
ATOM 3767 N N . PRO B 1 221 ? 17.039 5.119 76.591 1.00 15.07 221 PRO B N 1
ATOM 3768 C CA . PRO B 1 221 ? 17.972 4.322 75.786 1.00 13.73 221 PRO B CA 1
ATOM 3769 C C . PRO B 1 221 ? 17.590 2.855 75.632 1.00 13.36 221 PRO B C 1
ATOM 3770 O O . PRO B 1 221 ? 17.946 2.225 74.637 1.00 12.31 221 PRO B O 1
ATOM 3774 N N . GLN B 1 222 ? 16.868 2.307 76.605 1.00 15.07 222 GLN B N 1
ATOM 3775 C CA . GLN B 1 222 ? 16.453 0.910 76.527 1.00 14.67 222 GLN B CA 1
ATOM 3776 C C . GLN B 1 222 ? 15.448 0.773 75.390 1.00 14.22 222 GLN B C 1
ATOM 3777 O O . GLN B 1 222 ? 15.398 -0.246 74.701 1.00 14.42 222 GLN B O 1
ATOM 3783 N N . GLU B 1 223 ? 14.645 1.811 75.194 1.00 12.71 223 GLU B N 1
ATOM 3784 C CA . GLU B 1 223 ? 13.658 1.794 74.130 1.00 13.75 223 GLU B CA 1
ATOM 3785 C C . GLU B 1 223 ? 14.313 2.023 72.774 1.00 11.85 223 GLU B C 1
ATOM 3786 O O . GLU B 1 223 ? 13.889 1.450 71.772 1.00 12.83 223 GLU B O 1
ATOM 3792 N N . ILE B 1 224 ? 15.353 2.849 72.739 1.00 11.49 224 ILE B N 1
ATOM 3793 C CA . ILE B 1 224 ? 16.036 3.097 71.477 1.00 9.47 224 ILE B CA 1
ATOM 3794 C C . ILE B 1 224 ? 16.768 1.821 71.078 1.00 11.68 224 ILE B C 1
ATOM 3795 O O . ILE B 1 224 ? 16.890 1.517 69.895 1.00 11.53 224 ILE B O 1
ATOM 3800 N N . LEU B 1 225 ? 17.244 1.072 72.070 1.00 11.44 225 LEU B N 1
ATOM 3801 C CA . LEU B 1 225 ? 17.925 -0.195 71.803 1.00 13.36 225 LEU B CA 1
ATOM 3802 C C . LEU B 1 225 ? 16.972 -1.074 70.998 1.00 13.20 225 LEU B C 1
ATOM 3803 O O . LEU B 1 225 ? 17.352 -1.683 69.997 1.00 13.04 225 LEU B O 1
ATOM 3808 N N . LYS B 1 226 ? 15.730 -1.153 71.464 1.00 11.46 226 LYS B N 1
ATOM 3809 C CA . LYS B 1 226 ? 14.726 -1.974 70.802 1.00 12.17 226 LYS B CA 1
ATOM 3810 C C . LYS B 1 226 ? 14.402 -1.424 69.422 1.00 11.91 226 LYS B C 1
ATOM 3811 O O . LYS B 1 226 ? 14.142 -2.179 68.481 1.00 12.25 226 LYS B O 1
ATOM 3825 N N . VAL B 1 228 ? 16.462 0.103 67.512 1.00 9.95 228 VAL B N 1
ATOM 3826 C CA . VAL B 1 228 ? 17.574 -0.294 66.663 1.00 9.50 228 VAL B CA 1
ATOM 3827 C C . VAL B 1 228 ? 17.405 -1.760 66.267 1.00 10.43 228 VAL B C 1
ATOM 3828 O O . VAL B 1 228 ? 17.620 -2.128 65.110 1.00 9.45 228 VAL B O 1
ATOM 3832 N N . GLU B 1 229 ? 17.005 -2.599 67.218 1.00 10.19 229 GLU B N 1
ATOM 3833 C CA . GLU B 1 229 ? 16.814 -4.012 66.915 1.00 10.74 229 GLU B CA 1
ATOM 3834 C C . GLU B 1 229 ? 15.733 -4.160 65.848 1.00 11.70 229 GLU B C 1
ATOM 3835 O O . GLU B 1 229 ? 15.892 -4.927 64.901 1.00 11.34 229 GLU B O 1
ATOM 3841 N N . ASP B 1 230 ? 14.635 -3.421 65.996 1.00 11.60 230 ASP B N 1
ATOM 3842 C CA . ASP B 1 230 ? 13.558 -3.489 65.014 1.00 12.42 230 ASP B CA 1
ATOM 3843 C C . ASP B 1 230 ? 14.035 -2.993 63.647 1.00 11.40 230 ASP B C 1
ATOM 3844 O O . ASP B 1 230 ? 13.631 -3.525 62.608 1.00 10.74 230 ASP B O 1
ATOM 3849 N N . CYS B 1 231 ? 14.897 -1.979 63.639 1.00 11.62 231 CYS B N 1
ATOM 3850 C CA . CYS B 1 231 ? 15.419 -1.471 62.373 1.00 10.24 231 CYS B CA 1
ATOM 3851 C C . CYS B 1 231 ? 16.291 -2.534 61.720 1.00 10.96 231 CYS B C 1
ATOM 3852 O O . CYS B 1 231 ? 16.212 -2.760 60.511 1.00 10.14 231 CYS B O 1
ATOM 3855 N N . PHE B 1 232 ? 17.119 -3.194 62.521 1.00 11.91 232 PHE B N 1
ATOM 3856 C CA . PHE B 1 232 ? 17.971 -4.263 62.005 1.00 10.91 232 PHE B CA 1
ATOM 3857 C C . PHE B 1 232 ? 17.084 -5.301 61.333 1.00 12.27 232 PHE B C 1
ATOM 3858 O O . PHE B 1 232 ? 17.373 -5.776 60.227 1.00 11.17 232 PHE B O 1
ATOM 3866 N N . ASP B 1 233 ? 15.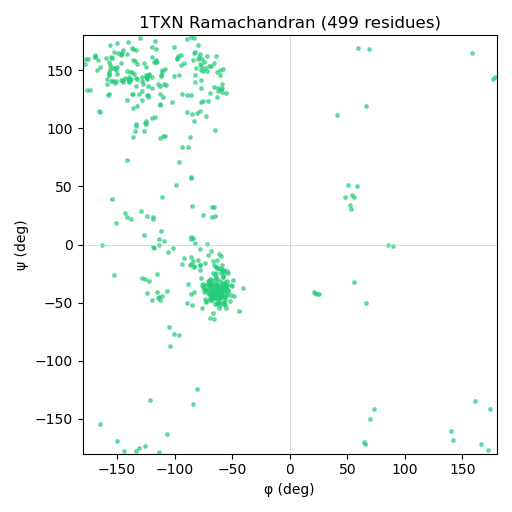989 -5.641 62.004 1.00 11.01 233 ASP B N 1
ATOM 3867 C CA . ASP B 1 233 ? 15.072 -6.653 61.496 1.00 13.05 233 ASP B CA 1
ATOM 3868 C C . ASP B 1 233 ? 14.286 -6.298 60.241 1.00 13.18 233 ASP B C 1
ATOM 3869 O O . ASP B 1 233 ? 13.576 -7.146 59.700 1.00 13.81 233 ASP B O 1
ATOM 3874 N N . ALA B 1 234 ? 14.404 -5.058 59.772 1.00 10.14 234 ALA B N 1
ATOM 3875 C CA . ALA B 1 234 ? 13.713 -4.668 58.545 1.00 11.01 234 ALA B CA 1
ATOM 3876 C C . ALA B 1 234 ? 14.643 -4.900 57.352 1.00 10.85 234 ALA B C 1
ATOM 3877 O O . ALA B 1 234 ? 14.214 -4.860 56.201 1.00 11.90 234 ALA B O 1
ATOM 3879 N N . PHE B 1 235 ? 15.917 -5.155 57.635 1.00 9.71 235 PHE B N 1
ATOM 3880 C CA . PHE B 1 235 ? 16.896 -5.355 56.572 1.00 9.85 235 PHE B CA 1
ATOM 3881 C C . PHE B 1 235 ? 16.777 -6.627 55.736 1.00 9.93 235 PHE B C 1
ATOM 3882 O O . PHE B 1 235 ? 16.557 -6.547 54.530 1.00 11.22 235 PHE B O 1
ATOM 3890 N N . LEU B 1 236 ? 16.943 -7.793 56.356 1.00 10.80 236 LEU B N 1
ATOM 3891 C CA . LEU B 1 236 ? 16.872 -9.044 55.601 1.00 11.11 236 LEU B CA 1
ATOM 3892 C C . LEU B 1 236 ? 15.546 -9.251 54.881 1.00 11.19 236 LEU B C 1
ATOM 3893 O O . LEU B 1 236 ? 15.526 -9.670 53.726 1.00 12.51 236 LEU B O 1
ATOM 3898 N N . PRO B 1 237 ? 14.417 -8.952 55.541 1.00 11.57 237 PRO B N 1
ATOM 3899 C CA . PRO B 1 237 ? 13.141 -9.154 54.844 1.00 12.75 237 PRO B CA 1
ATOM 3900 C C . PRO B 1 237 ? 12.980 -8.262 53.619 1.00 13.28 237 PRO B C 1
ATOM 3901 O O . PRO B 1 237 ? 12.283 -8.618 52.666 1.00 15.84 237 PRO B O 1
ATOM 3905 N N . SER B 1 238 ? 13.620 -7.100 53.630 1.00 11.02 238 SER B N 1
ATOM 3906 C CA . SER B 1 238 ? 13.508 -6.220 52.483 1.00 9.83 238 SER B CA 1
ATOM 3907 C C . SER B 1 238 ? 14.597 -6.507 51.451 1.00 9.58 238 SER B C 1
ATOM 3908 O O . SER B 1 238 ? 14.298 -6.704 50.276 1.00 9.83 238 SER B O 1
ATOM 3911 N N . TYR B 1 239 ? 15.852 -6.564 51.892 1.00 8.90 239 TYR B N 1
ATOM 3912 C CA . TYR B 1 239 ? 16.950 -6.788 50.965 1.00 9.15 239 TYR B CA 1
ATOM 3913 C C . TYR B 1 239 ? 16.973 -8.168 50.316 1.00 9.76 239 TYR B C 1
ATOM 3914 O O . TYR B 1 239 ? 17.216 -8.280 49.117 1.00 8.51 239 TYR B O 1
ATOM 3923 N N . LEU B 1 240 ? 16.726 -9.221 51.089 1.00 10.22 240 LEU B N 1
ATOM 3924 C CA . LEU B 1 240 ? 16.721 -10.563 50.507 1.00 9.45 240 LEU B CA 1
ATOM 3925 C C . LEU B 1 240 ? 15.592 -10.684 49.496 1.00 11.28 240 LEU B C 1
ATOM 3926 O O . LEU B 1 240 ? 15.746 -11.294 48.435 1.00 12.00 240 LEU B O 1
ATOM 3931 N N . THR B 1 241 ? 14.450 -10.100 49.831 1.00 10.94 241 THR B N 1
ATOM 3932 C CA . THR B 1 241 ? 13.292 -10.147 48.953 1.00 10.22 241 THR B CA 1
ATOM 3933 C C . THR B 1 241 ? 13.607 -9.411 47.655 1.00 10.98 241 THR B C 1
ATOM 3934 O O . THR B 1 241 ? 13.304 -9.897 46.563 1.00 10.88 241 THR B O 1
ATOM 3938 N N . ILE B 1 242 ? 14.230 -8.243 47.776 1.00 8.55 242 ILE B N 1
ATOM 3939 C CA . ILE B 1 242 ? 14.590 -7.451 46.604 1.00 9.34 242 ILE B CA 1
ATOM 3940 C C . ILE B 1 242 ? 15.628 -8.175 45.745 1.00 9.16 242 ILE B C 1
ATOM 3941 O O . ILE B 1 242 ? 15.437 -8.348 44.534 1.00 8.51 242 ILE B O 1
ATOM 3946 N N . VAL B 1 243 ? 16.715 -8.622 46.364 1.00 9.77 243 VAL B N 1
ATOM 3947 C CA . VAL B 1 243 ? 17.749 -9.309 45.602 1.00 8.31 243 VAL B CA 1
ATOM 3948 C C . VAL B 1 243 ? 17.224 -10.579 44.938 1.00 9.30 243 VAL B C 1
ATOM 3949 O O . VAL B 1 243 ? 17.592 -10.880 43.801 1.00 9.94 243 VAL B O 1
ATOM 3953 N N . LYS B 1 244 ? 16.356 -11.323 45.621 1.00 8.43 244 LYS B N 1
ATOM 3954 C CA . LYS B 1 244 ? 15.823 -12.539 45.011 1.00 10.99 244 LYS B CA 1
ATOM 3955 C C . LYS B 1 244 ? 15.124 -12.252 43.688 1.00 9.45 244 LYS B C 1
ATOM 3956 O O . LYS B 1 244 ? 15.277 -13.004 42.727 1.00 11.77 244 LYS B O 1
ATOM 3962 N N . ARG B 1 245 ? 14.369 -11.160 43.629 1.00 9.70 245 ARG B N 1
ATOM 3963 C CA . ARG B 1 245 ? 13.645 -10.831 42.406 1.00 9.54 245 ARG B CA 1
ATOM 3964 C C . ARG B 1 245 ? 14.416 -10.038 41.350 1.00 10.16 245 ARG B C 1
ATOM 3965 O O . ARG B 1 245 ? 13.854 -9.671 40.311 1.00 11.78 245 ARG B O 1
ATOM 3973 N N . ARG B 1 246 ? 15.703 -9.797 41.589 1.00 10.01 246 ARG B N 1
ATOM 3974 C CA . ARG B 1 246 ? 16.515 -9.068 40.613 1.00 9.76 246 ARG B CA 1
ATOM 3975 C C . ARG B 1 246 ? 17.787 -9.810 40.199 1.00 8.90 246 ARG B C 1
ATOM 3976 O O . ARG B 1 246 ? 18.256 -9.656 39.073 1.00 9.74 246 ARG B O 1
ATOM 3984 N N . LYS B 1 247 ? 18.331 -10.624 41.100 1.00 9.98 247 LYS B N 1
ATOM 3985 C CA . LYS B 1 247 ? 19.594 -11.322 40.844 1.00 8.92 247 LYS B CA 1
ATOM 3986 C C . LYS B 1 247 ? 19.670 -12.242 39.639 1.00 10.71 247 LYS B C 1
ATOM 3987 O O . LYS B 1 247 ? 20.760 -12.511 39.139 1.00 11.71 247 LYS B O 1
ATOM 3993 N N . ASP B 1 248 ? 18.530 -12.724 39.167 1.00 10.22 248 ASP B N 1
ATOM 3994 C CA . ASP B 1 248 ? 18.550 -13.617 38.016 1.00 13.66 248 ASP B CA 1
ATOM 3995 C C . ASP B 1 248 ? 17.969 -12.984 36.759 1.00 14.24 248 ASP B C 1
ATOM 3996 O O . ASP B 1 248 ? 17.654 -13.676 35.782 1.00 14.93 248 ASP B O 1
ATOM 4009 N N . PRO B 1 250 ? 18.084 -10.986 33.292 1.00 12.84 250 PRO B N 1
ATOM 4010 C CA . PRO B 1 250 ? 19.098 -10.939 32.241 1.00 12.33 250 PRO B CA 1
ATOM 4011 C C . PRO B 1 250 ? 19.795 -9.580 32.176 1.00 13.14 250 PRO B C 1
ATOM 4012 O O . PRO B 1 250 ? 19.212 -8.549 32.514 1.00 13.60 250 PRO B O 1
ATOM 4016 N N . TYR B 1 251 ? 21.047 -9.598 31.748 1.00 12.25 251 TYR B N 1
ATOM 4017 C CA . TYR B 1 251 ? 21.821 -8.377 31.573 1.00 13.78 251 TYR B CA 1
ATOM 4018 C C . TYR B 1 251 ? 23.068 -8.735 30.784 1.00 15.17 251 TYR B C 1
ATOM 4019 O O . TYR B 1 251 ? 23.550 -9.867 30.849 1.00 15.85 251 TYR B O 1
ATOM 4028 N N . THR B 1 252 ? 23.574 -7.776 30.018 1.00 17.40 252 THR B N 1
ATOM 4029 C CA . THR B 1 252 ? 24.765 -8.000 29.214 1.00 19.73 252 THR B CA 1
ATOM 4030 C C . THR B 1 252 ? 25.998 -7.463 29.928 1.00 20.89 252 THR B C 1
ATOM 4031 O O . THR B 1 252 ? 25.897 -6.642 30.846 1.00 17.48 252 THR B O 1
ATOM 4035 N N . LYS B 1 253 ? 27.160 -7.941 29.508 1.00 20.78 253 LYS B N 1
ATOM 4036 C CA . LYS B 1 253 ? 28.420 -7.505 30.091 1.00 24.35 253 LYS B CA 1
ATOM 4037 C C . LYS B 1 253 ? 28.544 -5.989 29.929 1.00 23.34 253 LYS B C 1
ATOM 4038 O O . LYS B 1 253 ? 29.036 -5.308 30.825 1.00 23.83 253 LYS B O 1
ATOM 4044 N N . GLU B 1 254 ? 28.083 -5.475 28.789 1.00 23.57 254 GLU B N 1
ATOM 4045 C CA . GLU B 1 254 ? 28.144 -4.041 28.502 1.00 23.43 254 GLU B CA 1
ATOM 4046 C C . GLU B 1 254 ? 27.385 -3.207 29.521 1.00 21.50 254 GLU B C 1
ATOM 4047 O O . GLU B 1 254 ? 27.881 -2.184 29.980 1.00 18.31 254 GLU B O 1
ATOM 4053 N N . GLU B 1 255 ? 26.175 -3.639 29.859 1.00 19.30 255 GLU B N 1
ATOM 4054 C CA . GLU B 1 255 ? 25.357 -2.916 30.825 1.00 18.03 255 GLU B CA 1
ATOM 4055 C C . GLU B 1 255 ? 26.047 -2.883 32.179 1.00 16.17 255 GLU B C 1
ATOM 4056 O O . GLU B 1 255 ? 26.100 -1.843 32.838 1.00 13.85 255 GLU B O 1
ATOM 4062 N N . GLN B 1 256 ? 26.575 -4.031 32.589 1.00 15.53 256 GLN B N 1
ATOM 4063 C CA . GLN B 1 256 ? 27.268 -4.145 33.868 1.00 15.86 256 GLN B CA 1
ATOM 4064 C C . GLN B 1 256 ? 28.455 -3.189 33.899 1.00 15.56 256 GLN B C 1
ATOM 4065 O O . GLN B 1 256 ? 28.671 -2.484 34.883 1.00 13.19 256 GLN B O 1
ATOM 4071 N N . GLN B 1 257 ? 29.219 -3.165 32.811 1.00 16.13 257 GLN B N 1
ATOM 4072 C CA . GLN B 1 257 ? 30.386 -2.300 32.731 1.00 17.67 257 GLN B CA 1
ATOM 4073 C C . GLN B 1 257 ? 30.030 -0.818 32.798 1.00 14.20 257 GLN B C 1
ATOM 4074 O O . GLN B 1 257 ? 30.735 -0.042 33.440 1.00 16.28 257 GLN B O 1
ATOM 4080 N N . TRP B 1 258 ? 28.947 -0.423 32.137 1.00 13.78 258 TRP B N 1
ATOM 4081 C CA . TRP B 1 258 ? 28.530 0.972 32.168 1.00 12.12 258 TRP B CA 1
ATOM 4082 C C . TRP B 1 258 ? 28.072 1.347 33.576 1.00 12.55 258 TRP B C 1
ATOM 4083 O O . TRP B 1 258 ? 28.444 2.398 34.104 1.00 10.89 258 TRP B O 1
ATOM 4094 N N . GLN B 1 259 ? 27.261 0.492 34.190 1.00 13.13 259 GLN B N 1
ATOM 4095 C CA . GLN B 1 259 ? 26.795 0.782 35.543 1.00 13.12 259 GLN B CA 1
ATOM 4096 C C . GLN B 1 259 ? 27.972 0.935 36.506 1.00 13.06 259 GLN B C 1
ATOM 4097 O O . GLN B 1 259 ? 27.906 1.719 37.456 1.00 14.13 259 GLN B O 1
ATOM 4103 N N . ALA B 1 260 ? 29.048 0.193 36.262 1.00 13.26 260 ALA B N 1
ATOM 4104 C CA . ALA B 1 260 ? 30.231 0.270 37.117 1.00 13.20 260 ALA B CA 1
ATOM 4105 C C . ALA B 1 260 ? 30.938 1.618 36.939 1.00 14.61 260 ALA B C 1
ATOM 4106 O O . ALA B 1 260 ? 31.477 2.178 37.893 1.00 15.90 260 ALA B O 1
ATOM 4108 N N . ILE B 1 261 ? 30.931 2.129 35.713 1.00 13.88 261 ILE B N 1
ATOM 4109 C CA . ILE B 1 261 ? 31.547 3.419 35.413 1.00 13.73 261 ILE B CA 1
ATOM 4110 C C . ILE B 1 261 ? 30.695 4.534 36.015 1.00 15.00 261 ILE B C 1
ATOM 4111 O O . ILE B 1 261 ? 31.212 5.519 36.543 1.00 14.01 261 ILE B O 1
ATOM 4116 N N . ARG B 1 262 ? 29.381 4.369 35.929 1.00 16.42 262 ARG B N 1
ATOM 4117 C CA . ARG B 1 262 ? 28.452 5.364 36.443 1.00 19.07 262 ARG B CA 1
ATOM 4118 C C . ARG B 1 262 ? 28.545 5.527 37.956 1.00 19.48 262 ARG B C 1
ATOM 4119 O O . ARG B 1 262 ? 28.419 6.632 38.480 1.00 18.99 262 ARG B O 1
ATOM 4127 N N . ARG B 1 263 ? 28.784 4.428 38.659 1.00 21.38 263 ARG B N 1
ATOM 4128 C CA . ARG B 1 263 ? 28.860 4.479 40.113 1.00 24.51 263 ARG B CA 1
ATOM 4129 C C . ARG B 1 263 ? 30.254 4.280 40.698 1.00 24.73 263 ARG B C 1
ATOM 4130 O O . ARG B 1 263 ? 30.417 4.253 41.918 1.00 25.41 263 ARG B O 1
ATOM 4138 N N . GLY B 1 264 ? 31.251 4.144 39.830 1.00 25.65 264 GLY B N 1
ATOM 4139 C CA . GLY B 1 264 ? 32.614 3.947 40.289 1.00 26.92 264 GLY B CA 1
ATOM 4140 C C . GLY B 1 264 ? 32.717 2.829 41.311 1.00 28.86 264 GLY B C 1
ATOM 4141 O O . GLY B 1 264 ? 33.301 3.003 42.382 1.00 28.43 264 GLY B O 1
ATOM 4142 N N . ARG B 1 265 ? 32.157 1.672 40.977 1.00 29.31 265 ARG B N 1
ATOM 4143 C CA . ARG B 1 265 ? 32.164 0.526 41.881 1.00 32.39 265 ARG B CA 1
ATOM 4144 C C . ARG B 1 265 ? 33.559 -0.051 42.111 1.00 32.70 265 ARG B C 1
ATOM 4145 O O . ARG B 1 265 ? 33.887 -0.479 43.219 1.00 34.34 265 ARG B O 1
ATOM 4153 N N . TYR B 1 266 ? 34.375 -0.055 41.065 1.00 33.91 266 TYR B N 1
ATOM 4154 C CA . TYR B 1 266 ? 35.729 -0.594 41.140 1.00 34.21 266 TYR B CA 1
ATOM 4155 C C . TYR B 1 266 ? 36.578 0.017 42.257 1.00 33.49 266 TYR B C 1
ATOM 4156 O O . TYR B 1 266 ? 37.348 -0.690 42.908 1.00 33.88 266 TYR B O 1
ATOM 4165 N N . VAL B 1 267 ? 36.440 1.321 42.483 1.00 33.44 267 VAL B N 1
ATOM 4166 C CA . VAL B 1 267 ? 37.204 1.989 43.534 1.00 32.68 267 VAL B CA 1
ATOM 4167 C C . VAL B 1 267 ? 36.518 1.889 44.893 1.00 34.19 267 VAL B C 1
ATOM 4168 O O . VAL B 1 267 ? 37.142 2.119 45.929 1.00 34.09 267 VAL B O 1
ATOM 4172 N N . GLU B 1 268 ? 35.235 1.542 44.887 1.00 35.40 268 GLU B N 1
ATOM 4173 C CA . GLU B 1 268 ? 34.482 1.402 46.128 1.00 37.51 268 GLU B CA 1
ATOM 4174 C C . GLU B 1 268 ? 34.989 0.203 46.919 1.00 38.48 268 GLU B C 1
ATOM 4175 O O . GLU B 1 268 ? 35.135 0.266 48.137 1.00 39.14 268 GLU B O 1
ATOM 4181 N N . PHE B 1 269 ? 35.259 -0.893 46.218 1.00 39.61 269 PHE B N 1
ATOM 4182 C CA . PHE B 1 269 ? 35.739 -2.101 46.874 1.00 40.34 269 PHE B CA 1
ATOM 4183 C C . PHE B 1 269 ? 37.191 -2.450 46.569 1.00 41.23 269 PHE B C 1
ATOM 4184 O O . PHE B 1 269 ? 37.522 -3.619 46.366 1.00 42.29 269 PHE B O 1
ATOM 4192 N N . ASN B 1 270 ? 38.059 -1.442 46.535 1.00 41.68 270 ASN B N 1
ATOM 4193 C CA . ASN B 1 270 ? 39.477 -1.683 46.280 1.00 42.34 270 ASN B CA 1
ATOM 4194 C C . ASN B 1 270 ? 40.330 -0.651 47.012 1.00 42.70 270 ASN B C 1
ATOM 4195 O O . ASN B 1 270 ? 41.490 -0.446 46.599 1.00 42.95 270 ASN B O 1
#

Foldseek 3Di:
DDADDDPPDALLRVLSLLVVLLVVVQVLVCVPWPDHFDWDDDDDDDPAFDWTKWDDPILWWHIDMKDKGKDKDWQPLVNLVVCPPAVPRDRPVTWIKIKMKMWWTHTQFLQAWIKIWMKMKMFTADPVGHGDQIFIWIKMFTWHLDDDVVLLVLLLVQLCVLCVVPPNVQSVVQFDACVVCCVVVVNDDDHGRGTGIDISHDPDPSSVVSSVSSNSVSPSVSRVVRSVVGSPDDDPVSSVVSCVVVVPVVVND/DDQDDDQPDALLNVLSLLVVLLVVVQVLVCVPWPWHFDWDPDDDDDPAFDWTKWDDDILWWHIDMKDKGKDKAKADLVNLVVCPQAVPRDQPVIWIKIKMKMWWTHTQFLQAWIKIWMKMKMFTADPVRHGDQIKIWIWMFTFHLDDDVVLLVLLLVQLCVLCVVPPNVQSVVFFDCVVVVVVVVPVDGRGTGIDISHPPDDSSVVSSVSSNSVSPSVRRVVRSVVGSPDDDPVSSVVSCVVVVVVVVRD

CATH classification: 3.40.1500.10

GO terms:
  GO:0005829 cytosol (C, IDA)
  GO:0004109 coproporphyrinogen oxidase activity (F, IDA)
  GO:0004109 coproporphyrinogen oxidase activity (F, IMP)
  GO:0006783 heme biosynthetic process (P, IMP)
  GO:0005737 cytoplasm (C, EXP)

Radius of gyration: 22.85 Å; Cα contacts (8 Å, |Δi|>4): 946; chains: 2; bounding box: 50×51×78 Å

Sequence (503 aa):
PAPQDPRNLPIRQQEALIRRKQAEITQGLESIDTVKFHADTWTRGNDGGGGTSVIQDGTTFEKGGVNVSVVYGQLSPAAVSAKADHKNLRLPDGVKFFACGLSVIHPVNPHAPTTHLNYRYFETWNQDGTPQTWWFGGGADLTPSYLYEEDGQLFHQLHKDALDKHDTALYPRFKKWCDEYFYITHRKETRGIGGIFFDDYDERDPQEILKVEDCFDAFLPSYLTIVKRRKDPYTKEEQQWQAIRRGRYVEFNPAPQDPRNLPIRQQEALIRRKQAEITQGLESIDTVKFHADTWTRGNDGGGGTSVIQDGTTFEKGGVNVSVVYGQLSPAAVSAKADHKNLRLPDGVKFFACGLSVIHPVNPHAPTTHLNYRYFETWNQDGTPQTWWFGGGADLTPSYLYEEDGQLFHQLHKDALDKHDTALYPRFKKWCDEYFYITHRRGIGGIFFDDYDERDPQEILKVEDCFDAFLPSYLTIVKRRKDPYTKEEQQWQAIRRGRYVEFN

Organism: Saccharomyces cerevisiae (strain ATCC 204508 / S288c) (NCBI:txid559292)